Protein AF-0000000084538912 (afdb_homodimer)

Foldseek 3Di:
DDDDLVCLLVQCPDPDPVSNQVSLVCLVVDDLLSSLVSLLSQCPDPDPNSVLSSLLCCLPRVVSPVVVLVVSLLCQLQPPPDLSSNLSSLQSCLSSLVVVCVVSLVVSLVPDPDLSNVLSNLLSQLSNLDPVCVVSLLCQLPPNDPSSVLSSLQSLLSNLDCVCVVVLLVCCVPPDVSSVQSSLQSDLSNDDDVCLVSLVVQLPDPDNSSNVSSVVSVVD/DDDDLVCLLVQCPDPDPVSVQVSLVCLVVDDLLSSLVSLLSQCPDPDPNSVLSSLLCCLPRVVSPVVVLVVSLLCQLQPPPDLSNNLSSLQSCLSSLVVVCVVSLVVSLVPDPDLSNVLSNLLSQLSNLDPVCVVSLVCQLPPNDPSSVLSSLQSLLSNLDCVCVVVLLVCCVPPDVSSVQSSLQSDLSNDDDVCLVSLVVQLPDPDNSSNVSSVVSVVD

Solvent-accessible surface area (backbone atoms only — not comparable to full-atom values): 22397 Å² total; per-residue (Å²): 128,82,90,41,73,68,55,36,54,52,26,58,68,43,89,46,65,68,44,28,46,50,24,58,47,50,36,75,75,43,60,62,68,60,24,44,59,55,39,57,59,36,51,68,42,91,47,66,69,39,19,30,41,30,37,32,35,35,41,76,40,28,75,76,42,52,68,60,39,51,55,52,36,49,47,32,45,74,64,47,90,45,59,68,37,19,18,28,18,31,40,21,37,12,65,63,44,47,63,86,47,47,66,57,52,56,51,48,52,74,68,53,89,51,63,66,35,40,42,26,38,38,42,14,37,13,58,38,50,47,75,84,39,50,64,58,34,50,46,28,46,72,71,38,56,73,68,35,22,53,41,16,46,47,16,46,22,59,41,54,54,71,83,45,49,67,64,46,57,72,42,55,64,43,50,40,60,68,51,25,31,42,39,32,51,19,48,53,65,56,48,62,74,84,43,45,62,56,33,54,56,37,39,65,37,90,48,61,71,30,10,50,52,19,42,56,50,72,75,99,128,84,92,40,74,67,54,36,54,52,26,57,68,44,89,45,66,68,44,27,46,50,24,59,45,51,34,75,76,43,61,61,66,61,25,42,59,56,38,58,58,36,49,69,41,91,47,66,70,40,20,29,41,30,37,32,35,35,42,76,39,28,75,76,43,53,69,61,38,50,56,52,36,51,48,32,45,75,63,48,89,45,60,66,37,20,18,27,18,31,40,21,39,11,66,63,44,48,63,88,46,47,66,56,52,53,50,48,52,74,70,52,88,51,62,65,35,40,41,25,40,41,42,15,38,13,57,38,50,48,78,85,39,50,65,58,34,50,46,28,46,72,73,38,56,74,68,34,22,54,40,17,46,47,17,45,23,59,41,54,54,70,84,45,50,67,64,47,57,74,42,56,64,44,47,40,60,68,51,25,30,43,38,34,51,19,47,54,67,55,49,62,75,84,43,46,62,56,34,55,56,36,37,66,38,90,50,63,70,30,10,50,52,19,43,56,49,73,76,98

Secondary structure (DSSP, 8-state):
----HHHHHHHHT-S-HHHHHHHHHHHTTS-HHHHHHHHHHHHT-SSHHHHHHHHHHHHHHGGGGHHHHHHHHHHHHHH-S-HHHHHHHHHHHHHTT-GGGHHHHHHHHHH---HHHHHHHHHHHHHHT-GGGHHHHHHHHHHS-HHHHHHHHHHHHHHT-GGGHHHHHTTTT-SSHHHHHHHHHHHHHH-SHHHHHHHHHHTT-SSHHHHHHHHHHHT-/----HHHHHHHHT-S-HHHHHHHHHHHTTS-HHHHHHHHHHHHT-SSHHHHHHHHHHHHHHGGGGHHHHHHHHHHHHHH-S-HHHHHHHHHHHHHTT-GGGHHHHHHHHHH---HHHHHHHHHHHHHHT-GGGHHHHHHHHHHS-HHHHHHHHHHHHHHT-GGGHHHHHTTTT-SSHHHHHHHHHHHHHH-SHHHHHHHHHHTT-SSHHHHHHHHHHHT-

InterPro domains:
  IPR004155 PBS lyase HEAT-like repeat [SM00567] (48-80)
  IPR004155 PBS lyase HEAT-like repeat [SM00567] (83-112)
  IPR004155 PBS lyase HEAT-like repeat [SM00567] (115-144)
  IPR004155 PBS lyase HEAT-like repeat [SM00567] (146-175)
  IPR004155 PBS lyase HEAT-like repeat [SM00567] (177-206)
  IPR011989 Armadillo-like helical [G3DSA:1.25.10.10] (4-137)
  IPR011989 Armadillo-like helical [G3DSA:1.25.10.10] (138-218)
  IPR016024 Armadillo-type fold [SSF48371] (6-214)
  IPR021133 HEAT, type 2 [PS50077] (164-202)

Radius of gyration: 22.92 Å; Cα contacts (8 Å, |Δi|>4): 693; chains: 2; bounding box: 49×63×57 Å

Structure (mmCIF, N/CA/C/O backbone):
data_AF-0000000084538912-model_v1
#
loop_
_entity.id
_entity.type
_entity.pdbx_description
1 polymer 'Phycocyanin alpha phycocyanobilin lyase related protein'
#
loop_
_atom_site.group_PDB
_atom_site.id
_atom_site.type_symbol
_atom_site.label_atom_id
_atom_site.label_alt_id
_atom_site.label_comp_id
_atom_site.label_asym_id
_atom_site.label_entity_id
_atom_site.label_seq_id
_atom_site.pdbx_PDB_ins_code
_atom_site.Cartn_x
_atom_site.Cartn_y
_atom_site.Cartn_z
_atom_site.occupancy
_atom_site.B_iso_or_equiv
_atom_site.auth_seq_id
_atom_site.auth_comp_id
_atom_site.auth_asym_id
_atom_site.auth_atom_id
_atom_site.pdbx_PDB_model_num
ATOM 1 N N . MET A 1 1 ? 15.43 -21.781 -25.375 1 55.25 1 MET A N 1
ATOM 2 C CA . MET A 1 1 ? 14.938 -23.141 -25.234 1 55.25 1 MET A CA 1
ATOM 3 C C . MET A 1 1 ? 13.414 -23.172 -25.281 1 55.25 1 MET A C 1
ATOM 5 O O . MET A 1 1 ? 12.75 -22.234 -24.844 1 55.25 1 MET A O 1
ATOM 9 N N . THR A 1 2 ? 12.93 -23.984 -26.031 1 74.19 2 THR A N 1
ATOM 10 C CA . THR A 1 2 ? 11.484 -24.141 -26.188 1 74.19 2 THR A CA 1
ATOM 11 C C . THR A 1 2 ? 10.828 -24.5 -24.859 1 74.19 2 THR A C 1
ATOM 13 O O . THR A 1 2 ? 11.297 -25.406 -24.172 1 74.19 2 THR A O 1
ATOM 16 N N . ILE A 1 3 ? 9.953 -23.625 -24.344 1 84.69 3 ILE A N 1
ATOM 17 C CA . ILE A 1 3 ? 9.258 -23.812 -23.062 1 84.69 3 ILE A CA 1
ATOM 18 C C . ILE A 1 3 ? 8.195 -24.891 -23.219 1 84.69 3 ILE A C 1
ATOM 20 O O . ILE A 1 3 ? 7.223 -24.719 -23.953 1 84.69 3 ILE A O 1
ATOM 24 N N . THR A 1 4 ? 8.492 -26.125 -22.75 1 91.56 4 THR A N 1
ATOM 25 C CA . THR A 1 4 ? 7.562 -27.25 -22.719 1 91.56 4 THR A CA 1
ATOM 26 C C . THR A 1 4 ? 7.312 -27.688 -21.281 1 91.56 4 THR A C 1
ATOM 28 O O . THR A 1 4 ? 8.102 -27.375 -20.375 1 91.56 4 THR A O 1
ATOM 31 N N . PRO A 1 5 ? 6.184 -28.359 -21.109 1 93.44 5 PRO A N 1
ATOM 32 C CA . PRO A 1 5 ? 5.922 -28.875 -19.75 1 93.44 5 PRO A CA 1
ATOM 33 C C . PRO A 1 5 ? 7.059 -29.75 -19.234 1 93.44 5 PRO A C 1
ATOM 35 O O . PRO A 1 5 ? 7.41 -29.656 -18.047 1 93.44 5 PRO A O 1
ATOM 38 N N . GLU A 1 6 ? 7.613 -30.562 -20.109 1 93.94 6 GLU A N 1
ATOM 39 C CA . GLU A 1 6 ? 8.695 -31.453 -19.703 1 93.94 6 GLU A CA 1
ATOM 40 C C . GLU A 1 6 ? 9.938 -30.672 -19.297 1 93.94 6 GLU A C 1
ATOM 42 O O . GLU A 1 6 ? 10.586 -31.016 -18.297 1 93.94 6 GLU A O 1
ATOM 47 N N . SER A 1 7 ? 10.258 -29.688 -20.031 1 94.31 7 SER A N 1
ATOM 48 C CA . SER A 1 7 ? 11.43 -28.875 -19.703 1 94.31 7 SER A CA 1
ATOM 49 C C . SER A 1 7 ? 11.234 -28.125 -18.391 1 94.31 7 SER A C 1
ATOM 51 O O . SER A 1 7 ? 12.172 -28 -17.594 1 94.31 7 SER A O 1
ATOM 53 N N . ILE A 1 8 ? 10.055 -27.625 -18.141 1 95.69 8 ILE A N 1
ATOM 54 C CA . ILE A 1 8 ? 9.766 -26.906 -16.906 1 95.69 8 ILE A CA 1
ATOM 55 C C . ILE A 1 8 ? 9.859 -27.844 -15.719 1 95.69 8 ILE A C 1
ATOM 57 O O . ILE A 1 8 ? 10.422 -27.5 -14.68 1 95.69 8 ILE A O 1
ATOM 61 N N . MET A 1 9 ? 9.32 -29.078 -15.906 1 94.62 9 MET A N 1
ATOM 62 C CA . MET A 1 9 ? 9.398 -30.062 -14.828 1 94.62 9 MET A CA 1
ATOM 63 C C . MET A 1 9 ? 10.844 -30.391 -14.477 1 94.62 9 MET A C 1
ATOM 65 O O . MET A 1 9 ? 11.195 -30.531 -13.305 1 94.62 9 MET A O 1
ATOM 69 N N . GLN A 1 10 ? 11.656 -30.469 -15.492 1 95.25 10 GLN A N 1
ATOM 70 C CA . GLN A 1 10 ? 13.078 -30.703 -15.281 1 95.25 10 GLN A CA 1
ATOM 71 C C . GLN A 1 10 ? 13.734 -29.547 -14.539 1 95.25 10 GLN A C 1
ATOM 73 O O . GLN A 1 10 ? 14.547 -29.766 -13.633 1 95.25 10 GLN A O 1
ATOM 78 N N . GLN A 1 11 ? 13.375 -28.375 -14.906 1 96.38 11 GLN A N 1
ATOM 79 C CA . GLN A 1 11 ? 13.93 -27.188 -14.266 1 96.38 11 GLN A CA 1
ATOM 80 C C . GLN A 1 11 ? 13.469 -27.094 -12.812 1 96.38 11 GLN A C 1
ATOM 82 O O . GLN A 1 11 ? 14.242 -26.688 -11.938 1 96.38 11 GLN A O 1
ATOM 87 N N . LEU A 1 12 ? 12.25 -27.484 -12.523 1 96.38 12 LEU A N 1
ATOM 88 C CA . LEU A 1 12 ? 11.703 -27.438 -11.172 1 96.38 12 LEU A CA 1
ATOM 89 C C . LEU A 1 12 ? 12.453 -28.406 -10.258 1 96.38 12 LEU A C 1
ATOM 91 O O . LEU A 1 12 ? 12.453 -28.234 -9.039 1 96.38 12 LEU A O 1
ATOM 95 N N . SER A 1 13 ? 13.109 -29.406 -10.859 1 95.31 13 SER A N 1
ATOM 96 C CA . SER A 1 13 ? 13.82 -30.422 -10.094 1 95.31 13 SER A CA 1
ATOM 97 C C . SER A 1 13 ? 15.312 -30.109 -10.039 1 95.31 13 SER A C 1
ATOM 99 O O . SER A 1 13 ? 16.094 -30.906 -9.484 1 95.31 13 SER A O 1
ATOM 101 N N . SER A 1 14 ? 15.734 -29 -10.594 1 96.69 14 SER A N 1
ATOM 102 C CA . SER A 1 14 ? 17.141 -28.625 -10.641 1 96.69 14 SER A CA 1
ATOM 103 C C . SER A 1 14 ? 17.672 -28.312 -9.242 1 96.69 14 SER A C 1
ATOM 105 O O . SER A 1 14 ? 16.938 -27.844 -8.375 1 96.69 14 SER A O 1
ATOM 107 N N . GLU A 1 15 ? 18.953 -28.516 -9.094 1 96.62 15 GLU A N 1
ATOM 108 C CA . GLU A 1 15 ? 19.594 -28.125 -7.84 1 96.62 15 GLU A CA 1
ATOM 109 C C . GLU A 1 15 ? 19.844 -26.625 -7.789 1 96.62 15 GLU A C 1
ATOM 111 O O . GLU A 1 15 ? 20.047 -26.062 -6.711 1 96.62 15 GLU A O 1
ATOM 116 N N . ASN A 1 16 ? 19.797 -26.047 -8.852 1 96.88 16 ASN A N 1
ATOM 117 C CA . ASN A 1 16 ? 20.047 -24.609 -8.953 1 96.88 16 ASN A CA 1
ATOM 118 C C . ASN A 1 16 ? 18.781 -23.797 -8.672 1 96.88 16 ASN A C 1
ATOM 120 O O . ASN A 1 16 ? 17.781 -23.938 -9.375 1 96.88 16 ASN A O 1
ATOM 124 N N . LEU A 1 17 ? 18.844 -22.922 -7.688 1 95.62 17 LEU A N 1
ATOM 125 C CA . LEU A 1 17 ? 17.703 -22.109 -7.289 1 95.62 17 LEU A CA 1
ATOM 126 C C . LEU A 1 17 ? 17.234 -21.234 -8.445 1 95.62 17 LEU A C 1
ATOM 128 O O . LEU A 1 17 ? 16.031 -21.109 -8.688 1 95.62 17 LEU A O 1
ATOM 132 N N . GLY A 1 18 ? 18.172 -20.688 -9.172 1 94.44 18 GLY A N 1
ATOM 133 C CA . GLY A 1 18 ? 17.828 -19.844 -10.312 1 94.44 18 GLY A CA 1
ATOM 134 C C . GLY A 1 18 ? 17.016 -20.578 -11.367 1 94.44 18 GLY A C 1
ATOM 135 O O . GLY A 1 18 ? 16.062 -20.016 -11.922 1 94.44 18 GLY A O 1
ATOM 136 N N . ASP A 1 19 ? 17.328 -21.75 -11.578 1 95.88 19 ASP A N 1
ATOM 137 C CA . ASP A 1 19 ? 16.578 -22.562 -12.539 1 95.88 19 ASP A CA 1
ATOM 138 C C . ASP A 1 19 ? 15.141 -22.797 -12.062 1 95.88 19 ASP A C 1
ATOM 140 O O . ASP A 1 19 ? 14.203 -22.688 -12.844 1 95.88 19 ASP A O 1
ATOM 144 N N . ARG A 1 20 ? 14.992 -23.094 -10.758 1 96.5 20 ARG A N 1
ATOM 145 C CA . ARG A 1 20 ? 13.664 -23.375 -10.227 1 96.5 20 ARG A CA 1
ATOM 146 C C . ARG A 1 20 ? 12.781 -22.125 -10.258 1 96.5 20 ARG A C 1
ATOM 148 O O . ARG A 1 20 ? 11.609 -22.203 -10.625 1 96.5 20 ARG A O 1
ATOM 155 N N . LEU A 1 21 ? 13.391 -20.984 -9.984 1 94 21 LEU A N 1
ATOM 156 C CA . LEU A 1 21 ? 12.656 -19.719 -10.031 1 94 21 LEU A CA 1
ATOM 157 C C . LEU A 1 21 ? 12.25 -19.391 -11.461 1 94 21 LEU A C 1
ATOM 159 O O . LEU A 1 21 ? 11.117 -18.953 -11.711 1 94 21 LEU A O 1
ATOM 163 N N . ARG A 1 22 ? 13.156 -19.594 -12.367 1 92.12 22 ARG A N 1
ATOM 164 C CA . ARG A 1 22 ? 12.859 -19.375 -13.773 1 92.12 22 ARG A CA 1
ATOM 165 C C . ARG A 1 22 ? 11.742 -20.312 -14.25 1 92.12 22 ARG A C 1
ATOM 167 O O . ARG A 1 22 ? 10.867 -19.891 -15.008 1 92.12 22 ARG A O 1
ATOM 174 N N . ALA A 1 23 ? 11.766 -21.469 -13.82 1 94.88 23 ALA A N 1
ATOM 175 C CA . ALA A 1 23 ? 10.742 -22.453 -14.188 1 94.88 23 ALA A CA 1
ATOM 176 C C . ALA A 1 23 ? 9.352 -21.984 -13.75 1 94.88 23 ALA A C 1
ATOM 178 O O . ALA A 1 23 ? 8.398 -22.016 -14.531 1 94.88 23 ALA A O 1
ATOM 179 N N . VAL A 1 24 ? 9.203 -21.516 -12.508 1 95 24 VAL A N 1
ATOM 180 C CA . VAL A 1 24 ? 7.914 -21.062 -12 1 95 24 VAL A CA 1
ATOM 181 C C . VAL A 1 24 ? 7.402 -19.906 -12.859 1 95 24 VAL A C 1
ATOM 183 O O . VAL A 1 24 ? 6.223 -19.859 -13.211 1 95 24 VAL A O 1
ATOM 186 N N . ASN A 1 25 ? 8.289 -19.062 -13.211 1 90.06 25 ASN A N 1
ATOM 187 C CA . ASN A 1 25 ? 7.926 -17.938 -14.055 1 90.06 25 ASN A CA 1
ATOM 188 C C . ASN A 1 25 ? 7.441 -18.391 -15.43 1 90.06 25 ASN A C 1
ATOM 190 O O . ASN A 1 25 ? 6.504 -17.812 -15.984 1 90.06 25 ASN A O 1
ATOM 194 N N . GLN A 1 26 ? 8.047 -19.359 -15.93 1 91.5 26 GLN A N 1
ATOM 195 C CA . GLN A 1 26 ? 7.73 -19.859 -17.266 1 91.5 26 GLN A CA 1
ATOM 196 C C . GLN A 1 26 ? 6.402 -20.609 -17.266 1 91.5 26 GLN A C 1
ATOM 198 O O . GLN A 1 26 ? 5.793 -20.797 -18.312 1 91.5 26 GLN A O 1
ATOM 203 N N . ILE A 1 27 ? 5.926 -21.062 -16.141 1 93.56 27 ILE A N 1
ATOM 204 C CA . ILE A 1 27 ? 4.66 -21.781 -16.047 1 93.56 27 ILE A CA 1
ATOM 205 C C . ILE A 1 27 ? 3.531 -20.938 -16.625 1 93.56 27 ILE A C 1
ATOM 207 O O . ILE A 1 27 ? 2.594 -21.453 -17.219 1 93.56 27 ILE A O 1
ATOM 211 N N . ARG A 1 28 ? 3.629 -19.625 -16.484 1 87.19 28 ARG A N 1
ATOM 212 C CA . ARG A 1 28 ? 2.607 -18.688 -16.938 1 87.19 28 ARG A CA 1
ATOM 213 C C . ARG A 1 28 ? 2.439 -18.75 -18.453 1 87.19 28 ARG A C 1
ATOM 215 O O . ARG A 1 28 ? 1.435 -18.281 -19 1 87.19 28 ARG A O 1
ATOM 222 N N . GLN A 1 29 ? 3.461 -19.234 -19.078 1 86.06 29 GLN A N 1
ATOM 223 C CA . GLN A 1 29 ? 3.453 -19.297 -20.531 1 86.06 29 GLN A CA 1
ATOM 224 C C . GLN A 1 29 ? 2.82 -20.594 -21.031 1 86.06 29 GLN A C 1
ATOM 226 O O . GLN A 1 29 ? 2.639 -20.797 -22.234 1 86.06 29 GLN A O 1
ATOM 231 N N . LEU A 1 30 ? 2.5 -21.484 -20.219 1 91.81 30 LEU A N 1
ATOM 232 C CA . LEU A 1 30 ? 1.901 -22.766 -20.578 1 91.81 30 LEU A CA 1
ATOM 233 C C . LEU A 1 30 ? 0.379 -22.672 -20.562 1 91.81 30 LEU A C 1
ATOM 235 O O . LEU A 1 30 ? -0.185 -21.688 -20.078 1 91.81 30 LEU A O 1
ATOM 239 N N . GLU A 1 31 ? -0.182 -23.734 -21.188 1 93.69 31 GLU A N 1
ATOM 240 C CA . GLU A 1 31 ? -1.623 -23.875 -21 1 93.69 31 GLU A CA 1
ATOM 241 C C . GLU A 1 31 ? -1.994 -23.922 -19.531 1 93.69 31 GLU A C 1
ATOM 243 O O . GLU A 1 31 ? -1.298 -24.562 -18.734 1 93.69 31 GLU A O 1
ATOM 248 N N . LYS A 1 32 ? -3.066 -23.344 -19.125 1 93.06 32 LYS A N 1
ATOM 249 C CA . LYS A 1 32 ? -3.426 -23.078 -17.734 1 93.06 32 LYS A CA 1
ATOM 250 C C . LYS A 1 32 ? -3.531 -24.375 -16.938 1 93.06 32 LYS A C 1
ATOM 252 O O . LYS A 1 32 ? -3.033 -24.469 -15.82 1 93.06 32 LYS A O 1
ATOM 257 N N . ASN A 1 33 ? -4.164 -25.391 -17.531 1 94.38 33 ASN A N 1
ATOM 258 C CA . ASN A 1 33 ? -4.344 -26.656 -16.812 1 94.38 33 ASN A CA 1
ATOM 259 C C . ASN A 1 33 ? -3.006 -27.328 -16.531 1 94.38 33 ASN A C 1
ATOM 261 O O . ASN A 1 33 ? -2.781 -27.859 -15.438 1 94.38 33 ASN A O 1
ATOM 265 N N . ILE A 1 34 ? -2.15 -27.312 -17.484 1 95.56 34 ILE A N 1
ATOM 266 C CA . ILE A 1 34 ? -0.822 -27.891 -17.344 1 95.56 34 ILE A CA 1
ATOM 267 C C . ILE A 1 34 ? -0.01 -27.078 -16.344 1 95.56 34 ILE A C 1
ATOM 269 O O . ILE A 1 34 ? 0.661 -27.641 -15.469 1 95.56 34 ILE A O 1
ATOM 273 N N . GLY A 1 35 ? -0.067 -25.828 -16.484 1 95.38 35 GLY A N 1
ATOM 274 C CA . GLY A 1 35 ? 0.617 -24.938 -15.555 1 95.38 35 GLY A CA 1
ATOM 275 C C . GLY A 1 35 ? 0.211 -25.172 -14.109 1 95.38 35 GLY A C 1
ATOM 276 O O . GLY A 1 35 ? 1.063 -25.219 -13.219 1 95.38 35 GLY A O 1
ATOM 277 N N . PHE A 1 36 ? -1.073 -25.328 -13.906 1 96.94 36 PHE A N 1
ATOM 278 C CA . PHE A 1 36 ? -1.591 -25.562 -12.562 1 96.94 36 PHE A CA 1
ATOM 279 C C . PHE A 1 36 ? -0.997 -26.828 -11.961 1 96.94 36 PHE A C 1
ATOM 281 O O . PHE A 1 36 ? -0.611 -26.844 -10.789 1 96.94 36 PHE A O 1
ATOM 288 N N . GLN A 1 37 ? -0.892 -27.828 -12.75 1 95.69 37 GLN A N 1
ATOM 289 C CA . GLN A 1 37 ? -0.338 -29.094 -12.266 1 95.69 37 GLN A CA 1
ATOM 290 C C . GLN A 1 37 ? 1.126 -28.938 -11.867 1 95.69 37 GLN A C 1
ATOM 292 O O . GLN A 1 37 ? 1.535 -29.391 -10.797 1 95.69 37 GLN A O 1
ATOM 297 N N . LEU A 1 38 ? 1.851 -28.266 -12.68 1 95.75 38 LEU A N 1
ATOM 298 C CA . LEU A 1 38 ? 3.271 -28.062 -12.422 1 95.75 38 LEU A CA 1
ATOM 299 C C . LEU A 1 38 ? 3.484 -27.141 -11.227 1 95.75 38 LEU A C 1
ATOM 301 O O . LEU A 1 38 ? 4.453 -27.281 -10.477 1 95.75 38 LEU A O 1
ATOM 305 N N . LEU A 1 39 ? 2.623 -26.203 -11.07 1 96.38 39 LEU A N 1
ATOM 306 C CA . LEU A 1 39 ? 2.705 -25.219 -9.992 1 96.38 39 LEU A CA 1
ATOM 307 C C . LEU A 1 39 ? 2.645 -25.906 -8.633 1 96.38 39 LEU A C 1
ATOM 309 O O . LEU A 1 39 ? 3.299 -25.469 -7.68 1 96.38 39 LEU A O 1
ATOM 313 N N . GLN A 1 40 ? 1.878 -26.984 -8.555 1 96.5 40 GLN A N 1
ATOM 314 C CA . GLN A 1 40 ? 1.721 -27.703 -7.297 1 96.5 40 GLN A CA 1
ATOM 315 C C . GLN A 1 40 ? 3.051 -28.297 -6.828 1 96.5 40 GLN A C 1
ATOM 317 O O . GLN A 1 40 ? 3.303 -28.391 -5.629 1 96.5 40 GLN A O 1
ATOM 322 N N . THR A 1 41 ? 3.879 -28.672 -7.762 1 95.81 41 THR A N 1
ATOM 323 C CA . THR A 1 41 ? 5.215 -29.156 -7.422 1 95.81 41 THR A CA 1
ATOM 324 C C . THR A 1 41 ? 6.047 -28.031 -6.797 1 95.81 41 THR A C 1
ATOM 326 O O . THR A 1 41 ? 6.723 -28.25 -5.789 1 95.81 41 THR A O 1
ATOM 329 N N . ALA A 1 42 ? 5.965 -26.859 -7.371 1 97.31 42 ALA A N 1
ATOM 330 C CA . ALA A 1 42 ? 6.742 -25.719 -6.922 1 97.31 42 ALA A CA 1
ATOM 331 C C . ALA A 1 42 ? 6.273 -25.234 -5.547 1 97.31 42 ALA A C 1
ATOM 333 O O . ALA A 1 42 ? 7.062 -24.703 -4.77 1 97.31 42 ALA A O 1
ATOM 334 N N . ILE A 1 43 ? 5.031 -25.422 -5.176 1 97.94 43 ILE A N 1
ATOM 335 C CA . ILE A 1 43 ? 4.461 -25.016 -3.898 1 97.94 43 ILE A CA 1
ATOM 336 C C . ILE A 1 43 ? 5.117 -25.797 -2.76 1 97.94 43 ILE A C 1
ATOM 338 O O . ILE A 1 43 ? 5.207 -25.297 -1.634 1 97.94 43 ILE A O 1
ATOM 342 N N . ALA A 1 44 ? 5.656 -26.969 -3.086 1 96.5 44 ALA A N 1
ATOM 343 C CA . ALA A 1 44 ? 6.266 -27.844 -2.082 1 96.5 44 ALA A CA 1
ATOM 344 C C . ALA A 1 44 ? 7.785 -27.703 -2.09 1 96.5 44 ALA A C 1
ATOM 346 O O . ALA A 1 44 ? 8.492 -28.5 -1.457 1 96.5 44 ALA A O 1
ATOM 347 N N . ASP A 1 45 ? 8.344 -26.734 -2.754 1 97.88 45 ASP A N 1
ATOM 348 C CA . ASP A 1 45 ? 9.781 -26.562 -2.9 1 97.88 45 ASP A CA 1
ATOM 349 C C . ASP A 1 45 ? 10.445 -26.281 -1.553 1 97.88 45 ASP A C 1
ATOM 351 O O . ASP A 1 45 ? 9.836 -25.688 -0.665 1 97.88 45 ASP A O 1
ATOM 355 N N . ARG A 1 46 ? 11.656 -26.625 -1.451 1 96.69 46 ARG A N 1
ATOM 356 C CA . ARG A 1 46 ? 12.406 -26.438 -0.212 1 96.69 46 ARG A CA 1
ATOM 357 C C . ARG A 1 46 ? 12.758 -24.969 0.006 1 96.69 46 ARG A C 1
ATOM 359 O O . ARG A 1 46 ? 12.961 -24.547 1.142 1 96.69 46 ARG A O 1
ATOM 366 N N . ASP A 1 47 ? 12.867 -24.25 -1.051 1 97.12 47 ASP A N 1
ATOM 367 C CA . ASP A 1 47 ? 13.266 -22.859 -0.944 1 97.12 47 ASP A CA 1
ATOM 368 C C . ASP A 1 47 ? 12.047 -21.938 -0.84 1 97.12 47 ASP A C 1
ATOM 370 O O . ASP A 1 47 ? 11.078 -22.094 -1.592 1 97.12 47 ASP A O 1
ATOM 374 N N . THR A 1 48 ? 12.141 -20.953 0.046 1 95.56 48 THR A N 1
ATOM 375 C CA . THR A 1 48 ? 11.047 -20.031 0.339 1 95.56 48 THR A CA 1
ATOM 376 C C . THR A 1 48 ? 10.703 -19.188 -0.889 1 95.56 48 THR A C 1
ATOM 378 O O . THR A 1 48 ? 9.523 -18.953 -1.168 1 95.56 48 THR A O 1
ATOM 381 N N . ARG A 1 49 ? 11.688 -18.766 -1.581 1 92.94 49 ARG A N 1
ATOM 382 C CA . ARG A 1 49 ? 11.453 -17.891 -2.732 1 92.94 49 ARG A CA 1
ATOM 383 C C . ARG A 1 49 ? 10.672 -18.625 -3.818 1 92.94 49 ARG A C 1
ATOM 385 O O . ARG A 1 49 ? 9.828 -18.031 -4.492 1 92.94 49 ARG A O 1
ATOM 392 N N . VAL A 1 50 ? 10.93 -19.859 -4.012 1 96.5 50 VAL A N 1
ATOM 393 C CA . VAL A 1 50 ? 10.219 -20.672 -4.992 1 96.5 50 VAL A CA 1
ATOM 394 C C . VAL A 1 50 ? 8.781 -20.891 -4.523 1 96.5 50 VAL A C 1
ATOM 396 O O . VAL A 1 50 ? 7.836 -20.734 -5.301 1 96.5 50 VAL A O 1
ATOM 399 N N . ARG A 1 51 ? 8.602 -21.203 -3.225 1 97.44 51 ARG A N 1
ATOM 400 C CA . ARG A 1 51 ? 7.25 -21.375 -2.689 1 97.44 51 ARG A CA 1
ATOM 401 C C . ARG A 1 51 ? 6.438 -20.094 -2.836 1 97.44 51 ARG A C 1
ATOM 403 O O . ARG A 1 51 ? 5.285 -20.141 -3.275 1 97.44 51 ARG A O 1
ATOM 410 N N . TYR A 1 52 ? 7.07 -18.984 -2.469 1 95.75 52 TYR A N 1
ATOM 411 C CA . TYR A 1 52 ? 6.395 -17.703 -2.586 1 95.75 52 TYR A CA 1
ATOM 412 C C . TYR A 1 52 ? 5.934 -17.453 -4.016 1 95.75 52 TYR A C 1
ATOM 414 O O . TYR A 1 52 ? 4.777 -17.094 -4.25 1 95.75 52 TYR A O 1
ATOM 422 N N . ALA A 1 53 ? 6.82 -17.656 -4.961 1 94.88 53 ALA A N 1
ATOM 423 C CA . ALA A 1 53 ? 6.504 -17.422 -6.371 1 94.88 53 ALA A CA 1
ATOM 424 C C . ALA A 1 53 ? 5.352 -18.328 -6.82 1 94.88 53 ALA A C 1
ATOM 426 O O . ALA A 1 53 ? 4.43 -17.859 -7.496 1 94.88 53 ALA A O 1
ATOM 427 N N . ALA A 1 54 ? 5.391 -19.516 -6.461 1 97.38 54 ALA A N 1
ATOM 428 C CA . ALA A 1 54 ? 4.363 -20.484 -6.848 1 97.38 54 ALA A CA 1
ATOM 429 C C . ALA A 1 54 ? 3.016 -20.125 -6.23 1 97.38 54 ALA A C 1
ATOM 431 O O . ALA A 1 54 ? 1.998 -20.094 -6.926 1 97.38 54 ALA A O 1
ATOM 432 N N . VAL A 1 55 ? 2.992 -19.797 -4.941 1 97.5 55 VAL A N 1
ATOM 433 C CA . VAL A 1 55 ? 1.762 -19.484 -4.227 1 97.5 55 VAL A CA 1
ATOM 434 C C . VAL A 1 55 ? 1.154 -18.203 -4.785 1 97.5 55 VAL A C 1
ATOM 436 O O . VAL A 1 55 ? -0.062 -18.109 -4.973 1 97.5 55 VAL A O 1
ATOM 439 N N . SER A 1 56 ? 1.979 -17.25 -5.078 1 95.62 56 SER A N 1
ATOM 440 C CA . SER A 1 56 ? 1.505 -16 -5.656 1 95.62 56 SER A CA 1
ATOM 441 C C . SER A 1 56 ? 0.828 -16.234 -7 1 95.62 56 SER A C 1
ATOM 443 O O . SER A 1 56 ? -0.175 -15.594 -7.316 1 95.62 56 SER A O 1
ATOM 445 N N . GLN A 1 57 ? 1.287 -17.172 -7.766 1 95.31 57 GLN A N 1
ATOM 446 C CA . GLN A 1 57 ? 0.735 -17.438 -9.086 1 95.31 57 GLN A CA 1
ATOM 447 C C . GLN A 1 57 ? -0.609 -18.156 -8.984 1 95.31 57 GLN A C 1
ATOM 449 O O . GLN A 1 57 ? -1.36 -18.219 -9.961 1 95.31 57 GLN A O 1
ATOM 454 N N . MET A 1 58 ? -0.923 -18.688 -7.84 1 96.19 58 MET A N 1
ATOM 455 C CA . MET A 1 58 ? -2.207 -19.344 -7.645 1 96.19 58 MET A CA 1
ATOM 456 C C . MET A 1 58 ? -3.361 -18.359 -7.82 1 96.19 58 MET A C 1
ATOM 458 O O . MET A 1 58 ? -4.457 -18.75 -8.227 1 96.19 58 MET A O 1
ATOM 462 N N . ALA A 1 59 ? -3.088 -17.109 -7.547 1 94.12 59 ALA A N 1
ATOM 463 C CA . ALA A 1 59 ? -4.125 -16.094 -7.711 1 94.12 59 ALA A CA 1
ATOM 464 C C . ALA A 1 59 ? -4.668 -16.078 -9.141 1 94.12 59 ALA A C 1
ATOM 466 O O . ALA A 1 59 ? -5.844 -15.797 -9.359 1 94.12 59 ALA A O 1
ATOM 467 N N . SER A 1 60 ? -3.863 -16.5 -10.062 1 90.88 60 SER A N 1
ATOM 468 C CA . SER A 1 60 ? -4.254 -16.453 -11.469 1 90.88 60 SER A CA 1
ATOM 469 C C . SER A 1 60 ? -4.641 -17.844 -11.977 1 90.88 60 SER A C 1
ATOM 471 O O . SER A 1 60 ? -5.547 -17.984 -12.805 1 90.88 60 SER A O 1
ATOM 473 N N . LEU A 1 61 ? -4.039 -18.859 -11.406 1 93.44 61 LEU A N 1
ATOM 474 C CA . LEU A 1 61 ? -4.215 -20.203 -11.977 1 93.44 61 LEU A CA 1
ATOM 475 C C . LEU A 1 61 ? -5.133 -21.047 -11.109 1 93.44 61 LEU A C 1
ATOM 477 O O . LEU A 1 61 ? -5.617 -22.094 -11.539 1 93.44 61 LEU A O 1
ATOM 481 N N . GLY A 1 62 ? -5.41 -20.625 -9.953 1 95.12 62 GLY A N 1
ATOM 482 C CA . GLY A 1 62 ? -6.105 -21.438 -8.977 1 95.12 62 GLY A CA 1
ATOM 483 C C . GLY A 1 62 ? -7.52 -21.797 -9.391 1 95.12 62 GLY A C 1
ATOM 484 O O . GLY A 1 62 ? -8.094 -22.766 -8.898 1 95.12 62 GLY A O 1
ATOM 485 N N . HIS A 1 63 ? -8.086 -21.062 -10.336 1 94.5 63 HIS A N 1
ATOM 486 C CA . HIS A 1 63 ? -9.445 -21.328 -10.805 1 94.5 63 HIS A CA 1
ATOM 487 C C . HIS A 1 63 ? -9.516 -22.641 -11.57 1 94.5 63 HIS A C 1
ATOM 489 O O . HIS A 1 63 ? -10.602 -23.188 -11.781 1 94.5 63 HIS A O 1
ATOM 495 N N . GLN A 1 64 ? -8.375 -23.172 -12.023 1 95.75 64 GLN A N 1
ATOM 496 C CA . GLN A 1 64 ? -8.352 -24.406 -12.781 1 95.75 64 GLN A CA 1
ATOM 497 C C . GLN A 1 64 ? -8.891 -25.578 -11.953 1 95.75 64 GLN A C 1
ATOM 499 O O . GLN A 1 64 ? -9.453 -26.531 -12.5 1 95.75 64 GLN A O 1
ATOM 504 N N . ASP A 1 65 ? -8.711 -25.547 -10.711 1 97.31 65 ASP A N 1
ATOM 505 C CA . ASP A 1 65 ? -9.227 -26.516 -9.742 1 97.31 65 ASP A CA 1
ATOM 506 C C . ASP A 1 65 ? -9.43 -25.844 -8.375 1 97.31 65 ASP A C 1
ATOM 508 O O . ASP A 1 65 ? -8.523 -25.844 -7.547 1 97.31 65 ASP A O 1
ATOM 512 N N . ARG A 1 66 ? -10.531 -25.344 -8.227 1 96.88 66 ARG A N 1
ATOM 513 C CA . ARG A 1 66 ? -10.859 -24.516 -7.074 1 96.88 66 ARG A CA 1
ATOM 514 C C . ARG A 1 66 ? -10.672 -25.297 -5.773 1 96.88 66 ARG A C 1
ATOM 516 O O . ARG A 1 66 ? -10.086 -24.781 -4.82 1 96.88 66 ARG A O 1
ATOM 523 N N . ASP A 1 67 ? -11.156 -26.562 -5.738 1 97.94 67 ASP A N 1
ATOM 524 C CA . ASP A 1 67 ? -11.078 -27.375 -4.531 1 97.94 67 ASP A CA 1
ATOM 525 C C . ASP A 1 67 ? -9.625 -27.688 -4.164 1 97.94 67 ASP A C 1
ATOM 527 O O . ASP A 1 67 ? -9.242 -27.594 -2.998 1 97.94 67 ASP A O 1
ATOM 531 N N . ARG A 1 68 ? -8.898 -28.094 -5.082 1 98.06 68 ARG A N 1
ATOM 532 C CA . ARG A 1 68 ? -7.488 -28.359 -4.848 1 98.06 68 ARG A CA 1
ATOM 533 C C . ARG A 1 68 ? -6.75 -27.109 -4.406 1 98.06 68 ARG A C 1
ATOM 535 O O . ARG A 1 68 ? -5.906 -27.156 -3.508 1 98.06 68 ARG A O 1
ATOM 542 N N . SER A 1 69 ? -7.043 -25.969 -5.059 1 98.38 69 SER A N 1
ATOM 543 C CA . SER A 1 69 ? -6.445 -24.688 -4.684 1 98.38 69 SER A CA 1
ATOM 544 C C . SER A 1 69 ? -6.77 -24.328 -3.238 1 98.38 69 SER A C 1
ATOM 546 O O . SER A 1 69 ? -5.898 -23.875 -2.498 1 98.38 69 SER A O 1
ATOM 548 N N . LEU A 1 70 ? -8.008 -24.594 -2.85 1 98.62 70 LEU A N 1
ATOM 549 C CA . LEU A 1 70 ? -8.406 -24.328 -1.469 1 98.62 70 LEU A CA 1
ATOM 550 C C . LEU A 1 70 ? -7.535 -25.125 -0.498 1 98.62 70 LEU A C 1
ATOM 552 O O . LEU A 1 70 ? -7.008 -24.562 0.466 1 98.62 70 LEU A O 1
ATOM 556 N N . THR A 1 71 ? -7.359 -26.359 -0.804 1 98.62 71 THR A N 1
ATOM 557 C CA . THR A 1 71 ? -6.59 -27.25 0.062 1 98.62 71 THR A CA 1
ATOM 558 C C . THR A 1 71 ? -5.141 -26.781 0.156 1 98.62 71 THR A C 1
ATOM 560 O O . THR A 1 71 ? -4.59 -26.656 1.253 1 98.62 71 THR A O 1
ATOM 563 N N . LEU A 1 72 ? -4.547 -26.453 -0.905 1 98.56 72 LEU A N 1
ATOM 564 C CA . LEU A 1 72 ? -3.145 -26.062 -0.969 1 98.56 72 LEU A CA 1
ATOM 565 C C . LEU A 1 72 ? -2.92 -24.719 -0.263 1 98.56 72 LEU A C 1
ATOM 567 O O . LEU A 1 72 ? -1.988 -24.578 0.533 1 98.56 72 LEU A O 1
ATOM 571 N N . LEU A 1 73 ? -3.764 -23.766 -0.52 1 98.69 73 LEU A N 1
ATOM 572 C CA . LEU A 1 73 ? -3.592 -22.406 0.018 1 98.69 73 LEU A CA 1
ATOM 573 C C . LEU A 1 73 ? -3.865 -22.391 1.518 1 98.69 73 LEU A C 1
ATOM 575 O O . LEU A 1 73 ? -3.201 -21.656 2.262 1 98.69 73 LEU A O 1
ATOM 579 N N . ARG A 1 74 ? -4.812 -23.219 1.979 1 98.69 74 ARG A N 1
ATOM 580 C CA . ARG A 1 74 ? -5.027 -23.359 3.416 1 98.69 74 ARG A CA 1
ATOM 581 C C . ARG A 1 74 ? -3.785 -23.891 4.109 1 98.69 74 ARG A C 1
ATOM 583 O O . ARG A 1 74 ? -3.383 -23.391 5.16 1 98.69 74 ARG A O 1
ATOM 590 N N . ASP A 1 75 ? -3.254 -24.875 3.51 1 98.62 75 ASP A N 1
ATOM 591 C CA . ASP A 1 75 ? -2.057 -25.469 4.086 1 98.62 75 ASP A CA 1
ATOM 592 C C . ASP A 1 75 ? -0.915 -24.453 4.156 1 98.62 75 ASP A C 1
ATOM 594 O O . ASP A 1 75 ? -0.241 -24.344 5.184 1 98.62 75 ASP A O 1
ATOM 598 N N . CYS A 1 76 ? -0.68 -23.688 3.088 1 98.62 76 CYS A N 1
ATOM 599 C CA . CYS A 1 76 ? 0.36 -22.656 3.072 1 98.62 76 CYS A CA 1
ATOM 600 C C . CYS A 1 76 ? 0.092 -21.594 4.125 1 98.62 76 CYS A C 1
ATOM 602 O O . CYS A 1 76 ? 1.008 -21.172 4.836 1 98.62 76 CYS A O 1
ATOM 604 N N . LEU A 1 77 ? -1.122 -21.156 4.262 1 98.69 77 LEU A N 1
ATOM 605 C CA . LEU A 1 77 ? -1.516 -20.109 5.207 1 98.69 77 LEU A CA 1
ATOM 606 C C . LEU A 1 77 ? -1.281 -20.578 6.641 1 98.69 77 LEU A C 1
ATOM 608 O O . LEU A 1 77 ? -0.724 -19.828 7.453 1 98.69 77 LEU A O 1
ATOM 612 N N . LEU A 1 78 ? -1.628 -21.797 6.934 1 98.44 78 LEU A N 1
ATOM 613 C CA . LEU A 1 78 ? -1.656 -22.297 8.305 1 98.44 78 LEU A CA 1
ATOM 614 C C . LEU A 1 78 ? -0.289 -22.828 8.719 1 98.44 78 LEU A C 1
ATOM 616 O O . LEU A 1 78 ? 0.111 -22.688 9.875 1 98.44 78 LEU A O 1
ATOM 620 N N . ASN A 1 79 ? 0.457 -23.344 7.723 1 97.69 79 ASN A N 1
ATOM 621 C CA . ASN A 1 79 ? 1.546 -24.203 8.164 1 97.69 79 ASN A CA 1
ATOM 622 C C . ASN A 1 79 ? 2.885 -23.766 7.578 1 97.69 79 ASN A C 1
ATOM 624 O O . ASN A 1 79 ? 3.941 -24.234 8.016 1 97.69 79 ASN A O 1
ATOM 628 N N . ASP A 1 80 ? 2.924 -22.906 6.531 1 98.25 80 ASP A N 1
ATOM 629 C CA . ASP A 1 80 ? 4.23 -22.5 6.016 1 98.25 80 ASP A CA 1
ATOM 630 C C . ASP A 1 80 ? 5.012 -21.703 7.055 1 98.25 80 ASP A C 1
ATOM 632 O O . ASP A 1 80 ? 4.449 -20.828 7.723 1 98.25 80 ASP A O 1
ATOM 636 N N . PRO A 1 81 ? 6.281 -21.953 7.195 1 96.56 81 PRO A N 1
ATOM 637 C CA . PRO A 1 81 ? 7.055 -21.281 8.234 1 96.56 81 PRO A CA 1
ATOM 638 C C . PRO A 1 81 ? 7.414 -19.844 7.855 1 96.56 81 PRO A C 1
ATOM 640 O O . PRO A 1 81 ? 7.859 -19.062 8.711 1 96.56 81 PRO A O 1
ATOM 643 N N . GLU A 1 82 ? 7.242 -19.484 6.613 1 96 82 GLU A N 1
ATOM 644 C CA . GLU A 1 82 ? 7.691 -18.172 6.156 1 96 82 GLU A CA 1
ATOM 645 C C . GLU A 1 82 ? 6.52 -17.219 5.984 1 96 82 GLU A C 1
ATOM 647 O O . GLU A 1 82 ? 5.57 -17.516 5.258 1 96 82 GLU A O 1
ATOM 652 N N . ALA A 1 83 ? 6.641 -16.031 6.566 1 94.88 83 ALA A N 1
ATOM 653 C CA . ALA A 1 83 ? 5.582 -15.023 6.582 1 94.88 83 ALA A CA 1
ATOM 654 C C . ALA A 1 83 ? 5.219 -14.586 5.164 1 94.88 83 ALA A C 1
ATOM 656 O O . ALA A 1 83 ? 4.043 -14.383 4.852 1 94.88 83 ALA A O 1
ATOM 657 N N . ASP A 1 84 ? 6.199 -14.477 4.32 1 93.38 84 ASP A N 1
ATOM 658 C CA . ASP A 1 84 ? 5.949 -14.047 2.947 1 93.38 84 ASP A CA 1
ATOM 659 C C . ASP A 1 84 ? 5.062 -15.055 2.213 1 93.38 84 ASP A C 1
ATOM 661 O O . ASP A 1 84 ? 4.203 -14.664 1.418 1 93.38 84 ASP A O 1
ATOM 665 N N . VAL A 1 85 ? 5.25 -16.297 2.465 1 97 85 VAL A N 1
ATOM 666 C CA . VAL A 1 85 ? 4.461 -17.328 1.808 1 97 85 VAL A CA 1
ATOM 667 C C . VAL A 1 85 ? 3.051 -17.359 2.389 1 97 85 VAL A C 1
ATOM 669 O O . VAL A 1 85 ? 2.07 -17.484 1.65 1 97 85 VAL A O 1
ATOM 672 N N . GLN A 1 86 ? 2.957 -17.203 3.727 1 98.12 86 GLN A N 1
ATOM 673 C CA . GLN A 1 86 ? 1.644 -17.109 4.355 1 98.12 86 GLN A CA 1
ATOM 674 C C . GLN A 1 86 ? 0.852 -15.922 3.799 1 98.12 86 GLN A C 1
ATOM 676 O O . GLN A 1 86 ? -0.337 -16.047 3.498 1 98.12 86 GLN A O 1
ATOM 681 N N . ALA A 1 87 ? 1.529 -14.82 3.646 1 96.88 87 ALA A N 1
ATOM 682 C CA . ALA A 1 87 ? 0.893 -13.625 3.102 1 96.88 87 ALA A CA 1
ATOM 683 C C . ALA A 1 87 ? 0.421 -13.859 1.669 1 96.88 87 ALA A C 1
ATOM 685 O O . ALA A 1 87 ? -0.701 -13.492 1.312 1 96.88 87 ALA A O 1
ATOM 686 N N . ALA A 1 88 ? 1.245 -14.477 0.906 1 96.75 88 ALA A N 1
ATOM 687 C CA . ALA A 1 88 ? 0.88 -14.781 -0.474 1 96.75 88 ALA A CA 1
ATOM 688 C C . ALA A 1 88 ? -0.33 -15.711 -0.526 1 96.75 88 ALA A C 1
ATOM 690 O O . ALA A 1 88 ? -1.189 -15.578 -1.4 1 96.75 88 ALA A O 1
ATOM 691 N N . ALA A 1 89 ? -0.354 -16.641 0.386 1 98.5 89 ALA A N 1
ATOM 692 C CA . ALA A 1 89 ? -1.498 -17.547 0.461 1 98.5 89 ALA A CA 1
ATOM 693 C C . ALA A 1 89 ? -2.783 -16.781 0.757 1 98.5 89 ALA A C 1
ATOM 695 O O . ALA A 1 89 ? -3.807 -17 0.104 1 98.5 89 ALA A O 1
ATOM 696 N N . ALA A 1 90 ? -2.721 -15.867 1.661 1 98.38 90 ALA A N 1
ATOM 697 C CA . ALA A 1 90 ? -3.879 -15.031 1.98 1 98.38 90 ALA A CA 1
ATOM 698 C C . ALA A 1 90 ? -4.336 -14.234 0.762 1 98.38 90 ALA A C 1
ATOM 700 O O . ALA A 1 90 ? -5.527 -14.211 0.441 1 98.38 90 ALA A O 1
ATOM 701 N N . ASP A 1 91 ? -3.406 -13.633 0.099 1 96.69 91 ASP A N 1
ATOM 702 C CA . ASP A 1 91 ? -3.719 -12.844 -1.09 1 96.69 91 ASP A CA 1
ATOM 703 C C . ASP A 1 91 ? -4.41 -13.703 -2.15 1 96.69 91 ASP A C 1
ATOM 705 O O . ASP A 1 91 ? -5.398 -13.281 -2.75 1 96.69 91 ASP A O 1
ATOM 709 N N . SER A 1 92 ? -3.885 -14.867 -2.379 1 97.44 92 SER A N 1
ATOM 710 C CA . SER A 1 92 ? -4.457 -15.75 -3.393 1 97.44 92 SER A CA 1
ATOM 711 C C . SER A 1 92 ? -5.84 -16.25 -2.98 1 97.44 92 SER A C 1
ATOM 713 O O . SER A 1 92 ? -6.73 -16.391 -3.822 1 97.44 92 SER A O 1
ATOM 715 N N . ILE A 1 93 ? -6.039 -16.484 -1.703 1 98.31 93 ILE A N 1
ATOM 716 C CA . ILE A 1 93 ? -7.352 -16.859 -1.181 1 98.31 93 ILE A CA 1
ATOM 717 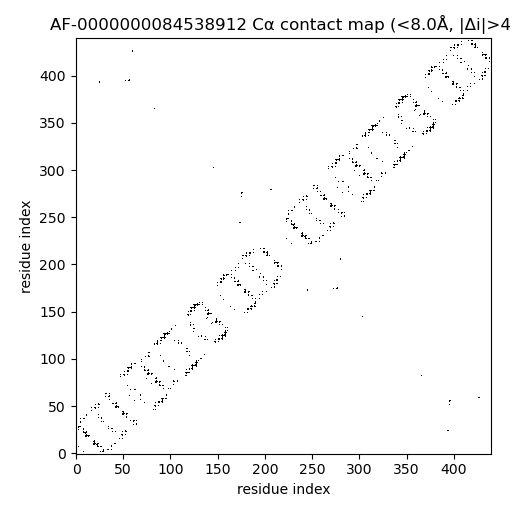C C . ILE A 1 93 ? -8.359 -15.75 -1.488 1 98.31 93 ILE A C 1
ATOM 719 O O . ILE A 1 93 ? -9.477 -16.031 -1.942 1 98.31 93 ILE A O 1
ATOM 723 N N . GLY A 1 94 ? -7.969 -14.531 -1.265 1 97.06 94 GLY A N 1
ATOM 724 C CA . GLY A 1 94 ? -8.82 -13.398 -1.597 1 97.06 94 GLY A CA 1
ATOM 725 C C . GLY A 1 94 ? -9.125 -13.297 -3.08 1 97.06 94 GLY A C 1
ATOM 726 O O . GLY A 1 94 ? -10.289 -13.156 -3.473 1 97.06 94 GLY A O 1
ATOM 727 N N . ALA A 1 95 ? -8.148 -13.406 -3.875 1 94.31 95 ALA A N 1
ATOM 728 C CA . ALA A 1 95 ? -8.266 -13.266 -5.324 1 94.31 95 ALA A CA 1
ATOM 729 C C . ALA A 1 95 ? -9.211 -14.32 -5.902 1 94.31 95 ALA A C 1
ATOM 731 O O . ALA A 1 95 ? -9.977 -14.031 -6.828 1 94.31 95 ALA A O 1
ATOM 732 N N . LEU A 1 96 ? -9.188 -15.477 -5.344 1 96.25 96 LEU A N 1
ATOM 733 C CA . LEU A 1 96 ? -9.984 -16.594 -5.848 1 96.25 96 LEU A CA 1
ATOM 734 C C . LEU A 1 96 ? -11.352 -16.625 -5.18 1 96.25 96 LEU A C 1
ATOM 736 O O . LEU A 1 96 ? -12.172 -17.484 -5.488 1 96.25 96 LEU A O 1
ATOM 740 N N . LYS A 1 97 ? -11.555 -15.727 -4.258 1 97.25 97 LYS A N 1
ATOM 741 C CA . LYS A 1 97 ? -12.82 -15.617 -3.525 1 97.25 97 LYS A CA 1
ATOM 742 C C . LYS A 1 97 ? -13.156 -16.922 -2.814 1 97.25 97 LYS A C 1
ATOM 744 O O . LYS A 1 97 ? -14.297 -17.391 -2.859 1 97.25 97 LYS A O 1
ATOM 749 N N . LEU A 1 98 ? -12.156 -17.5 -2.186 1 98.12 98 LEU A N 1
ATOM 750 C CA . LEU A 1 98 ? -12.352 -18.75 -1.456 1 98.12 98 LEU A CA 1
ATOM 751 C C . LEU A 1 98 ? -12.906 -18.484 -0.063 1 98.12 98 LEU A C 1
ATOM 753 O O . LEU A 1 98 ? -12.195 -18.625 0.935 1 98.12 98 LEU A O 1
ATOM 757 N N . THR A 1 99 ? -14.18 -18.281 0.049 1 98 99 THR A N 1
ATOM 758 C CA . THR A 1 99 ? -14.836 -17.891 1.294 1 98 99 THR A CA 1
ATOM 759 C C . THR A 1 99 ? -14.789 -19.031 2.307 1 98 99 THR A C 1
ATOM 761 O O . THR A 1 99 ? -14.859 -18.797 3.516 1 98 99 THR A O 1
ATOM 764 N N . GLU A 1 100 ? -14.547 -20.25 1.849 1 98.19 100 GLU A N 1
ATOM 765 C CA . GLU A 1 100 ? -14.445 -21.422 2.713 1 98.19 100 GLU A CA 1
ATOM 766 C C . GLU A 1 100 ? -13.25 -21.312 3.658 1 98.19 100 GLU A C 1
ATOM 768 O O . GLU A 1 100 ? -13.227 -21.938 4.715 1 98.19 100 GLU A O 1
ATOM 773 N N . ALA A 1 101 ? -12.344 -20.5 3.295 1 98.44 101 ALA A N 1
ATOM 774 C CA . ALA A 1 101 ? -11.117 -20.375 4.074 1 98.44 101 ALA A CA 1
ATOM 775 C C . ALA A 1 101 ? -11.219 -19.266 5.109 1 98.44 101 ALA A C 1
ATOM 777 O O . ALA A 1 101 ? -10.234 -18.922 5.77 1 98.44 101 ALA A O 1
ATOM 778 N N . PHE A 1 102 ? -12.336 -18.703 5.332 1 98.31 102 PHE A N 1
ATOM 779 C CA . PHE A 1 102 ? -12.5 -17.547 6.223 1 98.31 102 PHE A CA 1
ATOM 780 C C . PHE A 1 102 ? -12.008 -17.891 7.625 1 98.31 102 PHE A C 1
ATOM 782 O O . PHE A 1 102 ? -11.266 -17.109 8.227 1 98.31 102 PHE A O 1
ATOM 789 N N . GLU A 1 103 ? -12.43 -19.016 8.141 1 98.19 103 GLU A N 1
ATOM 790 C CA . GLU A 1 103 ? -12.062 -19.359 9.508 1 98.19 103 GLU A CA 1
ATOM 791 C C . GLU A 1 103 ? -10.555 -19.484 9.664 1 98.19 103 GLU A C 1
ATOM 793 O O . GLU A 1 103 ? -10 -19.156 10.711 1 98.19 103 GLU A O 1
ATOM 798 N N . ASP A 1 104 ? -9.914 -19.953 8.656 1 98.62 104 ASP A N 1
ATOM 799 C CA . ASP A 1 104 ? -8.453 -20.047 8.672 1 98.62 104 ASP A CA 1
ATOM 800 C C . ASP A 1 104 ? -7.824 -18.656 8.695 1 98.62 104 ASP A C 1
ATOM 802 O O . ASP A 1 104 ? -6.895 -18.391 9.469 1 98.62 104 ASP A O 1
ATOM 806 N N . LEU A 1 105 ? -8.328 -17.75 7.84 1 98.69 105 LEU A N 1
ATOM 807 C CA . LEU A 1 105 ? -7.859 -16.375 7.836 1 98.69 105 LEU A CA 1
ATOM 808 C C . LEU A 1 105 ? -8.039 -15.734 9.211 1 98.69 105 LEU A C 1
ATOM 810 O O . LEU A 1 105 ? -7.125 -15.086 9.727 1 98.69 105 LEU A O 1
ATOM 814 N N . HIS A 1 106 ? -9.195 -15.977 9.766 1 98.25 106 HIS A N 1
ATOM 815 C CA . HIS A 1 106 ? -9.523 -15.445 11.086 1 98.25 106 HIS A CA 1
ATOM 816 C C . HIS A 1 106 ? -8.539 -15.945 12.133 1 98.25 106 HIS A C 1
ATOM 818 O O . HIS A 1 106 ? -8 -15.156 12.914 1 98.25 106 HIS A O 1
ATOM 824 N N . GLN A 1 107 ? -8.305 -17.188 12.117 1 98.06 107 GLN A N 1
ATOM 825 C CA . GLN A 1 107 ? -7.402 -17.797 13.086 1 98.06 107 GLN A CA 1
ATOM 826 C C . GLN A 1 107 ? -5.984 -17.25 12.938 1 98.06 107 GLN A C 1
ATOM 828 O O . GLN A 1 107 ? -5.355 -16.875 13.93 1 98.06 107 GLN A O 1
ATOM 833 N N . VAL A 1 108 ? -5.465 -17.188 11.781 1 98.56 108 VAL A N 1
ATOM 834 C CA . VAL A 1 108 ? -4.094 -16.75 11.539 1 98.56 108 VAL A CA 1
ATOM 835 C C . VAL A 1 108 ? -3.953 -15.273 11.891 1 98.56 108 VAL A C 1
ATOM 837 O O . VAL A 1 108 ? -2.949 -14.859 12.469 1 98.56 108 VAL A O 1
ATOM 840 N N . TYR A 1 109 ? -4.934 -14.477 11.617 1 97.88 109 TYR A N 1
ATOM 841 C CA . TYR A 1 109 ? -4.902 -13.055 11.914 1 97.88 109 TYR A CA 1
ATOM 842 C C . TYR A 1 109 ? -4.652 -12.812 13.398 1 97.88 109 TYR A C 1
ATOM 844 O O . TYR A 1 109 ? -3.846 -11.953 13.773 1 97.88 109 TYR A O 1
ATOM 852 N N . HIS A 1 110 ? -5.258 -13.578 14.195 1 96.19 110 HIS A N 1
ATOM 853 C CA . HIS A 1 110 ? -5.207 -13.352 15.633 1 96.19 110 HIS A CA 1
ATOM 854 C C . HIS A 1 110 ? -3.959 -13.984 16.25 1 96.19 110 HIS A C 1
ATOM 856 O O . HIS A 1 110 ? -3.506 -13.555 17.312 1 96.19 110 HIS A O 1
ATOM 862 N N . ASN A 1 111 ? -3.402 -14.898 15.578 1 96.62 111 ASN A N 1
ATOM 863 C CA . ASN A 1 111 ? -2.332 -15.664 16.203 1 96.62 111 ASN A CA 1
ATOM 864 C C . ASN A 1 111 ? -0.963 -15.266 15.672 1 96.62 111 ASN A C 1
ATOM 866 O O . ASN A 1 111 ? 0.065 -15.602 16.266 1 96.62 111 ASN A O 1
ATOM 870 N N . THR A 1 112 ? -0.916 -14.555 14.594 1 96.06 112 THR A N 1
ATOM 871 C CA . THR A 1 112 ? 0.375 -14.219 14 1 96.06 112 THR A CA 1
ATOM 872 C C . THR A 1 112 ? 0.924 -12.93 14.602 1 96.06 112 THR A C 1
ATOM 874 O O . THR A 1 112 ? 0.164 -12.008 14.906 1 96.06 112 THR A O 1
ATOM 877 N N . SER A 1 113 ? 2.244 -12.844 14.758 1 92.56 113 SER A N 1
ATOM 878 C CA . SER A 1 113 ? 2.912 -11.609 15.141 1 92.56 113 SER A CA 1
ATOM 879 C C . SER A 1 113 ? 3.482 -10.883 13.93 1 92.56 113 SER A C 1
ATOM 881 O O . SER A 1 113 ? 4.082 -9.812 14.062 1 92.56 113 SER A O 1
ATOM 883 N N . GLU A 1 114 ? 3.295 -11.5 12.742 1 90.75 114 GLU A N 1
ATOM 884 C CA . GLU A 1 114 ? 3.844 -10.938 11.516 1 90.75 114 GLU A CA 1
ATOM 885 C C . GLU A 1 114 ? 2.877 -9.938 10.883 1 90.75 114 GLU A C 1
ATOM 887 O O . GLU A 1 114 ? 1.833 -10.32 10.359 1 90.75 114 GLU A O 1
ATOM 892 N N . TRP A 1 115 ? 3.244 -8.703 10.891 1 88.06 115 TRP A N 1
ATOM 893 C CA . TRP A 1 115 ? 2.361 -7.645 10.406 1 88.06 115 TRP A CA 1
ATOM 894 C C . TRP A 1 115 ? 2.051 -7.832 8.922 1 88.06 115 TRP A C 1
ATOM 896 O O . TRP A 1 115 ? 0.955 -7.496 8.461 1 88.06 115 TRP A O 1
ATOM 906 N N . LEU A 1 116 ? 2.986 -8.273 8.148 1 90.81 116 LEU A N 1
ATOM 907 C CA . LEU A 1 116 ? 2.793 -8.5 6.719 1 90.81 116 LEU A CA 1
ATOM 908 C C . LEU A 1 116 ? 1.659 -9.492 6.477 1 90.81 116 LEU A C 1
ATOM 910 O O . LEU A 1 116 ? 0.862 -9.312 5.551 1 90.81 116 LEU A O 1
ATOM 914 N N . VAL A 1 117 ? 1.582 -10.57 7.297 1 95.94 117 VAL A N 1
ATOM 915 C CA . VAL A 1 117 ? 0.521 -11.562 7.172 1 95.94 117 VAL A CA 1
ATOM 916 C C . VAL A 1 117 ? -0.82 -10.938 7.547 1 95.94 117 VAL A C 1
ATOM 918 O O . VAL A 1 117 ? -1.819 -11.125 6.852 1 95.94 117 VAL A O 1
ATOM 921 N N . GLN A 1 118 ? -0.837 -10.133 8.609 1 96.5 118 GLN A N 1
ATOM 922 C CA . GLN A 1 118 ? -2.059 -9.438 9.008 1 96.5 118 GLN A CA 1
ATOM 923 C C . GLN A 1 118 ? -2.551 -8.516 7.887 1 96.5 118 GLN A C 1
ATOM 925 O O . GLN A 1 118 ? -3.744 -8.5 7.574 1 96.5 118 GLN A O 1
ATOM 930 N N . LEU A 1 119 ? -1.606 -7.793 7.344 1 95.69 119 LEU A N 1
ATOM 931 C CA . LEU A 1 119 ? -1.93 -6.871 6.258 1 95.69 119 LEU A CA 1
ATOM 932 C C . LEU A 1 119 ? -2.57 -7.609 5.09 1 95.69 119 LEU A C 1
ATOM 934 O O . LEU A 1 119 ? -3.604 -7.184 4.57 1 95.69 119 LEU A O 1
ATOM 938 N N . SER A 1 120 ? -1.977 -8.695 4.672 1 96.69 120 SER A N 1
ATOM 939 C CA . SER A 1 120 ? -2.484 -9.461 3.537 1 96.69 120 SER A CA 1
ATOM 940 C C . SER A 1 120 ? -3.855 -10.055 3.84 1 96.69 120 SER A C 1
ATOM 942 O O . SER A 1 120 ? -4.711 -10.141 2.955 1 96.69 120 SER A O 1
ATOM 944 N N . ILE A 1 121 ? -4.07 -10.484 5.055 1 98.44 121 ILE A N 1
ATOM 945 C CA . ILE A 1 121 ? -5.363 -11.039 5.441 1 98.44 121 ILE A CA 1
ATOM 946 C C . ILE A 1 121 ? -6.43 -9.945 5.379 1 98.44 121 ILE A C 1
ATOM 948 O O . ILE A 1 121 ? -7.523 -10.172 4.852 1 98.44 121 ILE A O 1
ATOM 952 N N . ILE A 1 122 ? -6.117 -8.758 5.875 1 98.25 122 ILE A N 1
ATOM 953 C CA . ILE A 1 122 ? -7.055 -7.633 5.824 1 98.25 122 ILE A CA 1
ATOM 954 C C . ILE A 1 122 ? -7.414 -7.324 4.375 1 98.25 122 ILE A C 1
ATOM 956 O O . ILE A 1 122 ? -8.594 -7.18 4.039 1 98.25 122 ILE A O 1
ATOM 960 N N . ALA A 1 123 ? -6.465 -7.266 3.541 1 96.81 123 ALA A N 1
ATOM 961 C CA . ALA A 1 123 ? -6.723 -7.035 2.123 1 96.81 123 ALA A CA 1
ATOM 962 C C . ALA A 1 123 ? -7.578 -8.148 1.532 1 96.81 123 ALA A C 1
ATOM 964 O O . ALA A 1 123 ? -8.531 -7.887 0.796 1 96.81 123 ALA A O 1
ATOM 965 N N . ALA A 1 124 ? -7.242 -9.359 1.854 1 97.69 124 ALA A N 1
ATOM 966 C CA . ALA A 1 124 ? -7.953 -10.523 1.333 1 97.69 124 ALA A CA 1
ATOM 967 C C . ALA A 1 124 ? -9.43 -10.492 1.734 1 97.69 124 ALA A C 1
ATOM 969 O O . ALA A 1 124 ? -10.297 -10.867 0.949 1 97.69 124 ALA A O 1
ATOM 970 N N . LEU A 1 125 ? -9.703 -10.023 2.885 1 98.12 125 LEU A N 1
ATOM 971 C CA . LEU A 1 125 ? -11.07 -10 3.395 1 98.12 125 LEU A CA 1
ATOM 972 C C . LEU A 1 125 ? -11.938 -9.055 2.58 1 98.12 125 LEU A C 1
ATOM 974 O O . LEU A 1 125 ? -13.117 -9.328 2.338 1 98.12 125 LEU A O 1
ATOM 978 N N . GLY A 1 126 ? -11.391 -7.969 2.182 1 96.62 126 GLY A N 1
ATOM 979 C CA . GLY A 1 126 ? -12.117 -7.082 1.286 1 96.62 126 GLY A CA 1
ATOM 980 C C . GLY A 1 126 ? -12.461 -7.73 -0.041 1 96.62 126 GLY A C 1
ATOM 981 O O . GLY A 1 126 ? -13.602 -7.629 -0.509 1 96.62 126 GLY A O 1
ATOM 982 N N . GLU A 1 127 ? -11.562 -8.414 -0.575 1 94.12 127 GLU A N 1
ATOM 983 C CA . GLU A 1 127 ? -11.719 -9.047 -1.878 1 94.12 127 GLU A CA 1
ATOM 984 C C . GLU A 1 127 ? -12.68 -10.234 -1.799 1 94.12 127 GLU A C 1
ATOM 986 O O . GLU A 1 127 ? -13.398 -10.523 -2.758 1 94.12 127 GLU A O 1
ATOM 991 N N . LEU A 1 128 ? -12.648 -10.922 -0.681 1 96.25 128 LEU A N 1
ATOM 992 C CA . LEU A 1 128 ? -13.516 -12.078 -0.481 1 96.25 128 LEU A CA 1
ATOM 993 C C . LEU A 1 128 ? -14.984 -11.688 -0.631 1 96.25 128 LEU A C 1
ATOM 995 O O . LEU A 1 128 ? -15.797 -12.484 -1.104 1 96.25 128 LEU A O 1
ATOM 999 N N . GLY A 1 129 ? -15.328 -10.562 -0.134 1 94 129 GLY A N 1
ATOM 1000 C CA . GLY A 1 129 ? -16.703 -10.109 -0.154 1 94 129 GLY A CA 1
ATOM 1001 C C . GLY A 1 129 ? -17.594 -10.844 0.841 1 94 129 GLY A C 1
ATOM 1002 O O . GLY A 1 129 ? -18.812 -10.875 0.691 1 94 129 GLY A O 1
ATOM 1003 N N . ASP A 1 130 ? -17 -11.508 1.731 1 96.12 130 ASP A N 1
ATOM 1004 C CA . ASP A 1 130 ? -17.719 -12.25 2.762 1 96.12 130 ASP A CA 1
ATOM 1005 C C . ASP A 1 130 ? -18.031 -11.367 3.965 1 96.12 130 ASP A C 1
ATOM 1007 O O . ASP A 1 130 ? -17.109 -10.836 4.605 1 96.12 130 ASP A O 1
ATOM 1011 N N . PRO A 1 131 ? -19.312 -11.219 4.34 1 95.81 131 PRO A N 1
ATOM 1012 C CA . PRO A 1 131 ? -19.703 -10.312 5.426 1 95.81 131 PRO A CA 1
ATOM 1013 C C . PRO A 1 131 ? -19.094 -10.703 6.77 1 95.81 131 PRO A C 1
ATOM 1015 O O . PRO A 1 131 ? -18.969 -9.859 7.664 1 95.81 131 PRO A O 1
ATOM 1018 N N . ARG A 1 132 ? -18.719 -11.977 7.008 1 97.38 132 ARG A N 1
ATOM 1019 C CA . ARG A 1 132 ? -18.094 -12.422 8.25 1 97.38 132 ARG A CA 1
ATOM 1020 C C . ARG A 1 132 ? -16.797 -11.656 8.516 1 97.38 132 ARG A C 1
ATOM 1022 O O . ARG A 1 132 ? -16.328 -11.609 9.656 1 97.38 132 ARG A O 1
ATOM 1029 N N . GLY A 1 133 ? -16.234 -11.102 7.395 1 97.81 133 GLY A N 1
ATOM 1030 C CA . GLY A 1 133 ? -14.969 -10.406 7.512 1 97.81 133 GLY A CA 1
ATOM 1031 C C . GLY A 1 133 ? -15.094 -9.039 8.164 1 97.81 133 GLY A C 1
ATOM 1032 O O . GLY A 1 133 ? -14.094 -8.43 8.539 1 97.81 133 GLY A O 1
ATOM 1033 N N . PHE A 1 134 ? -16.312 -8.516 8.43 1 97.94 134 PHE A N 1
ATOM 1034 C CA . PHE A 1 134 ? -16.531 -7.145 8.875 1 97.94 134 PHE A CA 1
ATOM 1035 C C . PHE A 1 134 ? -15.82 -6.883 10.195 1 97.94 134 PHE A C 1
ATOM 1037 O O . PHE A 1 134 ? -15.102 -5.891 10.336 1 97.94 134 PHE A O 1
ATOM 1044 N N . GLU A 1 135 ? -15.969 -7.754 11.109 1 97.12 135 GLU A N 1
ATOM 1045 C CA . GLU A 1 135 ? -15.406 -7.535 12.438 1 97.12 135 GLU A CA 1
ATOM 1046 C C . GLU A 1 135 ? -13.883 -7.457 12.391 1 97.12 135 GLU A C 1
ATOM 1048 O O . GLU A 1 135 ? -13.273 -6.648 13.094 1 97.12 135 GLU A O 1
ATOM 1053 N N . LEU A 1 136 ? -13.305 -8.281 11.602 1 97.69 136 LEU A N 1
ATOM 1054 C CA . LEU A 1 136 ? -11.852 -8.25 11.469 1 97.69 136 LEU A CA 1
ATOM 1055 C C . LEU A 1 136 ? -11.391 -6.969 10.789 1 97.69 136 LEU A C 1
ATOM 1057 O O . LEU A 1 136 ? -10.375 -6.391 11.172 1 97.69 136 LEU A O 1
ATOM 1061 N N . LEU A 1 137 ? -12.125 -6.551 9.781 1 98.38 137 LEU A N 1
ATOM 1062 C CA . LEU A 1 137 ? -11.797 -5.301 9.109 1 98.38 137 LEU A CA 1
ATOM 1063 C C . LEU A 1 137 ? -11.93 -4.117 10.055 1 98.38 137 LEU A C 1
ATOM 1065 O O . LEU A 1 137 ? -11.094 -3.211 10.047 1 98.38 137 LEU A O 1
ATOM 1069 N N . GLN A 1 138 ? -12.953 -4.168 10.852 1 97.69 138 GLN A N 1
ATOM 1070 C CA . GLN A 1 138 ? -13.117 -3.139 11.875 1 97.69 138 GLN A CA 1
ATOM 1071 C C . GLN A 1 138 ? -11.938 -3.135 12.844 1 97.69 138 GLN A C 1
ATOM 1073 O O . GLN A 1 138 ? -11.422 -2.072 13.195 1 97.69 138 GLN A O 1
ATOM 1078 N N . ASP A 1 139 ? -11.539 -4.285 13.234 1 96.69 139 ASP A N 1
ATOM 1079 C CA . ASP A 1 139 ? -10.383 -4.406 14.125 1 96.69 139 ASP A CA 1
ATOM 1080 C C . ASP A 1 139 ? -9.125 -3.83 13.477 1 96.69 139 ASP A C 1
ATOM 1082 O O . ASP A 1 139 ? -8.375 -3.098 14.117 1 96.69 139 ASP A O 1
ATOM 1086 N N . GLY A 1 140 ? -8.898 -4.145 12.18 1 95.94 140 GLY A N 1
ATOM 1087 C CA . GLY A 1 140 ? -7.77 -3.586 11.445 1 95.94 140 GLY A CA 1
ATOM 1088 C C . GLY A 1 140 ? -7.801 -2.072 11.367 1 95.94 140 GLY A C 1
ATOM 1089 O O . GLY A 1 140 ? -6.762 -1.419 11.484 1 95.94 140 GLY A O 1
ATOM 1090 N N . LEU A 1 141 ? -8.961 -1.524 11.219 1 96.25 141 LEU A N 1
ATOM 1091 C CA . LEU A 1 141 ? -9.125 -0.079 11.117 1 96.25 141 LEU A CA 1
ATOM 1092 C C . LEU A 1 141 ? -8.82 0.599 12.445 1 96.25 141 LEU A C 1
ATOM 1094 O O . LEU A 1 141 ? -8.219 1.672 12.477 1 96.25 141 LEU A O 1
ATOM 1098 N N . ILE A 1 142 ? -9.242 -0.013 13.484 1 92.38 142 ILE A N 1
ATOM 1099 C CA . ILE A 1 142 ? -9.188 0.625 14.797 1 92.38 142 ILE A CA 1
ATOM 1100 C C . ILE A 1 142 ? -7.836 0.341 15.453 1 92.38 142 ILE A C 1
ATOM 1102 O O . ILE A 1 142 ? -7.195 1.249 15.992 1 92.38 142 ILE A O 1
ATOM 1106 N N . ASN A 1 143 ? -7.312 -0.874 15.297 1 89.69 143 ASN A N 1
ATOM 1107 C CA . ASN A 1 143 ? -6.18 -1.305 16.109 1 89.69 143 ASN A CA 1
ATOM 1108 C C . ASN A 1 143 ? -4.93 -1.524 15.273 1 89.69 143 ASN A C 1
ATOM 1110 O O . ASN A 1 143 ? -3.834 -1.696 15.805 1 89.69 143 ASN A O 1
ATOM 1114 N N . GLY A 1 144 ? -5.086 -1.465 13.977 1 89.38 144 GLY A N 1
ATOM 1115 C CA . GLY A 1 144 ? -3.938 -1.697 13.117 1 89.38 144 GLY A CA 1
ATOM 1116 C C . GLY A 1 144 ? -2.98 -0.521 13.062 1 89.38 144 GLY A C 1
ATOM 1117 O O . GLY A 1 144 ? -3.324 0.583 13.492 1 89.38 144 GLY A O 1
ATOM 1118 N N . ASN A 1 145 ? -1.757 -0.834 12.633 1 84.94 145 ASN A N 1
ATOM 1119 C CA . ASN A 1 145 ? -0.861 0.277 12.328 1 84.94 145 ASN A CA 1
ATOM 1120 C C . ASN A 1 145 ? -1.349 1.078 11.125 1 84.94 145 ASN A C 1
ATOM 1122 O O . ASN A 1 145 ? -2.371 0.744 10.523 1 84.94 145 ASN A O 1
ATOM 1126 N N . GLU A 1 146 ? -0.664 2.117 10.758 1 84.12 146 GLU A N 1
ATOM 1127 C CA . GLU A 1 146 ? -1.138 3.047 9.734 1 84.12 146 GLU A CA 1
ATOM 1128 C C . GLU A 1 146 ? -1.357 2.336 8.406 1 84.12 146 GLU A C 1
ATOM 1130 O O . GLU A 1 146 ? -2.352 2.582 7.719 1 84.12 146 GLU A O 1
ATOM 1135 N N . LEU A 1 147 ? -0.43 1.483 8.055 1 89.31 147 LEU A N 1
ATOM 1136 C CA . LEU A 1 147 ? -0.557 0.771 6.789 1 89.31 147 LEU A CA 1
ATOM 1137 C C . LEU A 1 147 ? -1.766 -0.159 6.809 1 89.31 147 LEU A C 1
ATOM 1139 O O . LEU A 1 147 ? -2.535 -0.204 5.848 1 89.31 147 LEU A O 1
ATOM 1143 N N . ILE A 1 148 ? -1.957 -0.906 7.898 1 93.12 148 ILE A N 1
ATOM 1144 C CA . ILE A 1 148 ? -3.096 -1.806 8.047 1 93.12 148 ILE A CA 1
ATOM 1145 C C . ILE A 1 148 ? -4.395 -1.001 8.031 1 93.12 148 ILE A C 1
ATOM 1147 O O . ILE A 1 148 ? -5.379 -1.404 7.41 1 93.12 148 ILE A O 1
ATOM 1151 N N . GLN A 1 149 ? -4.402 0.159 8.688 1 93.69 149 GLN A N 1
ATOM 1152 C CA . GLN A 1 149 ? -5.586 1.012 8.688 1 93.69 149 GLN A CA 1
ATOM 1153 C C . GLN A 1 149 ? -5.965 1.431 7.273 1 93.69 149 GLN A C 1
ATOM 1155 O O . GLN A 1 149 ? -7.141 1.386 6.898 1 93.69 149 GLN A O 1
ATOM 1160 N N . THR A 1 150 ? -4.969 1.809 6.52 1 94.12 150 THR A N 1
ATOM 1161 C CA . THR A 1 150 ? -5.199 2.225 5.141 1 94.12 150 THR A CA 1
ATOM 1162 C C . THR A 1 150 ? -5.801 1.084 4.324 1 94.12 150 THR A C 1
ATOM 1164 O O . THR A 1 150 ? -6.789 1.277 3.613 1 94.12 150 THR A O 1
ATOM 1167 N N . VAL A 1 151 ? -5.266 -0.076 4.453 1 96.19 151 VAL A N 1
ATOM 1168 C CA . VAL A 1 151 ? -5.762 -1.237 3.723 1 96.19 151 VAL A CA 1
ATOM 1169 C C . VAL A 1 151 ? -7.168 -1.589 4.203 1 96.19 151 VAL A C 1
ATOM 1171 O O . VAL A 1 151 ? -8.031 -1.951 3.402 1 96.19 151 VAL A O 1
ATOM 1174 N N . ALA A 1 152 ? -7.387 -1.444 5.504 1 98.12 152 ALA A N 1
ATOM 1175 C CA . ALA A 1 152 ? -8.695 -1.753 6.074 1 98.12 152 ALA A CA 1
ATOM 1176 C C . ALA A 1 152 ? -9.766 -0.819 5.52 1 98.12 152 ALA A C 1
ATOM 1178 O O . ALA A 1 152 ? -10.898 -1.241 5.273 1 98.12 152 ALA A O 1
ATOM 1179 N N . ILE A 1 153 ? -9.414 0.455 5.312 1 98.12 153 ILE A N 1
ATOM 1180 C CA . ILE A 1 153 ? -10.352 1.415 4.738 1 98.12 153 ILE A CA 1
ATOM 1181 C C . ILE A 1 153 ? -10.797 0.944 3.355 1 98.12 153 ILE A C 1
ATOM 1183 O O . ILE A 1 153 ? -11.992 0.859 3.074 1 98.12 153 ILE A O 1
ATOM 1187 N N . SER A 1 154 ? -9.859 0.574 2.541 1 97.31 154 SER A N 1
ATOM 1188 C CA . SER A 1 154 ? -10.164 0.095 1.197 1 97.31 154 SER A CA 1
ATOM 1189 C C . SER A 1 154 ? -10.977 -1.193 1.241 1 97.31 154 SER A C 1
ATOM 1191 O O . SER A 1 154 ? -11.953 -1.345 0.499 1 97.31 154 SER A O 1
ATOM 1193 N N . ALA A 1 155 ? -10.578 -2.07 2.113 1 98 155 ALA A N 1
ATOM 1194 C CA . ALA A 1 155 ? -11.242 -3.371 2.221 1 98 155 ALA A CA 1
ATOM 1195 C C . ALA A 1 155 ? -12.688 -3.217 2.674 1 98 155 ALA A C 1
ATOM 1197 O O . ALA A 1 155 ? -13.57 -3.941 2.207 1 98 155 ALA A O 1
ATOM 1198 N N . LEU A 1 156 ? -12.945 -2.285 3.549 1 98.12 156 LEU A N 1
ATOM 1199 C CA . LEU A 1 156 ? -14.305 -2.021 3.994 1 98.12 156 LEU A CA 1
ATOM 1200 C C . LEU A 1 156 ? -15.164 -1.497 2.844 1 98.12 156 LEU A C 1
ATOM 1202 O O . LEU A 1 156 ? -16.328 -1.88 2.705 1 98.12 156 LEU A O 1
ATOM 1206 N N . GLY A 1 157 ? -14.609 -0.624 2.064 1 97.06 157 GLY A N 1
ATOM 1207 C CA . GLY A 1 157 ? -15.297 -0.172 0.869 1 97.06 157 GLY A CA 1
ATOM 1208 C C . GLY A 1 157 ? -15.617 -1.298 -0.096 1 97.06 157 GLY A C 1
ATOM 1209 O O . GLY A 1 157 ? -16.719 -1.362 -0.641 1 97.06 157 GLY A O 1
ATOM 1210 N N . GLU A 1 158 ? -14.703 -2.176 -0.318 1 95.94 158 GLU A N 1
ATOM 1211 C CA . GLU A 1 158 ? -14.859 -3.303 -1.231 1 95.94 158 GLU A CA 1
ATOM 1212 C C . GLU A 1 158 ? -15.898 -4.297 -0.709 1 95.94 158 GLU A C 1
ATOM 1214 O O . GLU A 1 158 ? -16.656 -4.871 -1.487 1 95.94 158 GLU A O 1
ATOM 1219 N N . LEU A 1 159 ? -15.836 -4.516 0.618 1 96.25 159 LEU A N 1
ATOM 1220 C CA . LEU A 1 159 ? -16.797 -5.434 1.229 1 96.25 159 LEU A CA 1
ATOM 1221 C C . LEU A 1 159 ? -18.219 -4.984 0.965 1 96.25 159 LEU A C 1
ATOM 1223 O O . LEU A 1 159 ? -19.125 -5.816 0.831 1 96.25 159 LEU A O 1
ATOM 1227 N N . GLY A 1 160 ? -18.438 -3.678 1.015 1 94.69 160 GLY A N 1
ATOM 1228 C CA . GLY A 1 160 ? -19.734 -3.137 0.657 1 94.69 160 GLY A CA 1
ATOM 1229 C C . GLY A 1 160 ? -20.734 -3.17 1.801 1 94.69 160 GLY A C 1
ATOM 1230 O O . GLY A 1 160 ? -21.922 -2.93 1.601 1 94.69 160 GLY A O 1
ATOM 1231 N N . ASP A 1 161 ? -20.328 -3.561 2.959 1 95.69 161 ASP A N 1
ATOM 1232 C CA . ASP A 1 161 ? -21.188 -3.57 4.137 1 95.69 161 ASP A CA 1
ATOM 1233 C C . ASP A 1 161 ? -21.422 -2.156 4.664 1 95.69 161 ASP A C 1
ATOM 1235 O O . ASP A 1 161 ? -20.484 -1.494 5.105 1 95.69 161 ASP A O 1
ATOM 1239 N N . ARG A 1 162 ? -22.609 -1.67 4.711 1 94.94 162 ARG A N 1
ATOM 1240 C CA . ARG A 1 162 ? -22.953 -0.292 5.043 1 94.94 162 ARG A CA 1
ATOM 1241 C C . ARG A 1 162 ? -22.719 -0.014 6.527 1 94.94 162 ARG A C 1
ATOM 1243 O O . ARG A 1 162 ? -22.688 1.144 6.949 1 94.94 162 ARG A O 1
ATOM 1250 N N . GLN A 1 163 ? -22.562 -1.058 7.312 1 96.19 163 GLN A N 1
ATOM 1251 C CA . GLN A 1 163 ? -22.234 -0.885 8.727 1 96.19 163 GLN A CA 1
ATOM 1252 C C . GLN A 1 163 ? -20.906 -0.143 8.891 1 96.19 163 GLN A C 1
ATOM 1254 O O . GLN A 1 163 ? -20.609 0.378 9.969 1 96.19 163 GLN A O 1
ATOM 1259 N N . ALA A 1 164 ? -20.156 -0.12 7.789 1 97.44 164 ALA A N 1
ATOM 1260 C CA . ALA A 1 164 ? -18.844 0.501 7.836 1 97.44 164 ALA A CA 1
ATOM 1261 C C . ALA A 1 164 ? -18.938 2.021 7.75 1 97.44 164 ALA A C 1
ATOM 1263 O O . ALA A 1 164 ? -17.984 2.734 8.055 1 97.44 164 ALA A O 1
ATOM 1264 N N . ILE A 1 165 ? -20.078 2.588 7.312 1 97.25 165 ILE A N 1
ATOM 1265 C CA . ILE A 1 165 ? -20.203 3.99 6.93 1 97.25 165 ILE A CA 1
ATOM 1266 C C . ILE A 1 165 ? -19.875 4.883 8.125 1 97.25 165 ILE A C 1
ATOM 1268 O O . ILE A 1 165 ? -19.016 5.773 8.023 1 97.25 165 ILE A O 1
ATOM 1272 N N . PRO A 1 166 ? -20.406 4.629 9.32 1 96.62 166 PRO A N 1
ATOM 1273 C CA . PRO A 1 166 ? -20.047 5.5 10.445 1 96.62 166 PRO A CA 1
ATOM 1274 C C . PRO A 1 166 ? -18.562 5.43 10.789 1 96.62 166 PRO A C 1
ATOM 1276 O O . PRO A 1 166 ? -17.969 6.441 11.172 1 96.62 166 PRO A O 1
ATOM 1279 N N . LEU A 1 167 ? -17.984 4.262 10.68 1 96.19 167 LEU A N 1
ATOM 1280 C CA . LEU A 1 167 ? -16.562 4.09 10.953 1 96.19 167 LEU A CA 1
ATOM 1281 C C . LEU A 1 167 ? -15.711 4.875 9.961 1 96.19 167 LEU A C 1
ATOM 1283 O O . LEU A 1 167 ? -14.75 5.547 10.352 1 96.19 167 LEU A O 1
ATOM 1287 N N . LEU A 1 168 ? -16.094 4.828 8.719 1 97.44 168 LEU A N 1
ATOM 1288 C CA . LEU A 1 168 ? -15.359 5.52 7.668 1 97.44 168 LEU A CA 1
ATOM 1289 C C . LEU A 1 168 ? -15.531 7.031 7.781 1 97.44 168 LEU A C 1
ATOM 1291 O O . LEU A 1 168 ? -14.57 7.785 7.609 1 97.44 168 LEU A O 1
ATOM 1295 N N . ILE A 1 169 ? -16.719 7.457 8.125 1 96.06 169 ILE A N 1
ATOM 1296 C CA . ILE A 1 169 ? -17.016 8.883 8.266 1 96.06 169 ILE A CA 1
ATOM 1297 C C . ILE A 1 169 ? -16.156 9.477 9.383 1 96.06 169 ILE A C 1
ATOM 1299 O O . ILE A 1 169 ? -15.688 10.609 9.266 1 96.06 169 ILE A O 1
ATOM 1303 N N . SER A 1 170 ? -15.953 8.719 10.391 1 92.81 170 SER A N 1
ATOM 1304 C CA . SER A 1 170 ? -15.172 9.203 11.523 1 92.81 170 SER A CA 1
ATOM 1305 C C . SER A 1 170 ? -13.727 9.492 11.117 1 92.81 170 SER A C 1
ATOM 1307 O O . SER A 1 170 ? -13.016 10.211 11.82 1 92.81 170 SER A O 1
ATOM 1309 N N . ARG A 1 171 ? -13.305 8.938 9.93 1 93.56 171 ARG A N 1
ATOM 1310 C CA . ARG A 1 171 ? -11.93 9.125 9.461 1 93.56 171 ARG A CA 1
ATOM 1311 C C . ARG A 1 171 ? -11.875 10.125 8.312 1 93.56 171 ARG A C 1
ATOM 1313 O O . ARG A 1 171 ? -10.812 10.352 7.73 1 93.56 171 ARG A O 1
ATOM 1320 N N . ALA A 1 172 ? -12.977 10.836 8.008 1 94 172 ALA A N 1
ATOM 1321 C CA . ALA A 1 172 ? -13.078 11.727 6.859 1 94 172 ALA A CA 1
ATOM 1322 C C . ALA A 1 172 ? -12.289 13.016 7.09 1 94 172 ALA A C 1
ATOM 1324 O O . ALA A 1 172 ? -12.008 13.758 6.145 1 94 172 ALA A O 1
ATOM 1325 N N . SER A 1 173 ? -12 13.281 8.32 1 90.44 173 SER A N 1
ATOM 1326 C CA . SER A 1 173 ? -11.227 14.477 8.648 1 90.44 173 SER A CA 1
ATOM 1327 C C . SER A 1 173 ? -9.805 14.117 9.078 1 90.44 173 SER A C 1
ATOM 1329 O O . SER A 1 173 ? -9.156 14.875 9.797 1 90.44 173 SER A O 1
ATOM 1331 N N . ASP A 1 174 ? -9.328 12.93 8.695 1 91.44 174 ASP A N 1
ATOM 1332 C CA . ASP A 1 174 ? -7.98 12.492 9.039 1 91.44 174 ASP A CA 1
ATOM 1333 C C . ASP A 1 174 ? -6.941 13.5 8.555 1 91.44 174 ASP A C 1
ATOM 1335 O O . ASP A 1 174 ? -7.07 14.062 7.461 1 91.44 174 ASP A O 1
ATOM 1339 N N . PRO A 1 175 ? -5.922 13.664 9.383 1 87.25 175 PRO A N 1
ATOM 1340 C CA . PRO A 1 175 ? -4.895 14.625 8.977 1 87.25 175 PRO A CA 1
ATOM 1341 C C . PRO A 1 175 ? -4.105 14.164 7.75 1 87.25 175 PRO A C 1
ATOM 1343 O O . PRO A 1 175 ? -3.537 14.984 7.027 1 87.25 175 PRO A O 1
ATOM 1346 N N . ASP A 1 176 ? -4.016 12.938 7.555 1 88.5 176 ASP A N 1
ATOM 1347 C CA . ASP A 1 176 ? -3.328 12.383 6.395 1 88.5 176 ASP A CA 1
ATOM 1348 C C . ASP A 1 176 ? -4.23 12.391 5.164 1 88.5 176 ASP A C 1
ATOM 1350 O O . ASP A 1 176 ? -5.246 11.688 5.125 1 88.5 176 ASP A O 1
ATOM 1354 N N . TRP A 1 177 ? -3.789 13.188 4.148 1 90.12 177 TRP A N 1
ATOM 1355 C CA . TRP A 1 177 ? -4.641 13.352 2.973 1 90.12 177 TRP A CA 1
ATOM 1356 C C . TRP A 1 177 ? -4.82 12.023 2.246 1 90.12 177 TRP A C 1
ATOM 1358 O O . TRP A 1 177 ? -5.84 11.797 1.591 1 90.12 177 TRP A O 1
ATOM 1368 N N . GLN A 1 178 ? -3.852 11.148 2.332 1 89.75 178 GLN A N 1
ATOM 1369 C CA . GLN A 1 178 ? -3.969 9.844 1.691 1 89.75 178 GLN A CA 1
ATOM 1370 C C . GLN A 1 178 ? -5.105 9.031 2.305 1 89.75 178 GLN A C 1
ATOM 1372 O O . GLN A 1 178 ? -5.789 8.281 1.604 1 89.75 178 GLN A O 1
ATOM 1377 N N . ILE A 1 179 ? -5.266 9.172 3.611 1 93.62 179 ILE A N 1
ATOM 1378 C CA . ILE A 1 179 ? -6.379 8.516 4.289 1 93.62 179 ILE A CA 1
ATOM 1379 C C . ILE A 1 179 ? -7.695 9.133 3.826 1 93.62 179 ILE A C 1
ATOM 1381 O O . ILE A 1 179 ? -8.633 8.414 3.473 1 93.62 179 ILE A O 1
ATOM 1385 N N . ARG A 1 180 ? -7.719 10.438 3.754 1 94.69 180 ARG A N 1
ATOM 1386 C CA . ARG A 1 180 ? -8.93 11.102 3.291 1 94.69 180 ARG A CA 1
ATOM 1387 C C . ARG A 1 180 ? -9.266 10.703 1.857 1 94.69 180 ARG A C 1
ATOM 1389 O O . ARG A 1 180 ? -10.43 10.523 1.512 1 94.69 180 ARG A O 1
ATOM 1396 N N . HIS A 1 181 ? -8.242 10.555 1.071 1 95.31 181 HIS A N 1
ATOM 1397 C CA . HIS A 1 181 ? -8.43 10.109 -0.304 1 95.31 181 HIS A CA 1
ATOM 1398 C C . HIS A 1 181 ? -9.047 8.711 -0.35 1 95.31 181 HIS A C 1
ATOM 1400 O O . HIS A 1 181 ? -9.992 8.469 -1.097 1 95.31 181 HIS A O 1
ATOM 1406 N N . ARG A 1 182 ? -8.562 7.871 0.439 1 96.25 182 ARG A N 1
ATOM 1407 C CA . ARG A 1 182 ? -9.07 6.5 0.476 1 96.25 182 ARG A CA 1
ATOM 1408 C C . ARG A 1 182 ? -10.484 6.457 1.039 1 96.25 182 ARG A C 1
ATOM 1410 O O . ARG A 1 182 ? -11.305 5.637 0.612 1 96.25 182 ARG A O 1
ATOM 1417 N N . ILE A 1 183 ? -10.672 7.273 2.023 1 97.44 183 ILE A N 1
ATOM 1418 C CA . ILE A 1 183 ? -12.016 7.379 2.59 1 97.44 183 ILE A CA 1
ATOM 1419 C C . ILE A 1 183 ? -13 7.809 1.506 1 97.44 183 ILE A C 1
ATOM 1421 O O . ILE A 1 183 ? -14.078 7.23 1.375 1 97.44 183 ILE A O 1
ATOM 1425 N N . ALA A 1 184 ? -12.586 8.805 0.732 1 97.25 184 ALA A N 1
ATOM 1426 C CA . ALA A 1 184 ? -13.43 9.258 -0.372 1 97.25 184 ALA A CA 1
ATOM 1427 C C . ALA A 1 184 ? -13.734 8.109 -1.336 1 97.25 184 ALA A C 1
ATOM 1429 O O . ALA A 1 184 ? -14.875 7.926 -1.754 1 97.25 184 ALA A O 1
ATOM 1430 N N . GLN A 1 185 ? -12.797 7.359 -1.638 1 96.62 185 GLN A N 1
ATOM 1431 C CA . GLN A 1 185 ? -12.969 6.219 -2.527 1 96.62 185 GLN A CA 1
ATOM 1432 C C . GLN A 1 185 ? -13.938 5.199 -1.936 1 96.62 185 GLN A C 1
ATOM 1434 O O . GLN A 1 185 ? -14.844 4.727 -2.621 1 96.62 185 GLN A O 1
ATOM 1439 N N . ALA A 1 186 ? -13.648 4.824 -0.682 1 97.31 186 ALA A N 1
ATOM 1440 C CA . ALA A 1 186 ? -14.461 3.809 -0.021 1 97.31 186 ALA A CA 1
ATOM 1441 C C . ALA A 1 186 ? -15.914 4.258 0.089 1 97.31 186 ALA A C 1
ATOM 1443 O O . ALA A 1 186 ? -16.828 3.486 -0.206 1 97.31 186 ALA A O 1
ATOM 1444 N N . LEU A 1 187 ? -16.141 5.496 0.474 1 97.31 187 LEU A N 1
ATOM 1445 C CA . LEU A 1 187 ? -17.484 6.016 0.626 1 97.31 187 LEU A CA 1
ATOM 1446 C C . LEU A 1 187 ? -18.188 6.109 -0.725 1 97.31 187 LEU A C 1
ATOM 1448 O O . LEU A 1 187 ? -19.391 5.875 -0.818 1 97.31 187 LEU A O 1
ATOM 1452 N N . SER A 1 188 ? -17.453 6.465 -1.703 1 95.88 188 SER A N 1
ATOM 1453 C CA . SER A 1 188 ? -18.016 6.508 -3.051 1 95.88 188 SER A CA 1
ATOM 1454 C C . SER A 1 188 ? -18.531 5.141 -3.477 1 95.88 188 SER A C 1
ATOM 1456 O O . SER A 1 188 ? -19.578 5.039 -4.113 1 95.88 188 SER A O 1
ATOM 1458 N N . ARG A 1 189 ? -17.859 4.109 -3.201 1 93.94 189 ARG A N 1
ATOM 1459 C CA . ARG A 1 189 ? -18.266 2.748 -3.531 1 93.94 189 ARG A CA 1
ATOM 1460 C C . ARG A 1 189 ? -19.531 2.359 -2.781 1 93.94 189 ARG A C 1
ATOM 1462 O O . ARG A 1 189 ? -20.406 1.673 -3.33 1 93.94 189 ARG A O 1
ATOM 1469 N N . LEU A 1 190 ? -19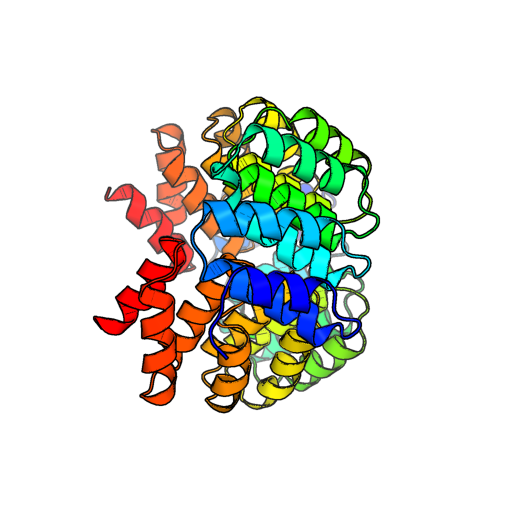.609 2.754 -1.567 1 94.25 190 LEU A N 1
ATOM 1470 C CA . LEU A 1 190 ? -20.75 2.389 -0.735 1 94.25 190 LEU A CA 1
ATOM 1471 C C . LEU A 1 190 ? -21.984 3.168 -1.146 1 94.25 190 LEU A C 1
ATOM 1473 O O . LEU A 1 190 ? -23.094 2.631 -1.13 1 94.25 190 LEU A O 1
ATOM 1477 N N . GLY A 1 191 ? -21.797 4.395 -1.456 1 90.56 191 GLY A N 1
ATOM 1478 C CA . GLY A 1 191 ? -22.891 5.223 -1.932 1 90.56 191 GLY A CA 1
ATOM 1479 C C . GLY A 1 191 ? -23.953 5.465 -0.877 1 90.56 191 GLY A C 1
ATOM 1480 O O . GLY A 1 191 ? -23.75 5.156 0.299 1 90.56 191 GLY A O 1
ATOM 1481 N N . GLY A 1 192 ? -25.062 6.23 -1.366 1 89.62 192 GLY A N 1
ATOM 1482 C CA . GLY A 1 192 ? -26.172 6.527 -0.488 1 89.62 192 GLY A CA 1
ATOM 1483 C C . GLY A 1 192 ? -26.219 7.973 -0.033 1 89.62 192 GLY A C 1
ATOM 1484 O O . GLY A 1 192 ? -25.219 8.688 -0.132 1 89.62 192 GLY A O 1
ATOM 1485 N N . GLU A 1 193 ? -27.297 8.336 0.442 1 89.94 193 GLU A N 1
ATOM 1486 C CA . GLU A 1 193 ? -27.547 9.719 0.837 1 89.94 193 GLU A CA 1
ATOM 1487 C C . GLU A 1 193 ? -26.719 10.102 2.061 1 89.94 193 GLU A C 1
ATOM 1489 O O . GLU A 1 193 ? -26.234 11.234 2.164 1 89.94 193 GLU A O 1
ATOM 1494 N N . GLU A 1 194 ? -26.516 9.133 2.867 1 90.56 194 GLU A N 1
ATOM 1495 C CA . GLU A 1 194 ? -25.859 9.422 4.141 1 90.56 194 GLU A CA 1
ATOM 1496 C C . GLU A 1 194 ? -24.391 9.781 3.939 1 90.56 194 GLU A C 1
ATOM 1498 O O . GLU A 1 194 ? -23.781 10.422 4.801 1 90.56 194 GLU A O 1
ATOM 1503 N N . VAL A 1 195 ? -23.844 9.359 2.809 1 94.56 195 VAL A N 1
ATOM 1504 C CA . VAL A 1 195 ? -22.422 9.633 2.643 1 94.56 195 VAL A CA 1
ATOM 1505 C C . VAL A 1 195 ? -22.234 10.867 1.768 1 94.56 195 VAL A C 1
ATOM 1507 O O . VAL A 1 195 ? -21.141 11.438 1.707 1 94.56 195 VAL A O 1
ATOM 1510 N N . GLN A 1 196 ? -23.281 11.344 1.124 1 93.62 196 GLN A N 1
ATOM 1511 C CA . GLN A 1 196 ? -23.203 12.445 0.178 1 93.62 196 GLN A CA 1
ATOM 1512 C C . GLN A 1 196 ? -22.703 13.719 0.859 1 93.62 196 GLN A C 1
ATOM 1514 O O . GLN A 1 196 ? -21.922 14.469 0.281 1 93.62 196 GLN A O 1
ATOM 1519 N N . GLU A 1 197 ? -23.156 13.906 2.025 1 92.62 197 GLU A N 1
ATOM 1520 C CA . GLU A 1 197 ? -22.734 15.102 2.754 1 92.62 197 GLU A CA 1
ATOM 1521 C C . GLU A 1 197 ? -21.219 15.086 2.992 1 92.62 197 GLU A C 1
ATOM 1523 O O . GLU A 1 197 ? -20.547 16.109 2.818 1 92.62 197 GLU A O 1
ATOM 1528 N N . VAL A 1 198 ? -20.766 13.945 3.381 1 95 198 VAL A N 1
ATOM 1529 C CA . VAL A 1 198 ? -19.344 13.812 3.662 1 95 198 VAL A CA 1
ATOM 1530 C C . VAL A 1 198 ? -18.547 13.938 2.363 1 95 198 VAL A C 1
ATOM 1532 O O . VAL A 1 198 ? -17.516 14.602 2.326 1 95 198 VAL A O 1
ATOM 1535 N N . LEU A 1 199 ? -19.047 13.375 1.29 1 96.25 199 LEU A N 1
ATOM 1536 C CA . LEU A 1 199 ? -18.375 13.469 -0.005 1 96.25 199 LEU A CA 1
ATOM 1537 C C . LEU A 1 199 ? -18.359 14.906 -0.504 1 96.25 199 LEU A C 1
ATOM 1539 O O . LEU A 1 199 ? -17.391 15.336 -1.133 1 96.25 199 LEU A O 1
ATOM 1543 N N . GLN A 1 200 ? -19.375 15.625 -0.204 1 94.62 200 GLN A N 1
ATOM 1544 C CA . GLN A 1 200 ? -19.406 17.031 -0.561 1 94.62 200 GLN A CA 1
ATOM 1545 C C . GLN A 1 200 ? -18.344 17.828 0.199 1 94.62 200 GLN A C 1
ATOM 1547 O O . GLN A 1 200 ? -17.703 18.703 -0.365 1 94.62 200 GLN A O 1
ATOM 1552 N N . GLN A 1 201 ? -18.234 17.5 1.449 1 92.38 201 GLN A N 1
ATOM 1553 C CA . GLN A 1 201 ? -17.203 18.125 2.248 1 92.38 201 GLN A CA 1
ATOM 1554 C C . GLN A 1 201 ? -15.812 17.812 1.695 1 92.38 201 GLN A C 1
ATOM 1556 O O . GLN A 1 201 ? -14.977 18.703 1.547 1 92.38 201 GLN A O 1
ATOM 1561 N N . LEU A 1 202 ? -15.562 16.547 1.311 1 95.38 202 LEU A N 1
ATOM 1562 C CA . LEU A 1 202 ? -14.266 16.109 0.795 1 95.38 202 LEU A CA 1
ATOM 1563 C C . LEU A 1 202 ? -14.016 16.688 -0.595 1 95.38 202 LEU A C 1
ATOM 1565 O O . LEU A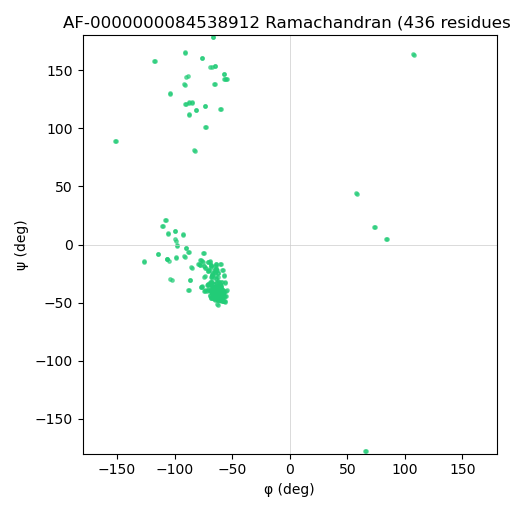 1 202 ? -12.859 16.828 -1.012 1 95.38 202 LEU A O 1
ATOM 1569 N N . ALA A 1 203 ? -15.055 17.062 -1.302 1 95.69 203 ALA A N 1
ATOM 1570 C CA . ALA A 1 203 ? -14.953 17.609 -2.65 1 95.69 203 ALA A CA 1
ATOM 1571 C C . ALA A 1 203 ? -14.312 19 -2.631 1 95.69 203 ALA A C 1
ATOM 1573 O O . ALA A 1 203 ? -13.883 19.5 -3.67 1 95.69 203 ALA A O 1
ATOM 1574 N N . THR A 1 204 ? -14.25 19.594 -1.443 1 92.06 204 THR A N 1
ATOM 1575 C CA . THR A 1 204 ? -13.625 20.891 -1.277 1 92.06 204 THR A CA 1
ATOM 1576 C C . THR A 1 204 ? -12.32 20.781 -0.501 1 92.06 204 THR A C 1
ATOM 1578 O O . THR A 1 204 ? -11.844 21.75 0.082 1 92.06 204 THR A O 1
ATOM 1581 N N . ASP A 1 205 ? -11.82 19.594 -0.411 1 92.5 205 ASP A N 1
ATOM 1582 C CA . ASP A 1 205 ? -10.57 19.359 0.301 1 92.5 205 ASP A CA 1
ATOM 1583 C C . ASP A 1 205 ? -9.438 20.203 -0.274 1 92.5 205 ASP A C 1
ATOM 1585 O O . ASP A 1 205 ? -9.398 20.453 -1.48 1 92.5 205 ASP A O 1
ATOM 1589 N N . GLU A 1 206 ? -8.562 20.609 0.544 1 85.31 206 GLU A N 1
ATOM 1590 C CA . GLU A 1 206 ? -7.43 21.438 0.132 1 85.31 206 GLU A CA 1
ATOM 1591 C C . GLU A 1 206 ? -6.477 20.656 -0.768 1 85.31 206 GLU A C 1
ATOM 1593 O O . GLU A 1 206 ? -5.707 21.25 -1.526 1 85.31 206 GLU A O 1
ATOM 1598 N N . VAL A 1 207 ? -6.477 19.375 -0.615 1 88.19 207 VAL A N 1
ATOM 1599 C CA . VAL A 1 207 ? -5.648 18.531 -1.461 1 88.19 207 VAL A CA 1
ATOM 1600 C C . VAL A 1 207 ? -6.441 18.094 -2.695 1 88.19 207 VAL A C 1
ATOM 1602 O O . VAL A 1 207 ? -7.48 17.453 -2.578 1 88.19 207 VAL A O 1
ATOM 1605 N N . SER A 1 208 ? -5.961 18.422 -3.848 1 90.81 208 SER A N 1
ATOM 1606 C CA . SER A 1 208 ? -6.684 18.25 -5.105 1 90.81 208 SER A CA 1
ATOM 1607 C C . SER A 1 208 ? -7.039 16.781 -5.348 1 90.81 208 SER A C 1
ATOM 1609 O O . SER A 1 208 ? -8.109 16.484 -5.871 1 90.81 208 SER A O 1
ATOM 1611 N N . GLN A 1 209 ? -6.156 15.875 -4.988 1 90.25 209 GLN A N 1
ATOM 1612 C CA . GLN A 1 209 ? -6.406 14.453 -5.199 1 90.25 209 GLN A CA 1
ATOM 1613 C C . GLN A 1 209 ? -7.645 13.992 -4.434 1 90.25 209 GLN A C 1
ATOM 1615 O O . GLN A 1 209 ? -8.438 13.203 -4.945 1 90.25 209 GLN A O 1
ATOM 1620 N N . VAL A 1 210 ? -7.742 14.461 -3.207 1 94.5 210 VAL A N 1
ATOM 1621 C CA . VAL A 1 210 ? -8.891 14.117 -2.375 1 94.5 210 VAL A CA 1
ATOM 1622 C C . VAL A 1 210 ? -10.156 14.734 -2.965 1 94.5 210 VAL A C 1
ATOM 1624 O O . VAL A 1 210 ? -11.164 14.039 -3.145 1 94.5 210 VAL A O 1
ATOM 1627 N N . ALA A 1 211 ? -10.055 15.969 -3.344 1 94.88 211 ALA A N 1
ATOM 1628 C CA . ALA A 1 211 ? -11.203 16.688 -3.895 1 94.88 211 ALA A CA 1
ATOM 1629 C C . ALA A 1 211 ? -11.688 16.047 -5.191 1 94.88 211 ALA A C 1
ATOM 1631 O O . ALA A 1 211 ? -12.883 15.844 -5.383 1 94.88 211 ALA A O 1
ATOM 1632 N N . GLN A 1 212 ? -10.789 15.695 -6.035 1 95.06 212 GLN A N 1
ATOM 1633 C CA . GLN A 1 212 ? -11.133 15.109 -7.328 1 95.06 212 GLN A CA 1
ATOM 1634 C C . GLN A 1 212 ? -11.805 13.758 -7.156 1 95.06 212 GLN A C 1
ATOM 1636 O O . GLN A 1 212 ? -12.781 13.445 -7.844 1 95.06 212 GLN A O 1
ATOM 1641 N N . GLU A 1 213 ? -11.258 13.016 -6.219 1 93.5 213 GLU A N 1
ATOM 1642 C CA . GLU A 1 213 ? -11.875 11.719 -5.961 1 93.5 213 GLU A CA 1
ATOM 1643 C C . GLU A 1 213 ? -13.312 11.875 -5.492 1 93.5 213 GLU A C 1
ATOM 1645 O O . GLU A 1 213 ? -14.211 11.172 -5.969 1 93.5 213 GLU A O 1
ATOM 1650 N N . ALA A 1 214 ? -13.5 12.758 -4.629 1 94.81 214 ALA A N 1
ATOM 1651 C CA . ALA A 1 214 ? -14.82 12.977 -4.059 1 94.81 214 ALA A CA 1
ATOM 1652 C C . ALA A 1 214 ? -15.781 13.555 -5.098 1 94.81 214 ALA A C 1
ATOM 1654 O O . ALA A 1 214 ? -16.969 13.242 -5.09 1 94.81 214 ALA A O 1
ATOM 1655 N N . GLN A 1 215 ? -15.273 14.352 -6.016 1 91.94 215 GLN A N 1
ATOM 1656 C CA . GLN A 1 215 ? -16.094 14.992 -7.039 1 91.94 215 GLN A CA 1
ATOM 1657 C C . GLN A 1 215 ? -16.484 14 -8.125 1 91.94 215 GLN A C 1
ATOM 1659 O O . GLN A 1 215 ? -17.562 14.102 -8.703 1 91.94 215 GLN A O 1
ATOM 1664 N N . SER A 1 216 ? -15.633 13.109 -8.453 1 84.5 216 SER A N 1
ATOM 1665 C CA . SER A 1 216 ? -15.914 12.125 -9.5 1 84.5 216 SER A CA 1
ATOM 1666 C C . SER A 1 216 ? -17.141 11.289 -9.148 1 84.5 216 SER A C 1
ATOM 1668 O O . SER A 1 216 ? -17.875 10.859 -10.039 1 84.5 216 SER A O 1
ATOM 1670 N N . THR A 1 217 ? -17.406 11.031 -8.023 1 73.38 217 THR A N 1
ATOM 1671 C CA . THR A 1 217 ? -18.516 10.203 -7.559 1 73.38 217 THR A CA 1
ATOM 1672 C C . THR A 1 217 ? -19.844 10.977 -7.625 1 73.38 217 THR A C 1
ATOM 1674 O O . THR A 1 217 ? -20.891 10.398 -7.898 1 73.38 217 THR A O 1
ATOM 1677 N N . GLN A 1 218 ? -19.656 12.297 -7.309 1 72.5 218 GLN A N 1
ATOM 1678 C CA . GLN A 1 218 ? -20.844 13.133 -7.324 1 72.5 218 GLN A CA 1
ATOM 1679 C C . GLN A 1 218 ? -21.406 13.281 -8.742 1 72.5 218 GLN A C 1
ATOM 1681 O O . GLN A 1 218 ? -22.609 13.461 -8.93 1 72.5 218 GLN A O 1
ATOM 1686 N N . ASN A 1 219 ? -20.5 13.102 -9.75 1 62.84 219 ASN A N 1
ATOM 1687 C CA . ASN A 1 219 ? -20.922 13.25 -11.141 1 62.84 219 ASN A CA 1
ATOM 1688 C C . ASN A 1 219 ? -21.375 11.922 -11.734 1 62.84 219 ASN A C 1
ATOM 1690 O O . ASN A 1 219 ? -21.844 11.875 -12.875 1 62.84 219 ASN A O 1
ATOM 1694 N N . SER A 1 220 ? -21.156 10.828 -11.031 1 56.22 220 SER A N 1
ATOM 1695 C CA . SER A 1 220 ? -21.625 9.562 -11.594 1 56.22 220 SER A CA 1
ATOM 1696 C C . SER A 1 220 ? -23.016 9.211 -11.094 1 56.22 220 SER A C 1
ATOM 1698 O O . SER A 1 220 ? -23.391 9.555 -9.969 1 56.22 220 SER A O 1
ATOM 1700 N N . MET B 1 1 ? -19.031 24.953 18.297 1 55.34 1 MET B N 1
ATOM 1701 C CA . MET B 1 1 ? -18.172 26.062 18.719 1 55.34 1 MET B CA 1
ATOM 1702 C C . MET B 1 1 ? -17.438 26.656 17.516 1 55.34 1 MET B C 1
ATOM 1704 O O . MET B 1 1 ? -17.109 25.953 16.562 1 55.34 1 MET B O 1
ATOM 1708 N N . THR B 1 2 ? -17.484 27.844 17.438 1 74.88 2 THR B N 1
ATOM 1709 C CA . THR B 1 2 ? -16.844 28.578 16.344 1 74.88 2 THR B CA 1
ATOM 1710 C C . THR B 1 2 ? -15.336 28.328 16.344 1 74.88 2 THR B C 1
ATOM 1712 O O . THR B 1 2 ? -14.68 28.422 17.375 1 74.88 2 THR B O 1
ATOM 1715 N N . ILE B 1 3 ? -14.82 27.703 15.258 1 84.81 3 ILE B N 1
ATOM 1716 C CA . ILE B 1 3 ? -13.406 27.375 15.117 1 84.81 3 ILE B CA 1
ATOM 1717 C C . ILE B 1 3 ? -12.609 28.641 14.844 1 84.81 3 ILE B C 1
ATOM 1719 O O . ILE B 1 3 ? -12.781 29.281 13.805 1 84.81 3 ILE B O 1
ATOM 1723 N N . THR B 1 4 ? -11.938 29.188 15.883 1 91.56 4 THR B N 1
ATOM 1724 C CA . THR B 1 4 ? -11.039 30.344 15.789 1 91.56 4 THR B CA 1
ATOM 1725 C C . THR B 1 4 ? -9.617 29.938 16.172 1 91.56 4 THR B C 1
ATOM 1727 O O . THR B 1 4 ? -9.406 28.906 16.828 1 91.56 4 THR B O 1
ATOM 1730 N N . PRO B 1 5 ? -8.68 30.734 15.688 1 93.5 5 PRO B N 1
ATOM 1731 C CA . PRO B 1 5 ? -7.301 30.438 16.078 1 93.5 5 PRO B CA 1
ATOM 1732 C C . PRO B 1 5 ? -7.117 30.375 17.594 1 93.5 5 PRO B C 1
ATOM 1734 O O . PRO B 1 5 ? -6.391 29.516 18.094 1 93.5 5 PRO B O 1
ATOM 1737 N N . GLU B 1 6 ? -7.789 31.266 18.297 1 93.94 6 GLU B N 1
ATOM 1738 C CA . GLU B 1 6 ? -7.672 31.312 19.75 1 93.94 6 GLU B CA 1
ATOM 1739 C C . GLU B 1 6 ? -8.242 30.047 20.391 1 93.94 6 GLU B C 1
ATOM 1741 O O . GLU B 1 6 ? -7.652 29.5 21.312 1 93.94 6 GLU B O 1
ATOM 1746 N N . SER B 1 7 ? -9.344 29.625 19.906 1 94.38 7 SER B N 1
ATOM 1747 C CA . SER B 1 7 ? -9.961 28.422 20.438 1 94.38 7 SER B CA 1
ATOM 1748 C C . SER B 1 7 ? -9.094 27.203 20.172 1 94.38 7 SER B C 1
ATOM 1750 O O . SER B 1 7 ? -8.984 26.312 21.031 1 94.38 7 SER B O 1
ATOM 1752 N N . ILE B 1 8 ? -8.508 27.109 19.016 1 95.69 8 ILE B N 1
ATOM 1753 C CA . ILE B 1 8 ? -7.656 25.984 18.656 1 95.69 8 ILE B CA 1
ATOM 1754 C C . ILE B 1 8 ? -6.414 25.969 19.547 1 95.69 8 ILE B C 1
ATOM 1756 O O . ILE B 1 8 ? -5.996 24.922 20.031 1 95.69 8 ILE B O 1
ATOM 1760 N N . MET B 1 9 ? -5.844 27.188 19.766 1 94.69 9 MET B N 1
ATOM 1761 C CA . MET B 1 9 ? -4.668 27.266 20.641 1 94.69 9 MET B CA 1
ATOM 1762 C C . MET B 1 9 ? -4.992 26.781 22.047 1 94.69 9 MET B C 1
ATOM 1764 O O . MET B 1 9 ? -4.184 26.094 22.672 1 94.69 9 MET B O 1
ATOM 1768 N N . GLN B 1 10 ? -6.164 27.125 22.5 1 95.19 10 GLN B N 1
ATOM 1769 C CA . GLN B 1 10 ? -6.605 26.672 23.812 1 95.19 10 GLN B CA 1
ATOM 1770 C C . GLN B 1 10 ? -6.758 25.156 23.859 1 95.19 10 GLN B C 1
ATOM 1772 O O . GLN B 1 10 ? -6.363 24.5 24.828 1 95.19 10 GLN B O 1
ATOM 1777 N N . GLN B 1 11 ? -7.309 24.625 22.828 1 96.44 11 GLN B N 1
ATOM 1778 C CA . GLN B 1 11 ? -7.5 23.172 22.75 1 96.44 11 GLN B CA 1
ATOM 1779 C C . GLN B 1 11 ? -6.164 22.453 22.656 1 96.44 11 GLN B C 1
ATOM 1781 O O . GLN B 1 11 ? -5.992 21.375 23.25 1 96.44 11 GLN B O 1
ATOM 1786 N N . LEU B 1 12 ? -5.195 23.016 21.969 1 96.44 12 LEU B N 1
ATOM 1787 C CA . LEU B 1 12 ? -3.873 22.422 21.828 1 96.44 12 LEU B CA 1
ATOM 1788 C C . LEU B 1 12 ? -3.162 22.344 23.172 1 96.44 12 LEU B C 1
ATOM 1790 O O . LEU B 1 12 ? -2.262 21.516 23.359 1 96.44 12 LEU B O 1
ATOM 1794 N N . SER B 1 13 ? -3.605 23.188 24.125 1 95.31 13 SER B N 1
ATOM 1795 C CA . SER B 1 13 ? -2.975 23.234 25.438 1 95.31 13 SER B CA 1
ATOM 1796 C C . SER B 1 13 ? -3.773 22.438 26.469 1 95.31 13 SER B C 1
ATOM 1798 O O . SER B 1 13 ? -3.432 22.422 27.641 1 95.31 13 SER B O 1
ATOM 1800 N N . SER B 1 14 ? -4.82 21.766 26.047 1 96.75 14 SER B N 1
ATOM 1801 C CA . SER B 1 14 ? -5.688 21.016 26.938 1 96.75 14 SER B CA 1
ATOM 1802 C C . SER B 1 14 ? -4.965 19.797 27.5 1 96.75 14 SER B C 1
ATOM 1804 O O . SER B 1 14 ? -4.082 19.234 26.844 1 96.75 14 SER B O 1
ATOM 1806 N N . GLU B 1 15 ? -5.402 19.391 28.672 1 96.69 15 GLU B N 1
ATOM 1807 C CA . GLU B 1 15 ? -4.867 18.156 29.25 1 96.69 15 GLU B CA 1
ATOM 1808 C C . GLU B 1 15 ? -5.496 16.938 28.594 1 96.69 15 GLU B C 1
ATOM 1810 O O . GLU B 1 15 ? -4.957 15.828 28.703 1 96.69 15 GLU B O 1
ATOM 1815 N N . ASN B 1 16 ? -6.52 17.125 27.984 1 96.88 16 ASN B N 1
ATOM 1816 C CA . ASN B 1 16 ? -7.25 16.031 27.359 1 96.88 16 ASN B CA 1
ATOM 1817 C C . ASN B 1 16 ? -6.703 15.727 25.969 1 96.88 16 ASN B C 1
ATOM 1819 O O . ASN B 1 16 ? -6.711 16.594 25.094 1 96.88 16 ASN B O 1
ATOM 1823 N N . LEU B 1 17 ? -6.27 14.5 25.75 1 95.69 17 LEU B N 1
ATOM 1824 C CA . LEU B 1 17 ? -5.699 14.086 24.469 1 95.69 17 LEU B CA 1
ATOM 1825 C C . LEU B 1 17 ? -6.703 14.266 23.344 1 95.69 17 LEU B C 1
ATOM 1827 O O . LEU B 1 17 ? -6.344 14.742 22.266 1 95.69 17 LEU B O 1
ATOM 1831 N N . GLY B 1 18 ? -7.922 13.938 23.594 1 94.5 18 GLY B N 1
ATOM 1832 C CA . GLY B 1 18 ? -8.969 14.086 22.594 1 94.5 18 GLY B CA 1
ATOM 1833 C C . GLY B 1 18 ? -9.133 15.516 22.109 1 94.5 18 GLY B C 1
ATOM 1834 O O . GLY B 1 18 ? -9.32 15.758 20.922 1 94.5 18 GLY B O 1
ATOM 1835 N N . ASP B 1 19 ? -9.031 16.391 22.969 1 95.94 19 ASP B N 1
ATOM 1836 C CA . ASP B 1 19 ? -9.125 17.812 22.625 1 95.94 19 ASP B CA 1
ATOM 1837 C C . ASP B 1 19 ? -7.957 18.234 21.719 1 95.94 19 ASP B C 1
ATOM 1839 O O . ASP B 1 19 ? -8.156 18.938 20.734 1 95.94 19 ASP B O 1
ATOM 1843 N N . ARG B 1 20 ? -6.734 17.781 22.078 1 96.56 20 ARG B N 1
ATOM 1844 C CA . ARG B 1 20 ? -5.559 18.172 21.297 1 96.56 20 ARG B CA 1
ATOM 1845 C C . ARG B 1 20 ? -5.613 17.594 19.891 1 96.56 20 ARG B C 1
ATOM 1847 O O . ARG B 1 20 ? -5.301 18.266 18.922 1 96.56 20 ARG B O 1
ATOM 1854 N N . LEU B 1 21 ? -6.113 16.344 19.797 1 94 21 LEU B N 1
ATOM 1855 C CA . LEU B 1 21 ? -6.246 15.719 18.484 1 94 21 LEU B CA 1
ATOM 1856 C C . LEU B 1 21 ? -7.305 16.422 17.656 1 94 21 LEU B C 1
ATOM 1858 O O . LEU B 1 21 ? -7.102 16.656 16.453 1 94 21 LEU B O 1
ATOM 1862 N N . ARG B 1 22 ? -8.391 16.766 18.266 1 92.12 22 ARG B N 1
ATOM 1863 C CA . ARG B 1 22 ? -9.438 17.516 17.578 1 92.12 22 ARG B CA 1
ATOM 1864 C C . ARG B 1 22 ? -8.922 18.875 17.109 1 92.12 22 ARG B C 1
ATOM 1866 O O . ARG B 1 22 ? -9.242 19.312 16.016 1 92.12 22 ARG B O 1
ATOM 1873 N N . ALA B 1 23 ? -8.172 19.484 17.891 1 94.94 23 ALA B N 1
ATOM 1874 C CA . ALA B 1 23 ? -7.602 20.781 17.547 1 94.94 23 ALA B CA 1
ATOM 1875 C C . ALA B 1 23 ? -6.742 20.688 16.281 1 94.94 23 ALA B C 1
ATOM 1877 O O . ALA B 1 23 ? -6.879 21.516 15.367 1 94.94 23 ALA B O 1
ATOM 1878 N N . VAL B 1 24 ? -5.855 19.719 16.188 1 95 24 VAL B N 1
ATOM 1879 C CA . VAL B 1 24 ? -4.992 19.547 15.023 1 95 24 VAL B CA 1
ATOM 1880 C C . VAL B 1 24 ? -5.848 19.375 13.766 1 95 24 VAL B C 1
ATOM 1882 O O . VAL B 1 24 ? -5.566 19.969 12.727 1 95 24 VAL B O 1
ATOM 1885 N N . ASN B 1 25 ? -6.867 18.609 13.922 1 89.94 25 ASN B N 1
ATOM 1886 C CA . ASN B 1 25 ? -7.77 18.391 12.797 1 89.94 25 ASN B CA 1
ATOM 1887 C C . ASN B 1 25 ? -8.445 19.688 12.352 1 89.94 25 ASN B C 1
ATOM 1889 O O . ASN B 1 25 ? -8.633 19.906 11.156 1 89.94 25 ASN B O 1
ATOM 1893 N N . GLN B 1 26 ? -8.781 20.453 13.258 1 91.44 26 GLN B N 1
ATOM 1894 C CA . GLN B 1 26 ? -9.5 21.703 12.984 1 91.44 26 GLN B CA 1
ATOM 1895 C C . GLN B 1 26 ? -8.578 22.75 12.367 1 91.44 26 GLN B C 1
ATOM 1897 O O . GLN B 1 26 ? -9.047 23.703 11.742 1 91.44 26 GLN B O 1
ATOM 1902 N N . ILE B 1 27 ? -7.293 22.625 12.508 1 93.56 27 ILE B N 1
ATOM 1903 C CA . ILE B 1 27 ? -6.328 23.562 11.93 1 93.56 27 ILE B CA 1
ATOM 1904 C C . ILE B 1 27 ? -6.543 23.656 10.422 1 93.56 27 ILE B C 1
ATOM 1906 O O . ILE B 1 27 ? -6.379 24.734 9.844 1 93.56 27 ILE B O 1
ATOM 1910 N N . ARG B 1 28 ? -6.973 22.594 9.781 1 87.25 28 ARG B N 1
ATOM 1911 C CA . ARG B 1 28 ? -7.172 22.531 8.336 1 87.25 28 ARG B CA 1
ATOM 1912 C C . ARG B 1 28 ? -8.266 23.484 7.895 1 87.25 28 ARG B C 1
ATOM 1914 O O . ARG B 1 28 ? -8.375 23.812 6.711 1 87.25 28 ARG B O 1
ATOM 1921 N N . GLN B 1 29 ? -9.078 23.828 8.836 1 86 29 GLN B N 1
ATOM 1922 C CA . GLN B 1 29 ? -10.203 24.703 8.531 1 86 29 GLN B CA 1
ATOM 1923 C C . GLN B 1 29 ? -9.805 26.172 8.656 1 86 29 GLN B C 1
ATOM 1925 O O . GLN B 1 29 ? -10.602 27.062 8.336 1 86 29 GLN B O 1
ATOM 1930 N N . LEU B 1 30 ? -8.695 26.484 9.086 1 91.88 30 LEU B N 1
ATOM 1931 C CA . LEU B 1 30 ? -8.211 27.844 9.258 1 91.88 30 LEU B CA 1
ATOM 1932 C C . LEU B 1 30 ? -7.48 28.328 8.008 1 91.88 30 LEU B C 1
ATOM 1934 O O . LEU B 1 30 ? -7.184 27.531 7.113 1 91.88 30 LEU B O 1
ATOM 1938 N N . GLU B 1 31 ? -7.316 29.656 8.016 1 93.69 31 GLU B N 1
ATOM 1939 C CA . GLU B 1 31 ? -6.414 30.188 7.004 1 93.69 31 GLU B CA 1
ATOM 1940 C C . GLU B 1 31 ? -5.043 29.516 7.078 1 93.69 31 GLU B C 1
ATOM 1942 O O . GLU B 1 31 ? -4.52 29.281 8.164 1 93.69 31 GLU B O 1
ATOM 1947 N N . LYS B 1 32 ? -4.41 29.266 5.992 1 93.12 32 LYS B N 1
ATOM 1948 C CA . LYS B 1 32 ? -3.23 28.406 5.879 1 93.12 32 LYS B CA 1
ATOM 1949 C C . LYS B 1 32 ? -2.074 28.953 6.711 1 93.12 32 LYS B C 1
ATOM 1951 O O . LYS B 1 32 ? -1.397 28.203 7.414 1 93.12 32 LYS B O 1
ATOM 1956 N N . ASN B 1 33 ? -1.851 30.266 6.652 1 94.38 33 ASN B N 1
ATOM 1957 C CA . ASN B 1 33 ? -0.734 30.844 7.387 1 94.38 33 ASN B CA 1
ATOM 1958 C C . ASN B 1 33 ? -0.923 30.719 8.898 1 94.38 33 ASN B C 1
ATOM 1960 O O . ASN B 1 33 ? 0.023 30.391 9.617 1 94.38 33 ASN B O 1
ATOM 1964 N N . ILE B 1 34 ? -2.117 30.922 9.336 1 95.62 34 ILE B N 1
ATOM 1965 C CA . ILE B 1 34 ? -2.438 30.781 10.75 1 95.62 34 ILE B CA 1
ATOM 1966 C C . ILE B 1 34 ? -2.344 29.328 11.164 1 95.62 34 ILE B C 1
ATOM 1968 O O . ILE B 1 34 ? -1.782 29 12.211 1 95.62 34 ILE B O 1
ATOM 1972 N N . GLY B 1 35 ? -2.889 28.5 10.383 1 95.5 35 GLY B N 1
ATOM 1973 C CA . GLY B 1 35 ? -2.809 27.078 10.641 1 95.5 35 GLY B CA 1
ATOM 1974 C C . GLY B 1 35 ? -1.385 26.578 10.773 1 95.5 35 GLY B C 1
ATOM 1975 O O . GLY B 1 35 ? -1.08 25.797 11.68 1 95.5 35 GLY B O 1
ATOM 1976 N N . PHE B 1 36 ? -0.542 27.031 9.883 1 96.88 36 PHE B N 1
ATOM 1977 C CA . PHE B 1 36 ? 0.858 26.625 9.914 1 96.88 36 PHE B CA 1
ATOM 1978 C C . PHE B 1 36 ? 1.509 27.016 11.234 1 96.88 36 PHE B C 1
ATOM 1980 O O . PHE B 1 36 ? 2.252 26.219 11.82 1 96.88 36 PHE B O 1
ATOM 1987 N N . GLN B 1 37 ? 1.214 28.172 11.711 1 95.75 37 GLN B N 1
ATOM 1988 C CA . GLN B 1 37 ? 1.78 28.625 12.969 1 95.75 37 GLN B CA 1
ATOM 1989 C C . GLN B 1 37 ? 1.321 27.75 14.133 1 95.75 37 GLN B C 1
ATOM 1991 O O . GLN B 1 37 ? 2.133 27.328 14.961 1 95.75 37 GLN B O 1
ATOM 1996 N N . LEU B 1 38 ? 0.072 27.453 14.148 1 95.75 38 LEU B N 1
ATOM 1997 C CA . LEU B 1 38 ? -0.492 26.641 15.219 1 95.75 38 LEU B CA 1
ATOM 1998 C C . LEU B 1 38 ? 0.004 25.203 15.133 1 95.75 38 LEU B C 1
ATOM 2000 O O . LEU B 1 38 ? 0.177 24.531 16.156 1 95.75 38 LEU B O 1
ATOM 2004 N N . LEU B 1 39 ? 0.21 24.734 13.953 1 96.44 39 LEU B N 1
ATOM 2005 C CA . LEU B 1 39 ? 0.668 23.375 13.711 1 96.44 39 LEU B CA 1
ATOM 2006 C C . LEU B 1 39 ? 2.023 23.125 14.367 1 96.44 39 LEU B C 1
ATOM 2008 O O . LEU B 1 39 ? 2.295 22.031 14.852 1 96.44 39 LEU B O 1
ATOM 2012 N N . GLN B 1 40 ? 2.857 24.156 14.398 1 96.5 40 GLN B N 1
ATOM 2013 C CA . GLN B 1 40 ? 4.191 24.031 14.977 1 96.5 40 GLN B CA 1
ATOM 2014 C C . GLN B 1 40 ? 4.121 23.719 16.469 1 96.5 40 GLN B C 1
ATOM 2016 O O . GLN B 1 40 ? 4.98 23.016 17 1 96.5 40 GLN B O 1
ATOM 2021 N N . THR B 1 41 ? 3.121 24.234 17.125 1 95.81 41 THR B N 1
ATOM 2022 C CA . THR B 1 41 ? 2.904 23.906 18.531 1 95.81 41 THR B CA 1
ATOM 2023 C C . THR B 1 41 ? 2.584 22.438 18.688 1 95.81 41 THR B C 1
ATOM 2025 O O . THR B 1 41 ? 3.125 21.766 19.578 1 95.81 41 THR B O 1
ATOM 2028 N N . ALA B 1 42 ? 1.742 21.922 17.844 1 97.38 42 ALA B N 1
ATOM 2029 C CA . ALA B 1 42 ? 1.297 20.531 17.906 1 97.38 42 ALA B CA 1
ATOM 2030 C C . ALA B 1 42 ? 2.439 19.578 17.578 1 97.38 42 ALA B C 1
ATOM 2032 O O . ALA B 1 42 ? 2.469 18.438 18.078 1 97.38 42 ALA B O 1
ATOM 2033 N N . ILE B 1 43 ? 3.404 19.953 16.781 1 97.94 43 ILE B N 1
ATOM 2034 C CA . ILE B 1 43 ? 4.543 19.125 16.391 1 97.94 43 ILE B CA 1
ATOM 2035 C C . ILE B 1 43 ? 5.406 18.828 17.609 1 97.94 43 ILE B C 1
ATOM 2037 O O . ILE B 1 43 ? 6.074 17.797 17.672 1 97.94 43 ILE B O 1
ATOM 2041 N N . ALA B 1 44 ? 5.32 19.688 18.625 1 96.56 44 ALA B N 1
ATOM 2042 C CA . ALA B 1 44 ? 6.133 19.547 19.828 1 96.56 44 ALA B CA 1
ATOM 2043 C C . ALA B 1 44 ? 5.336 18.891 20.953 1 96.56 44 ALA B C 1
ATOM 2045 O O . ALA B 1 44 ? 5.777 18.859 22.109 1 96.56 44 ALA B O 1
ATOM 2046 N N . ASP B 1 45 ? 4.184 18.344 20.688 1 97.94 45 ASP B N 1
ATOM 2047 C CA . ASP B 1 45 ? 3.303 17.781 21.703 1 97.94 45 ASP B CA 1
ATOM 2048 C C . ASP B 1 45 ? 3.943 16.562 22.375 1 97.94 45 ASP B C 1
ATOM 2050 O O . ASP B 1 45 ? 4.727 15.852 21.766 1 97.94 45 ASP B O 1
ATOM 2054 N N . ARG B 1 46 ? 3.553 16.312 23.562 1 96.69 46 ARG B N 1
ATOM 2055 C CA . ARG B 1 46 ? 4.102 15.195 24.328 1 96.69 46 ARG B CA 1
ATOM 2056 C C . ARG B 1 46 ? 3.561 13.867 23.828 1 96.69 46 ARG B C 1
ATOM 2058 O O . ARG B 1 46 ? 4.203 12.828 24 1 96.69 46 ARG B O 1
ATOM 2065 N N . ASP B 1 47 ? 2.4 13.906 23.281 1 97.19 47 ASP B N 1
ATOM 2066 C CA . ASP B 1 47 ? 1.771 12.664 22.828 1 97.19 47 ASP B CA 1
ATOM 2067 C C . ASP B 1 47 ? 2.117 12.367 21.375 1 97.19 47 ASP B C 1
ATOM 2069 O O . ASP B 1 47 ? 2.053 13.258 20.516 1 97.19 47 ASP B O 1
ATOM 2073 N N . THR B 1 48 ? 2.418 11.102 21.094 1 95.5 48 THR B N 1
ATOM 2074 C CA . THR B 1 48 ? 2.852 10.648 19.781 1 95.5 48 THR B CA 1
ATOM 2075 C C . THR B 1 48 ? 1.744 10.852 18.75 1 95.5 48 THR B C 1
ATOM 2077 O O . THR B 1 48 ? 2.01 11.25 17.609 1 95.5 48 THR B O 1
ATOM 2080 N N . ARG B 1 49 ? 0.56 10.562 19.125 1 92.88 49 ARG B N 1
ATOM 2081 C CA . ARG B 1 49 ? -0.553 10.656 18.188 1 92.88 49 ARG B CA 1
ATOM 2082 C C . ARG B 1 49 ? -0.763 12.102 17.734 1 92.88 49 ARG B C 1
ATOM 2084 O O . ARG B 1 49 ? -1.099 12.352 16.578 1 92.88 49 ARG B O 1
ATOM 2091 N N . VAL B 1 50 ? -0.6 13.031 18.594 1 96.5 50 VAL B N 1
ATOM 2092 C CA . VAL B 1 50 ? -0.725 14.445 18.25 1 96.5 50 VAL B CA 1
ATOM 2093 C C . VAL B 1 50 ? 0.432 14.867 17.359 1 96.5 50 VAL B C 1
ATOM 2095 O O . VAL B 1 50 ? 0.223 15.539 16.344 1 96.5 50 VAL B O 1
ATOM 2098 N N . ARG B 1 51 ? 1.665 14.43 17.688 1 97.38 51 ARG B N 1
ATOM 2099 C CA . ARG B 1 51 ? 2.812 14.742 16.844 1 97.38 51 ARG B CA 1
ATOM 2100 C C . ARG B 1 51 ? 2.629 14.172 15.438 1 97.38 51 ARG B C 1
ATOM 2102 O O . ARG B 1 51 ? 2.859 14.867 14.445 1 97.38 51 ARG B O 1
ATOM 2109 N N . TYR B 1 52 ? 2.209 12.914 15.383 1 95.69 52 TYR B N 1
ATOM 2110 C CA . TYR B 1 52 ? 1.979 12.273 14.086 1 95.69 52 TYR B CA 1
ATOM 2111 C C . TYR B 1 52 ? 0.986 13.078 13.25 1 95.69 52 TYR B C 1
ATOM 2113 O O . TYR B 1 52 ? 1.241 13.359 12.078 1 95.69 52 TYR B O 1
ATOM 2121 N N . ALA B 1 53 ? -0.129 13.43 13.852 1 94.88 53 ALA B N 1
ATOM 2122 C CA . ALA B 1 53 ? -1.169 14.18 13.156 1 94.88 53 ALA B CA 1
ATOM 2123 C C . ALA B 1 53 ? -0.636 15.516 12.648 1 94.88 53 ALA B C 1
ATOM 2125 O O . ALA B 1 53 ? -0.889 15.898 11.5 1 94.88 53 ALA B O 1
ATOM 2126 N N . ALA B 1 54 ? 0.064 16.188 13.438 1 97.38 54 ALA B N 1
ATOM 2127 C CA . ALA B 1 54 ? 0.611 17.484 13.078 1 97.38 54 ALA B CA 1
ATOM 2128 C C . ALA B 1 54 ? 1.633 17.375 11.953 1 97.38 54 ALA B C 1
ATOM 2130 O O . ALA B 1 54 ? 1.567 18.109 10.969 1 97.38 54 ALA B O 1
ATOM 2131 N N . VAL B 1 55 ? 2.541 16.406 12.055 1 97.5 55 VAL B N 1
ATOM 2132 C CA . VAL B 1 55 ? 3.598 16.219 11.062 1 97.5 55 VAL B CA 1
ATOM 2133 C C . VAL B 1 55 ? 2.984 15.805 9.727 1 97.5 55 VAL B C 1
ATOM 2135 O O . VAL B 1 55 ? 3.4 16.281 8.672 1 97.5 55 VAL B O 1
ATOM 2138 N N . SER B 1 56 ? 2.008 14.961 9.773 1 95.5 56 SER B N 1
ATOM 2139 C CA . SER B 1 56 ? 1.325 14.531 8.555 1 95.5 56 SER B CA 1
ATOM 2140 C C . SER B 1 56 ? 0.677 15.711 7.84 1 95.5 56 SER B C 1
ATOM 2142 O O . SER B 1 56 ? 0.68 15.781 6.609 1 95.5 56 SER B O 1
ATOM 2144 N N . GLN B 1 5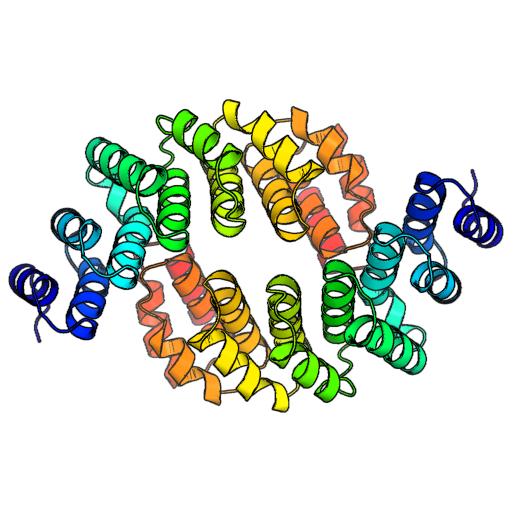7 ? 0.189 16.688 8.562 1 95.25 57 GLN B N 1
ATOM 2145 C CA . GLN B 1 57 ? -0.488 17.828 7.969 1 95.25 57 GLN B CA 1
ATOM 2146 C C . GLN B 1 57 ? 0.512 18.797 7.336 1 95.25 57 GLN B C 1
ATOM 2148 O O . GLN B 1 57 ? 0.13 19.672 6.555 1 95.25 57 GLN B O 1
ATOM 2153 N N . MET B 1 58 ? 1.761 18.641 7.645 1 96.19 58 MET B N 1
ATOM 2154 C CA . MET B 1 58 ? 2.789 19.5 7.051 1 96.19 58 MET B CA 1
ATOM 2155 C C . MET B 1 58 ? 2.861 19.281 5.543 1 96.19 58 MET B C 1
ATOM 2157 O O . MET B 1 58 ? 3.217 20.203 4.801 1 96.19 58 MET B O 1
ATOM 2161 N N . ALA B 1 59 ? 2.482 18.094 5.109 1 94.12 59 ALA B N 1
ATOM 2162 C CA . ALA B 1 59 ? 2.494 17.812 3.678 1 94.12 59 ALA B CA 1
ATOM 2163 C C . ALA B 1 59 ? 1.625 18.812 2.916 1 94.12 59 ALA B C 1
ATOM 2165 O O . ALA B 1 59 ? 1.919 19.156 1.768 1 94.12 59 ALA B O 1
ATOM 2166 N N . SER B 1 60 ? 0.647 19.344 3.576 1 90.75 60 SER B N 1
ATOM 2167 C CA . SER B 1 60 ? -0.291 20.266 2.924 1 90.75 60 SER B CA 1
ATOM 2168 C C . SER B 1 60 ? 0.006 21.703 3.281 1 90.75 60 SER B C 1
ATOM 2170 O O . SER B 1 60 ? -0.151 22.609 2.449 1 90.75 60 SER B O 1
ATOM 2172 N N . LEU B 1 61 ? 0.531 21.922 4.465 1 93.38 61 LEU B N 1
ATOM 2173 C CA . LEU B 1 61 ? 0.652 23.297 4.945 1 93.38 61 LEU B CA 1
ATOM 2174 C C . LEU B 1 61 ? 2.104 23.766 4.898 1 93.38 61 LEU B C 1
ATOM 2176 O O . LEU B 1 61 ? 2.381 24.953 5.008 1 93.38 61 LEU B O 1
ATOM 2180 N N . GLY B 1 62 ? 2.996 22.891 4.703 1 95.12 62 GLY B N 1
ATOM 2181 C CA . GLY B 1 62 ? 4.41 23.203 4.848 1 95.12 62 GLY B CA 1
ATOM 2182 C C . GLY B 1 62 ? 4.902 24.219 3.832 1 95.12 62 GLY B C 1
ATOM 2183 O O . GLY B 1 62 ? 5.938 24.859 4.039 1 95.12 62 GLY B O 1
ATOM 2184 N N . HIS B 1 63 ? 4.176 24.422 2.75 1 94.38 63 HIS B N 1
ATOM 2185 C CA . HIS B 1 63 ? 4.57 25.375 1.717 1 94.38 63 HIS B CA 1
ATOM 2186 C C . HIS B 1 63 ? 4.477 26.812 2.225 1 94.38 63 HIS B C 1
ATOM 2188 O O . HIS B 1 63 ? 5.035 27.719 1.619 1 94.38 63 HIS B O 1
ATOM 2194 N N . GLN B 1 64 ? 3.746 27.031 3.318 1 95.75 64 GLN B N 1
ATOM 2195 C CA . GLN B 1 64 ? 3.586 28.375 3.873 1 95.75 64 GLN B CA 1
ATOM 2196 C C . GLN B 1 64 ? 4.93 28.969 4.293 1 95.75 64 GLN B C 1
ATOM 2198 O O . GLN B 1 64 ? 5.121 30.172 4.262 1 95.75 64 GLN B O 1
ATOM 2203 N N . ASP B 1 65 ? 5.82 28.172 4.715 1 97.31 65 ASP B N 1
ATOM 2204 C CA . ASP B 1 65 ? 7.195 28.516 5.066 1 97.31 65 ASP B CA 1
ATOM 2205 C C . ASP B 1 65 ? 8.133 27.328 4.848 1 97.31 65 ASP B C 1
ATOM 2207 O O . ASP B 1 65 ? 8.336 26.531 5.754 1 97.31 65 ASP B O 1
ATOM 2211 N N . ARG B 1 66 ? 8.602 27.281 3.725 1 96.88 66 ARG B N 1
ATOM 2212 C CA . ARG B 1 66 ? 9.375 26.141 3.262 1 96.88 66 ARG B CA 1
ATOM 2213 C C . ARG B 1 66 ? 10.594 25.906 4.152 1 96.88 66 ARG B C 1
ATOM 2215 O O . ARG B 1 66 ? 10.867 24.766 4.543 1 96.88 66 ARG B O 1
ATOM 2222 N N . ASP B 1 67 ? 11.328 27 4.496 1 97.88 67 ASP B N 1
ATOM 2223 C CA . ASP B 1 67 ? 12.547 26.891 5.297 1 97.88 67 ASP B CA 1
ATOM 2224 C C . ASP B 1 67 ? 12.234 26.391 6.703 1 97.88 67 ASP B C 1
ATOM 2226 O O . ASP B 1 67 ? 12.93 25.516 7.227 1 97.88 67 ASP B O 1
ATOM 2230 N N . ARG B 1 68 ? 11.289 26.922 7.301 1 98.06 68 ARG B N 1
ATOM 2231 C CA . ARG B 1 68 ? 10.883 26.484 8.633 1 98.06 68 ARG B CA 1
ATOM 2232 C C . ARG B 1 68 ? 10.406 25.031 8.602 1 98.06 68 ARG B C 1
ATOM 2234 O O . ARG B 1 68 ? 10.719 24.25 9.5 1 98.06 68 ARG B O 1
ATOM 2241 N N . SER B 1 69 ? 9.625 24.672 7.574 1 98.38 69 SER B N 1
ATOM 2242 C CA . SER B 1 69 ? 9.164 23.297 7.41 1 98.38 69 SER B CA 1
ATOM 2243 C C . SER B 1 69 ? 10.336 22.328 7.281 1 98.38 69 SER B C 1
ATOM 2245 O O . SER B 1 69 ? 10.328 21.25 7.875 1 98.38 69 SER B O 1
ATOM 2247 N N . LEU B 1 70 ? 11.336 22.75 6.539 1 98.62 70 LEU B N 1
ATOM 2248 C CA . LEU B 1 70 ? 12.531 21.922 6.398 1 98.62 70 LEU B CA 1
ATOM 2249 C C . LEU B 1 70 ? 13.164 21.656 7.758 1 98.62 70 LEU B C 1
ATOM 2251 O O . LEU B 1 70 ? 13.469 20.5 8.086 1 98.62 70 LEU B O 1
ATOM 2255 N N . THR B 1 71 ? 13.297 22.672 8.531 1 98.56 71 THR B N 1
ATOM 2256 C CA . THR B 1 71 ? 13.922 22.547 9.844 1 98.56 71 THR B CA 1
ATOM 2257 C C . THR B 1 71 ? 13.109 21.625 10.75 1 98.56 71 THR B C 1
ATOM 2259 O O . THR B 1 71 ? 13.664 20.719 11.367 1 98.56 71 THR B O 1
ATOM 2262 N N . LEU B 1 72 ? 11.875 21.766 10.781 1 98.56 72 LEU B N 1
ATOM 2263 C CA . LEU B 1 72 ? 10.992 21 11.656 1 98.56 72 LEU B CA 1
ATOM 2264 C C . LEU B 1 72 ? 10.953 19.531 11.242 1 98.56 72 LEU B C 1
ATOM 2266 O O . LEU B 1 72 ? 11.078 18.641 12.086 1 98.56 72 LEU B O 1
ATOM 2270 N N . LEU B 1 73 ? 10.805 19.281 9.969 1 98.69 73 LEU B N 1
ATOM 2271 C CA . LEU B 1 73 ? 10.656 17.922 9.461 1 98.69 73 LEU B CA 1
ATOM 2272 C C . LEU B 1 73 ? 11.969 17.156 9.578 1 98.69 73 LEU B C 1
ATOM 2274 O O . LEU B 1 73 ? 11.969 15.953 9.867 1 98.69 73 LEU B O 1
ATOM 2278 N N . ARG B 1 74 ? 13.102 17.859 9.406 1 98.69 74 ARG B N 1
ATOM 2279 C CA . ARG B 1 74 ? 14.391 17.219 9.633 1 98.69 74 ARG B CA 1
ATOM 2280 C C . ARG B 1 74 ? 14.531 16.766 11.086 1 98.69 74 ARG B C 1
ATOM 2282 O O . ARG B 1 74 ? 14.977 15.648 11.359 1 98.69 74 ARG B O 1
ATOM 2289 N N . ASP B 1 75 ? 14.148 17.641 11.93 1 98.62 75 ASP B N 1
ATOM 2290 C CA . ASP B 1 75 ? 14.234 17.312 13.352 1 98.62 75 ASP B CA 1
ATOM 2291 C C . ASP B 1 75 ? 13.359 16.109 13.695 1 98.62 75 ASP B C 1
ATOM 2293 O O . ASP B 1 75 ? 13.797 15.195 14.398 1 98.62 75 ASP B O 1
ATOM 2297 N N . CYS B 1 76 ? 12.117 16.047 13.195 1 98.62 76 CYS B N 1
ATOM 2298 C CA . CYS B 1 76 ? 11.219 14.93 13.438 1 98.62 76 CYS B CA 1
ATOM 2299 C C . CYS B 1 76 ? 11.797 13.641 12.867 1 98.62 76 CYS B C 1
ATOM 2301 O O . CYS B 1 76 ? 11.75 12.594 13.516 1 98.62 76 CYS B O 1
ATOM 2303 N N . LEU B 1 77 ? 12.336 13.68 11.68 1 98.69 77 LEU B N 1
ATOM 2304 C CA . LEU B 1 77 ? 12.898 12.523 11 1 98.69 77 LEU B CA 1
ATOM 2305 C C . LEU B 1 77 ? 14.086 11.961 11.773 1 98.69 77 LEU B C 1
ATOM 2307 O O . LEU B 1 77 ? 14.18 10.75 11.977 1 98.69 77 LEU B O 1
ATOM 2311 N N . LEU B 1 78 ? 14.938 12.828 12.25 1 98.44 78 LEU B N 1
ATOM 2312 C CA . LEU B 1 78 ? 16.219 12.422 12.828 1 98.44 78 LEU B CA 1
ATOM 2313 C C . LEU B 1 78 ? 16.062 12.086 14.305 1 98.44 78 LEU B C 1
ATOM 2315 O O . LEU B 1 78 ? 16.734 11.188 14.812 1 98.44 78 LEU B O 1
ATOM 2319 N N . ASN B 1 79 ? 15.102 12.766 14.969 1 97.62 79 ASN B N 1
ATOM 2320 C CA . ASN B 1 79 ? 15.234 12.75 16.422 1 97.62 79 ASN B CA 1
ATOM 2321 C C . ASN B 1 79 ? 13.953 12.273 17.094 1 97.62 79 ASN B C 1
ATOM 2323 O O . ASN B 1 79 ? 13.953 11.977 18.297 1 97.62 79 ASN B O 1
ATOM 2327 N N . ASP B 1 80 ? 12.797 12.211 16.391 1 98.25 80 ASP B N 1
ATOM 2328 C CA . ASP B 1 80 ? 11.609 11.742 17.078 1 98.25 80 ASP B CA 1
ATOM 2329 C C . ASP B 1 80 ? 11.75 10.273 17.484 1 98.25 80 ASP B C 1
ATOM 2331 O O . ASP B 1 80 ? 12.227 9.453 16.703 1 98.25 80 ASP B O 1
ATOM 2335 N N . PRO B 1 81 ? 11.328 9.914 18.672 1 96.56 81 PRO B N 1
ATOM 2336 C CA . PRO B 1 81 ? 11.516 8.539 19.141 1 96.56 81 PRO B CA 1
ATOM 2337 C C . PRO B 1 81 ? 10.516 7.566 18.516 1 96.56 81 PRO B C 1
ATOM 2339 O O . PRO B 1 81 ? 10.688 6.348 18.641 1 96.56 81 PRO B O 1
ATOM 2342 N N . GLU B 1 82 ? 9.484 8.07 17.891 1 96 82 GLU B N 1
ATOM 2343 C CA . GLU B 1 82 ? 8.43 7.199 17.406 1 96 82 GLU B CA 1
ATOM 2344 C C . GLU B 1 82 ? 8.523 7.012 15.898 1 96 82 GLU B C 1
ATOM 2346 O O . GLU B 1 82 ? 8.516 7.988 15.141 1 96 82 GLU B O 1
ATOM 2351 N N . ALA B 1 83 ? 8.484 5.758 15.453 1 94.88 83 ALA B N 1
ATOM 2352 C CA . ALA B 1 83 ? 8.648 5.395 14.047 1 94.88 83 ALA B CA 1
ATOM 2353 C C . ALA B 1 83 ? 7.547 6.008 13.188 1 94.88 83 ALA B C 1
ATOM 2355 O O . ALA B 1 83 ? 7.805 6.453 12.07 1 94.88 83 ALA B O 1
ATOM 2356 N N . ASP B 1 84 ? 6.359 6.047 13.711 1 93.44 84 ASP B N 1
ATOM 2357 C CA . ASP B 1 84 ? 5.242 6.598 12.945 1 93.44 84 ASP B CA 1
ATOM 2358 C C . ASP B 1 84 ? 5.461 8.078 12.641 1 93.44 84 ASP B C 1
ATOM 2360 O O . ASP B 1 84 ? 5.113 8.547 11.562 1 93.44 84 ASP B O 1
ATOM 2364 N N . VAL B 1 85 ? 6.02 8.789 13.562 1 97 85 VAL B N 1
ATOM 2365 C CA . VAL B 1 85 ? 6.266 10.219 13.375 1 97 85 VAL B CA 1
ATOM 2366 C C . VAL B 1 85 ? 7.43 10.422 12.406 1 97 85 VAL B C 1
ATOM 2368 O O . VAL B 1 85 ? 7.371 11.289 11.539 1 97 85 VAL B O 1
ATOM 2371 N N . GLN B 1 86 ? 8.469 9.57 12.547 1 98.06 86 GLN B N 1
ATOM 2372 C CA . GLN B 1 86 ? 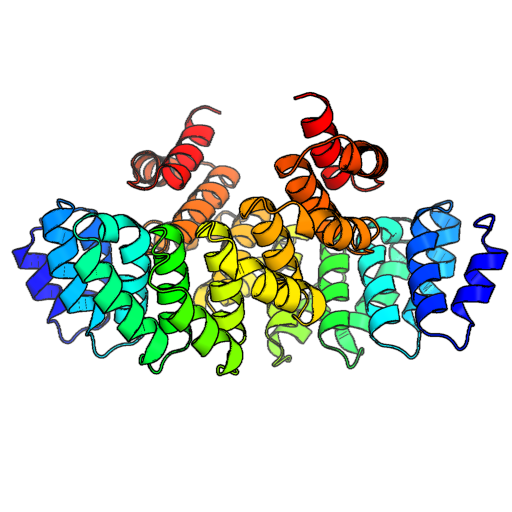9.57 9.625 11.602 1 98.06 86 GLN B CA 1
ATOM 2373 C C . GLN B 1 86 ? 9.094 9.359 10.18 1 98.06 86 GLN B C 1
ATOM 2375 O O . GLN B 1 86 ? 9.484 10.055 9.242 1 98.06 86 GLN B O 1
ATOM 2380 N N . ALA B 1 87 ? 8.234 8.375 10.055 1 96.88 87 ALA B N 1
ATOM 2381 C CA . ALA B 1 87 ? 7.68 8.031 8.75 1 96.88 87 ALA B CA 1
ATOM 2382 C C . ALA B 1 87 ? 6.863 9.188 8.18 1 96.88 87 ALA B C 1
ATOM 2384 O O . ALA B 1 87 ? 6.996 9.523 7.004 1 96.88 87 ALA B O 1
ATOM 2385 N N . ALA B 1 88 ? 6.074 9.789 9.008 1 96.69 88 ALA B N 1
ATOM 2386 C CA . ALA B 1 88 ? 5.277 10.938 8.578 1 96.69 88 ALA B CA 1
ATOM 2387 C C . ALA B 1 88 ? 6.168 12.086 8.133 1 96.69 88 ALA B C 1
ATOM 2389 O O . ALA B 1 88 ? 5.852 12.797 7.172 1 96.69 88 ALA B O 1
ATOM 2390 N N . ALA B 1 89 ? 7.246 12.273 8.844 1 98.5 89 ALA B N 1
ATOM 2391 C CA . ALA B 1 89 ? 8.195 13.312 8.469 1 98.5 89 ALA B CA 1
ATOM 2392 C C . ALA B 1 89 ? 8.781 13.047 7.086 1 98.5 89 ALA B C 1
ATOM 2394 O O . ALA B 1 89 ? 8.852 13.945 6.246 1 98.5 89 ALA B O 1
ATOM 2395 N N . ALA B 1 90 ? 9.133 11.82 6.824 1 98.38 90 ALA B N 1
ATOM 2396 C CA . ALA B 1 90 ? 9.648 11.453 5.512 1 98.38 90 ALA B CA 1
ATOM 2397 C C . ALA B 1 90 ? 8.617 11.719 4.418 1 98.38 90 ALA B C 1
ATOM 2399 O O . ALA B 1 90 ? 8.938 12.312 3.387 1 98.38 90 ALA B O 1
ATOM 2400 N N . ASP B 1 91 ? 7.422 11.32 4.66 1 96.62 91 ASP B N 1
ATOM 2401 C CA . ASP B 1 91 ? 6.348 11.523 3.693 1 96.62 91 ASP B CA 1
ATOM 2402 C C . ASP B 1 91 ? 6.16 13.008 3.387 1 96.62 91 ASP B C 1
ATOM 2404 O O . ASP B 1 91 ? 6.016 13.391 2.225 1 96.62 91 ASP B O 1
ATOM 2408 N N . SER B 1 92 ? 6.145 13.805 4.406 1 97.38 92 SER B N 1
ATOM 2409 C CA . SER B 1 92 ? 5.945 15.234 4.219 1 97.38 92 SER B CA 1
ATOM 2410 C C . SER B 1 92 ? 7.129 15.867 3.498 1 97.38 92 SER B C 1
ATOM 2412 O O . SER B 1 92 ? 6.953 16.781 2.68 1 97.38 92 SER B O 1
ATOM 2414 N N . ILE B 1 93 ? 8.328 15.406 3.771 1 98.31 93 ILE B N 1
ATOM 2415 C CA . ILE B 1 93 ? 9.523 15.859 3.066 1 98.31 93 ILE B CA 1
ATOM 2416 C C . ILE B 1 93 ? 9.375 15.578 1.571 1 98.31 93 ILE B C 1
ATOM 2418 O O . ILE B 1 93 ? 9.664 16.453 0.742 1 98.31 93 ILE B O 1
ATOM 2422 N N . GLY B 1 94 ? 8.906 14.406 1.24 1 97.06 94 GLY B N 1
ATOM 2423 C CA . GLY B 1 94 ? 8.656 14.07 -0.153 1 97.06 94 GLY B CA 1
ATOM 2424 C C . GLY B 1 94 ? 7.594 14.945 -0.793 1 97.06 94 GLY B C 1
ATOM 2425 O O . GLY B 1 94 ? 7.801 15.484 -1.881 1 97.06 94 GLY B O 1
ATOM 2426 N N . ALA B 1 95 ? 6.527 15.125 -0.143 1 94.25 95 ALA B N 1
ATOM 2427 C CA . ALA B 1 95 ? 5.391 15.883 -0.653 1 94.25 95 ALA B CA 1
ATOM 2428 C C . ALA B 1 95 ? 5.777 17.328 -0.937 1 94.25 95 ALA B C 1
ATOM 2430 O O . ALA B 1 95 ? 5.316 17.922 -1.917 1 94.25 95 ALA B O 1
ATOM 2431 N N . LEU B 1 96 ? 6.621 17.859 -0.125 1 96.25 96 LEU B N 1
ATOM 2432 C CA . LEU B 1 96 ? 7.02 19.266 -0.24 1 96.25 96 LEU B CA 1
ATOM 2433 C C . LEU B 1 96 ? 8.234 19.406 -1.152 1 96.25 96 LEU B C 1
ATOM 2435 O O . LEU B 1 96 ? 8.703 20.531 -1.384 1 96.25 96 LEU B O 1
ATOM 2439 N N . LYS B 1 97 ? 8.742 18.297 -1.609 1 97.19 97 LYS B N 1
ATOM 2440 C CA . LYS B 1 97 ? 9.898 18.266 -2.5 1 97.19 97 LYS B CA 1
ATOM 2441 C C . LYS B 1 97 ? 11.102 18.938 -1.862 1 97.19 97 LYS B C 1
ATOM 2443 O O . LYS B 1 97 ? 11.797 19.734 -2.516 1 97.19 97 LYS B O 1
ATOM 2448 N N . LEU B 1 98 ? 11.328 18.656 -0.592 1 98.12 98 LEU B N 1
ATOM 2449 C CA . LEU B 1 98 ? 12.453 19.234 0.134 1 98.12 98 LEU B CA 1
ATOM 2450 C C . LEU B 1 98 ? 13.734 18.453 -0.137 1 98.12 98 LEU B C 1
ATOM 2452 O O . LEU B 1 98 ? 14.234 17.734 0.74 1 98.12 98 LEU B O 1
ATOM 2456 N N . THR B 1 99 ? 14.375 18.703 -1.239 1 98 99 THR B N 1
ATOM 2457 C CA . THR B 1 99 ? 15.539 17.953 -1.689 1 98 99 THR B CA 1
ATOM 2458 C C . THR B 1 99 ? 16.734 18.203 -0.771 1 98 99 THR B C 1
ATOM 2460 O O . THR B 1 99 ? 17.641 17.359 -0.683 1 98 99 THR B O 1
ATOM 2463 N N . GLU B 1 100 ? 16.703 19.266 -0.008 1 98.12 100 GLU B N 1
ATOM 2464 C CA . GLU B 1 100 ? 17.766 19.609 0.94 1 98.12 100 GLU B CA 1
ATOM 2465 C C . GLU B 1 100 ? 17.875 18.547 2.033 1 98.12 100 GLU B C 1
ATOM 2467 O O . GLU B 1 100 ? 18.938 18.406 2.656 1 98.12 100 GLU B O 1
ATOM 2472 N N . ALA B 1 101 ? 16.844 17.828 2.221 1 98.38 101 ALA B N 1
ATOM 2473 C CA . ALA B 1 101 ? 16.812 16.859 3.307 1 98.38 101 ALA B CA 1
ATOM 2474 C C . ALA B 1 101 ? 17.281 15.477 2.828 1 98.38 101 ALA B C 1
ATOM 2476 O O . ALA B 1 101 ? 17.188 14.5 3.566 1 98.38 101 ALA B O 1
ATOM 2477 N N . PHE B 1 102 ? 17.781 15.352 1.656 1 98.31 102 PHE B N 1
ATOM 2478 C CA . PHE B 1 102 ? 18.156 14.062 1.086 1 98.31 102 PHE B CA 1
ATOM 2479 C C . PHE B 1 102 ? 19.141 13.336 1.99 1 98.31 102 PHE B C 1
ATOM 2481 O O . PHE B 1 102 ? 18.969 12.141 2.27 1 98.31 102 PHE B O 1
ATOM 2488 N N . GLU B 1 103 ? 20.172 14.016 2.426 1 98.12 103 GLU B N 1
ATOM 2489 C CA . GLU B 1 103 ? 21.203 13.367 3.23 1 98.12 103 GLU B CA 1
ATOM 2490 C C . GLU B 1 103 ? 20.625 12.82 4.531 1 98.12 103 GLU B C 1
ATOM 2492 O O . GLU B 1 103 ? 21.062 11.773 5.02 1 98.12 103 GLU B O 1
ATOM 2497 N N . ASP B 1 104 ? 19.688 13.516 5.07 1 98.62 104 ASP B N 1
ATOM 2498 C CA . ASP B 1 104 ? 19.016 13.039 6.273 1 98.62 104 ASP B CA 1
ATOM 2499 C C . ASP B 1 104 ? 18.219 11.766 5.988 1 98.62 104 ASP B C 1
ATOM 2501 O O . ASP B 1 104 ? 18.281 10.797 6.758 1 98.62 104 ASP B O 1
ATOM 2505 N N . LEU B 1 105 ? 17.469 11.766 4.895 1 98.69 105 LEU B N 1
ATOM 2506 C CA . LEU B 1 105 ? 16.734 10.578 4.477 1 98.69 105 LEU B CA 1
ATOM 2507 C C . LEU B 1 105 ? 17.672 9.398 4.289 1 98.69 105 LEU B C 1
ATOM 2509 O O . LEU B 1 105 ? 17.406 8.289 4.762 1 98.69 105 LEU B O 1
ATOM 2513 N N . HIS B 1 106 ? 18.766 9.68 3.633 1 98.19 106 HIS B N 1
ATOM 2514 C CA . HIS B 1 106 ? 19.781 8.664 3.381 1 98.19 106 HIS B CA 1
ATOM 2515 C C . HIS B 1 106 ? 20.312 8.078 4.688 1 98.19 106 HIS B C 1
ATOM 2517 O O . HIS B 1 106 ? 20.375 6.855 4.84 1 98.19 106 HIS B O 1
ATOM 2523 N N . GLN B 1 107 ? 20.625 8.914 5.57 1 98.06 107 GLN B N 1
ATOM 2524 C CA . GLN B 1 107 ? 21.172 8.5 6.859 1 98.06 107 GLN B CA 1
ATOM 2525 C C . GLN B 1 107 ? 20.172 7.66 7.637 1 98.06 107 GLN B C 1
ATOM 2527 O O . GLN B 1 107 ? 20.5 6.59 8.148 1 98.06 107 GLN B O 1
ATOM 2532 N N . VAL B 1 108 ? 18.969 8.078 7.734 1 98.5 108 VAL B N 1
ATOM 2533 C CA . VAL B 1 108 ? 17.938 7.395 8.516 1 98.5 108 VAL B CA 1
ATOM 2534 C C . VAL B 1 108 ? 17.609 6.051 7.867 1 98.5 108 VAL B C 1
ATOM 2536 O O . VAL B 1 108 ? 17.438 5.047 8.562 1 98.5 108 VAL B O 1
ATOM 2539 N N . TYR B 1 109 ? 17.594 5.98 6.582 1 97.81 109 TYR B N 1
ATOM 2540 C CA . TYR B 1 109 ? 17.297 4.746 5.863 1 97.81 109 TYR B CA 1
ATOM 2541 C C . TYR B 1 109 ? 18.266 3.637 6.27 1 97.81 109 TYR B C 1
ATOM 2543 O O . TYR B 1 109 ? 17.844 2.5 6.504 1 97.81 109 TYR B O 1
ATOM 2551 N N . HIS B 1 110 ? 19.469 3.973 6.418 1 96.12 110 HIS B N 1
ATOM 2552 C CA . HIS B 1 110 ? 20.5 2.969 6.664 1 96.12 110 HIS B CA 1
ATOM 2553 C C . HIS B 1 110 ? 20.609 2.635 8.148 1 96.12 110 HIS B C 1
ATOM 2555 O O . HIS B 1 110 ? 21.078 1.558 8.516 1 96.12 110 HIS B O 1
ATOM 2561 N N . ASN B 1 111 ? 20.125 3.492 8.961 1 96.56 111 ASN B N 1
ATOM 2562 C CA . ASN B 1 111 ? 20.391 3.316 10.383 1 96.56 111 ASN B CA 1
ATOM 2563 C C . ASN B 1 111 ? 19.141 2.832 11.117 1 96.56 111 ASN B C 1
ATOM 2565 O O . ASN B 1 111 ? 19.219 2.4 12.273 1 96.56 111 ASN B O 1
ATOM 2569 N N . THR B 1 112 ? 18 2.875 10.492 1 96 112 THR B N 1
ATOM 2570 C CA . THR B 1 112 ? 16.781 2.492 11.188 1 96 112 THR B CA 1
ATOM 2571 C C . THR B 1 112 ? 16.5 0.999 11.023 1 96 112 THR B C 1
ATOM 2573 O O . THR B 1 112 ? 16.781 0.424 9.969 1 96 112 THR B O 1
ATOM 2576 N N . SER B 1 113 ? 15.961 0.362 12.047 1 92.38 113 SER B N 1
ATOM 2577 C CA . SER B 1 113 ? 15.484 -1.017 11.961 1 92.38 113 SER B CA 1
ATOM 2578 C C . SER B 1 113 ? 13.984 -1.072 11.727 1 92.38 113 SER B C 1
ATOM 2580 O O . SER B 1 113 ? 13.406 -2.156 11.617 1 92.38 113 SER B O 1
ATOM 2582 N N . GLU B 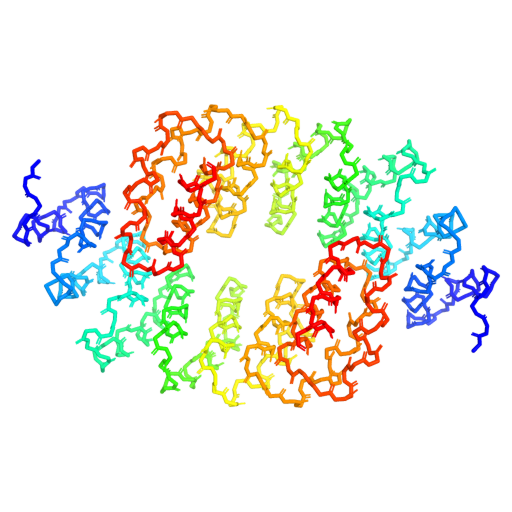1 114 ? 13.359 0.116 11.656 1 90.69 114 GLU B N 1
ATOM 2583 C CA . GLU B 1 114 ? 11.914 0.196 11.492 1 90.69 114 GLU B CA 1
ATOM 2584 C C . GLU B 1 114 ? 11.531 0.167 10.016 1 90.69 114 GLU B C 1
ATOM 2586 O O . GLU B 1 114 ? 11.766 1.134 9.289 1 90.69 114 GLU B O 1
ATOM 2591 N N . TRP B 1 115 ? 10.898 -0.875 9.602 1 87.94 115 TRP B N 1
ATOM 2592 C CA . TRP B 1 115 ? 10.57 -1.057 8.195 1 87.94 115 TRP B CA 1
ATOM 2593 C C . TRP B 1 115 ? 9.617 0.032 7.711 1 87.94 115 TRP B C 1
ATOM 2595 O O . TRP B 1 115 ? 9.664 0.444 6.551 1 87.94 115 TRP B O 1
ATOM 2605 N N . LEU B 1 116 ? 8.703 0.457 8.531 1 90.75 116 LEU B N 1
ATOM 2606 C CA . LEU B 1 116 ? 7.75 1.503 8.18 1 90.75 116 LEU B CA 1
ATOM 2607 C C . LEU B 1 116 ? 8.469 2.787 7.785 1 90.75 116 LEU B C 1
ATOM 2609 O O . LEU B 1 116 ? 8.062 3.469 6.84 1 90.75 116 LEU B O 1
ATOM 2613 N N . VAL B 1 117 ? 9.555 3.145 8.523 1 95.94 117 VAL B N 1
ATOM 2614 C CA . VAL B 1 117 ? 10.336 4.34 8.219 1 95.94 117 VAL B CA 1
ATOM 2615 C C . VAL B 1 117 ? 11.062 4.152 6.887 1 95.94 117 VAL B C 1
ATOM 2617 O O . VAL B 1 117 ? 11.07 5.051 6.043 1 95.94 117 VAL B O 1
ATOM 2620 N N . GLN B 1 118 ? 11.625 2.961 6.656 1 96.44 118 GLN B N 1
ATOM 2621 C CA . GLN B 1 118 ? 12.281 2.67 5.387 1 96.44 118 GLN B CA 1
ATOM 2622 C C . GLN B 1 118 ? 11.305 2.803 4.223 1 96.44 118 GLN B C 1
ATOM 2624 O O . GLN B 1 118 ? 11.633 3.402 3.195 1 96.44 118 GLN B O 1
ATOM 2629 N N . LEU B 1 119 ? 10.141 2.229 4.438 1 95.75 119 LEU B N 1
ATOM 2630 C CA . LEU B 1 119 ? 9.109 2.279 3.412 1 95.75 119 LEU B CA 1
ATOM 2631 C C . LEU B 1 119 ? 8.766 3.721 3.057 1 95.75 119 LEU B C 1
ATOM 2633 O O . LEU B 1 119 ? 8.695 4.074 1.878 1 95.75 119 LEU B O 1
ATOM 2637 N N . SER B 1 120 ? 8.539 4.551 4.043 1 96.62 120 SER B N 1
ATOM 2638 C CA . SER B 1 120 ? 8.172 5.945 3.816 1 96.62 120 SER B CA 1
ATOM 2639 C C . SER B 1 120 ? 9.297 6.711 3.139 1 96.62 120 SER B C 1
ATOM 2641 O O . SER B 1 120 ? 9.055 7.59 2.309 1 96.62 120 SER B O 1
ATOM 2643 N N . ILE B 1 121 ? 10.523 6.426 3.49 1 98.44 121 ILE B N 1
ATOM 2644 C CA . ILE B 1 121 ? 11.664 7.086 2.871 1 98.44 121 ILE B CA 1
ATOM 2645 C C . ILE B 1 121 ? 11.742 6.707 1.395 1 98.44 121 ILE B C 1
ATOM 2647 O O . ILE B 1 121 ? 11.945 7.57 0.536 1 98.44 121 ILE B O 1
ATOM 2651 N N . ILE B 1 122 ? 11.547 5.426 1.078 1 98.25 122 ILE B N 1
ATOM 2652 C CA . ILE B 1 122 ? 11.562 4.969 -0.306 1 98.25 122 ILE B CA 1
ATOM 2653 C C . ILE B 1 122 ? 10.477 5.691 -1.101 1 98.25 122 ILE B C 1
ATOM 2655 O O . ILE B 1 122 ? 10.734 6.203 -2.193 1 98.25 122 ILE B O 1
ATOM 2659 N N . ALA B 1 123 ? 9.328 5.77 -0.575 1 96.81 123 ALA B N 1
ATOM 2660 C CA . ALA B 1 123 ? 8.25 6.496 -1.236 1 96.81 123 ALA B CA 1
ATOM 2661 C C . ALA B 1 123 ? 8.609 7.969 -1.417 1 96.81 123 ALA B C 1
ATOM 2663 O O . ALA B 1 123 ? 8.398 8.539 -2.49 1 96.81 123 ALA B O 1
ATOM 2664 N N . ALA B 1 124 ? 9.133 8.562 -0.396 1 97.69 124 ALA B N 1
ATOM 2665 C CA . ALA B 1 124 ? 9.492 9.977 -0.42 1 97.69 124 ALA B CA 1
ATOM 2666 C C . ALA B 1 124 ? 10.523 10.258 -1.51 1 97.69 124 ALA B C 1
ATOM 2668 O O . ALA B 1 124 ? 10.469 11.305 -2.164 1 97.69 124 ALA B O 1
ATOM 2669 N N . LEU B 1 125 ? 11.406 9.367 -1.731 1 98.06 125 LEU B N 1
ATOM 2670 C CA . LEU B 1 125 ? 12.469 9.562 -2.707 1 98.06 125 LEU B CA 1
ATOM 2671 C C . LEU B 1 125 ? 11.906 9.641 -4.121 1 98.06 125 LEU B C 1
ATOM 2673 O O . LEU B 1 125 ? 12.391 10.414 -4.949 1 98.06 125 LEU B O 1
ATOM 2677 N N . GLY B 1 126 ? 10.93 8.859 -4.387 1 96.62 126 GLY B N 1
ATOM 2678 C CA . GLY B 1 126 ? 10.25 8.977 -5.672 1 96.62 126 GLY B CA 1
ATOM 2679 C C . GLY B 1 126 ? 9.609 10.336 -5.883 1 96.62 126 GLY B C 1
ATOM 2680 O O . GLY B 1 126 ? 9.758 10.938 -6.945 1 96.62 126 GLY B O 1
ATOM 2681 N N . GLU B 1 127 ? 8.992 10.805 -4.898 1 94.06 127 GLU B N 1
ATOM 2682 C CA . GLU B 1 127 ? 8.273 12.07 -4.961 1 94.06 127 GLU B CA 1
ATOM 2683 C C . GLU B 1 127 ? 9.234 13.258 -5.031 1 94.06 127 GLU B C 1
ATOM 2685 O O . GLU B 1 127 ? 8.93 14.273 -5.652 1 94.06 127 GLU B O 1
ATOM 2690 N N . LEU B 1 128 ? 10.352 13.117 -4.367 1 96.25 128 LEU B N 1
ATOM 2691 C CA . LEU B 1 128 ? 11.359 14.172 -4.355 1 96.25 128 LEU B CA 1
ATOM 2692 C C . LEU B 1 128 ? 11.82 14.5 -5.77 1 96.25 128 LEU B C 1
ATOM 2694 O O . LEU B 1 128 ? 12.141 15.656 -6.07 1 96.25 128 LEU B O 1
ATOM 2698 N N . GLY B 1 129 ? 11.977 13.516 -6.566 1 93.88 129 GLY B N 1
ATOM 2699 C CA . GLY B 1 129 ? 12.477 13.703 -7.922 1 93.88 129 GLY B CA 1
ATOM 2700 C C . GLY B 1 129 ? 13.961 14 -7.973 1 93.88 129 GLY B C 1
ATOM 2701 O O . GLY B 1 129 ? 14.453 14.555 -8.961 1 93.88 129 GLY B O 1
ATOM 2702 N N . ASP B 1 130 ? 14.617 13.766 -6.926 1 96.06 130 ASP B N 1
ATOM 2703 C CA . ASP B 1 130 ? 16.047 13.992 -6.828 1 96.06 130 ASP B CA 1
ATOM 2704 C C . ASP B 1 130 ? 16.844 12.773 -7.305 1 96.06 130 ASP B C 1
ATOM 2706 O O . ASP B 1 130 ? 16.703 11.68 -6.742 1 96.06 130 ASP B O 1
ATOM 2710 N N . PRO B 1 131 ? 17.719 12.914 -8.32 1 95.75 131 PRO B N 1
ATOM 2711 C CA . PRO B 1 131 ? 18.438 11.781 -8.898 1 95.75 131 PRO B CA 1
ATOM 2712 C C . PRO B 1 131 ? 19.344 11.086 -7.887 1 95.75 131 PRO B C 1
ATOM 2714 O O . PRO B 1 131 ? 19.688 9.914 -8.062 1 95.75 131 PRO B O 1
ATOM 2717 N N . ARG B 1 132 ? 19.812 11.758 -6.801 1 97.31 132 ARG B N 1
ATOM 2718 C CA . ARG B 1 132 ? 20.656 11.156 -5.773 1 97.31 132 ARG B CA 1
ATOM 2719 C C . ARG B 1 132 ? 19.969 9.961 -5.121 1 97.31 132 ARG B C 1
ATOM 2721 O O . ARG B 1 132 ? 20.609 9.109 -4.512 1 97.31 132 ARG B O 1
ATOM 2728 N N . GLY B 1 133 ? 18.594 9.984 -5.266 1 97.81 133 GLY B N 1
ATOM 2729 C CA . GLY B 1 133 ? 17.812 8.945 -4.625 1 97.81 133 GLY B CA 1
ATOM 2730 C C . GLY B 1 133 ? 17.891 7.609 -5.348 1 97.81 133 GLY B C 1
ATOM 2731 O O . GLY B 1 133 ? 17.469 6.582 -4.812 1 97.81 133 GLY B O 1
ATOM 2732 N N . PHE B 1 134 ? 18.5 7.52 -6.535 1 97.94 134 PHE B N 1
ATOM 2733 C CA . PHE B 1 134 ? 18.453 6.336 -7.387 1 97.94 134 PHE B CA 1
ATOM 2734 C C . PHE B 1 134 ? 19.047 5.133 -6.664 1 97.94 134 PHE B C 1
ATOM 2736 O O . PHE B 1 134 ? 18.438 4.062 -6.629 1 97.94 134 PHE B O 1
ATOM 2743 N N . GLU B 1 135 ? 20.172 5.305 -6.082 1 97.12 135 GLU B N 1
ATOM 2744 C CA . GLU B 1 135 ? 20.859 4.18 -5.457 1 97.12 135 GLU B CA 1
ATOM 2745 C C . GLU B 1 135 ? 20.047 3.598 -4.309 1 97.12 135 GLU B C 1
ATOM 2747 O O . GLU B 1 135 ? 20.016 2.379 -4.121 1 97.12 135 GLU B O 1
ATOM 2752 N N . LEU B 1 136 ? 19.453 4.449 -3.566 1 97.69 136 LEU B N 1
ATOM 2753 C CA . LEU B 1 136 ? 18.609 3.98 -2.463 1 97.69 136 LEU B CA 1
ATOM 2754 C C . LEU B 1 136 ? 17.391 3.246 -2.984 1 97.69 136 LEU B C 1
ATOM 2756 O O . LEU B 1 136 ? 16.969 2.23 -2.416 1 97.69 136 LEU B O 1
ATOM 2760 N N . LEU B 1 137 ? 16.797 3.766 -4.031 1 98.38 137 LEU B N 1
ATOM 2761 C CA . LEU B 1 137 ? 15.648 3.109 -4.637 1 98.38 137 LEU B CA 1
ATOM 2762 C C . LEU B 1 137 ? 16.031 1.741 -5.191 1 98.38 137 LEU B C 1
ATOM 2764 O O . LEU B 1 137 ? 15.273 0.774 -5.047 1 98.38 137 LEU B O 1
ATOM 2768 N N . GLN B 1 138 ? 17.172 1.71 -5.789 1 97.62 138 GLN B N 1
ATOM 2769 C CA . GLN B 1 138 ? 17.688 0.43 -6.266 1 97.62 138 GLN B CA 1
ATOM 2770 C C . GLN B 1 138 ? 17.875 -0.551 -5.109 1 97.62 138 GLN B C 1
ATOM 2772 O O . GLN B 1 138 ? 17.516 -1.724 -5.223 1 97.62 138 GLN B O 1
ATOM 2777 N N . ASP B 1 139 ? 18.406 -0.071 -4.055 1 96.69 139 ASP B N 1
ATOM 2778 C CA . ASP B 1 139 ? 18.594 -0.907 -2.871 1 96.69 139 ASP B CA 1
ATOM 2779 C C . ASP B 1 139 ? 17.25 -1.424 -2.354 1 96.69 139 ASP B C 1
ATOM 2781 O O . ASP B 1 139 ? 17.125 -2.605 -2.023 1 96.69 139 ASP B O 1
ATOM 2785 N N . GLY B 1 140 ? 16.234 -0.542 -2.287 1 95.88 140 GLY B N 1
ATOM 2786 C CA . GLY B 1 140 ? 14.891 -0.949 -1.883 1 95.88 140 GLY B CA 1
ATOM 2787 C C . GLY B 1 140 ? 14.297 -2.014 -2.783 1 95.88 140 GLY B C 1
ATOM 2788 O O . GLY B 1 140 ? 13.641 -2.945 -2.305 1 95.88 140 GLY B O 1
ATOM 2789 N N . LEU B 1 141 ? 14.539 -1.899 -4.047 1 96.25 141 LEU B N 1
ATOM 2790 C CA . LEU B 1 141 ? 14.016 -2.848 -5.02 1 96.25 141 LEU B CA 1
ATOM 2791 C C . LEU B 1 141 ? 14.672 -4.215 -4.859 1 96.25 141 LEU B C 1
ATOM 2793 O O . LEU B 1 1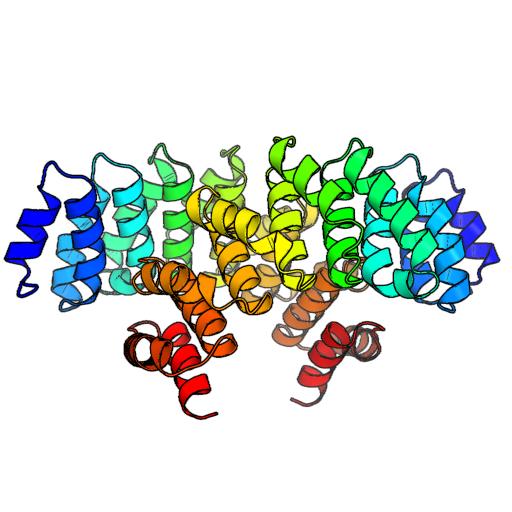41 ? 14.008 -5.246 -4.977 1 96.25 141 LEU B O 1
ATOM 2797 N N . ILE B 1 142 ? 15.93 -4.199 -4.609 1 92.31 142 ILE B N 1
ATOM 2798 C CA . ILE B 1 142 ? 16.703 -5.434 -4.629 1 92.31 142 ILE B CA 1
ATOM 2799 C C . ILE B 1 142 ? 16.656 -6.094 -3.25 1 92.31 142 ILE B C 1
ATOM 2801 O O . ILE B 1 142 ? 16.453 -7.301 -3.141 1 92.31 142 ILE B O 1
ATOM 2805 N N . ASN B 1 143 ? 16.719 -5.301 -2.178 1 89.38 143 ASN B N 1
ATOM 2806 C CA . ASN B 1 143 ? 16.969 -5.863 -0.854 1 89.38 143 ASN B CA 1
ATOM 2807 C C . ASN B 1 143 ? 15.758 -5.68 0.063 1 89.38 143 ASN B C 1
ATOM 2809 O O . ASN B 1 143 ? 15.703 -6.262 1.148 1 89.38 143 ASN B O 1
ATOM 2813 N N . GLY B 1 144 ? 14.781 -4.934 -0.399 1 89.19 144 GLY B N 1
ATOM 2814 C CA . GLY B 1 144 ? 13.617 -4.695 0.442 1 89.19 144 GLY B CA 1
ATOM 2815 C C . GLY B 1 144 ? 12.68 -5.883 0.516 1 89.19 144 GLY B C 1
ATOM 2816 O O . GLY B 1 144 ? 12.781 -6.816 -0.286 1 89.19 144 GLY B O 1
ATOM 2817 N N . ASN B 1 145 ? 11.859 -5.855 1.571 1 84.88 145 ASN B N 1
ATOM 2818 C CA . ASN B 1 145 ? 10.773 -6.832 1.578 1 84.88 145 ASN B CA 1
ATOM 2819 C C . ASN B 1 145 ? 9.766 -6.562 0.461 1 84.88 145 ASN B C 1
ATOM 2821 O O . ASN B 1 145 ? 9.922 -5.602 -0.298 1 84.88 145 ASN B O 1
ATOM 2825 N N . GLU B 1 146 ? 8.75 -7.371 0.321 1 84 146 GLU B N 1
ATOM 2826 C CA . GLU B 1 146 ? 7.84 -7.301 -0.815 1 84 146 GLU B CA 1
ATOM 2827 C C . GLU B 1 146 ? 7.156 -5.938 -0.891 1 84 146 GLU B C 1
ATOM 2829 O O . GLU B 1 146 ? 7.012 -5.367 -1.975 1 84 146 GLU B O 1
ATOM 2834 N N . LEU B 1 147 ? 6.742 -5.457 0.25 1 89.31 147 LEU B N 1
ATOM 2835 C CA . LEU B 1 147 ? 6.062 -4.164 0.263 1 89.31 147 LEU B CA 1
ATOM 2836 C C . LEU B 1 147 ? 7.012 -3.045 -0.154 1 89.31 147 LEU B C 1
ATOM 2838 O O . LEU B 1 147 ? 6.645 -2.182 -0.952 1 89.31 147 LEU B O 1
ATOM 2842 N N . ILE B 1 148 ? 8.234 -3.041 0.365 1 93 148 ILE B N 1
ATOM 2843 C CA . ILE B 1 148 ? 9.242 -2.043 0.01 1 93 148 ILE B CA 1
ATOM 2844 C C . ILE B 1 148 ? 9.578 -2.156 -1.475 1 93 148 ILE B C 1
ATOM 2846 O O . ILE B 1 148 ? 9.719 -1.145 -2.166 1 93 148 ILE B O 1
ATOM 2850 N N . GLN B 1 149 ? 9.68 -3.377 -1.984 1 93.69 149 GLN B N 1
ATOM 2851 C CA . GLN B 1 149 ? 9.953 -3.574 -3.404 1 93.69 149 GLN B CA 1
ATOM 2852 C C . GLN B 1 149 ? 8.867 -2.939 -4.266 1 93.69 149 GLN B C 1
ATOM 2854 O O . GLN B 1 149 ? 9.164 -2.264 -5.254 1 93.69 149 GLN B O 1
ATOM 2859 N N . THR B 1 150 ? 7.633 -3.152 -3.867 1 94.19 150 THR B N 1
ATOM 2860 C CA . THR B 1 150 ? 6.504 -2.592 -4.602 1 94.19 150 THR B CA 1
ATOM 2861 C C . THR B 1 150 ? 6.574 -1.068 -4.617 1 94.19 150 THR B C 1
ATOM 2863 O O . THR B 1 150 ? 6.422 -0.446 -5.672 1 94.19 150 THR B O 1
ATOM 2866 N N . VAL B 1 151 ? 6.844 -0.483 -3.502 1 96.19 151 VAL B N 1
ATOM 2867 C CA . VAL B 1 151 ? 6.934 0.97 -3.402 1 96.19 151 VAL B CA 1
ATOM 2868 C C . VAL B 1 151 ? 8.133 1.47 -4.199 1 96.19 151 VAL B C 1
ATOM 2870 O O . VAL B 1 151 ? 8.062 2.51 -4.859 1 96.19 151 VAL B O 1
ATOM 2873 N N . ALA B 1 152 ? 9.219 0.707 -4.16 1 98.12 152 ALA B N 1
ATOM 2874 C CA . ALA B 1 152 ? 10.422 1.089 -4.887 1 98.12 152 ALA B CA 1
ATOM 2875 C C . ALA B 1 152 ? 10.172 1.106 -6.391 1 98.12 152 ALA B C 1
ATOM 2877 O O . ALA B 1 152 ? 10.688 1.972 -7.102 1 98.12 152 ALA B O 1
ATOM 2878 N N . ILE B 1 153 ? 9.359 0.159 -6.887 1 98.12 153 ILE B N 1
ATOM 2879 C CA . ILE B 1 153 ? 9.023 0.117 -8.305 1 98.12 153 ILE B CA 1
ATOM 2880 C C . ILE B 1 153 ? 8.312 1.412 -8.703 1 98.12 153 ILE B C 1
ATOM 2882 O O . ILE B 1 153 ? 8.711 2.07 -9.664 1 98.12 153 ILE B O 1
ATOM 2886 N N . SER B 1 154 ? 7.355 1.802 -7.934 1 97.31 154 SER B N 1
ATOM 2887 C CA . SER B 1 154 ? 6.617 3.029 -8.211 1 97.31 154 SER B CA 1
ATOM 2888 C C . SER B 1 154 ? 7.523 4.254 -8.117 1 97.31 154 SER B C 1
ATOM 2890 O O . SER B 1 154 ? 7.473 5.137 -8.969 1 97.31 154 SER B O 1
ATOM 2892 N N . ALA B 1 155 ? 8.328 4.262 -7.109 1 98 155 ALA B N 1
ATOM 2893 C CA . ALA B 1 155 ? 9.211 5.398 -6.867 1 98 155 ALA B CA 1
ATOM 2894 C C . ALA B 1 155 ? 10.227 5.555 -7.996 1 98 155 ALA B C 1
ATOM 2896 O O . ALA B 1 155 ? 10.555 6.676 -8.391 1 98 155 ALA B O 1
ATOM 2897 N N . LEU B 1 156 ? 10.703 4.461 -8.531 1 98.12 156 LEU B N 1
ATOM 2898 C CA . LEU B 1 156 ? 11.625 4.508 -9.656 1 98.12 156 LEU B CA 1
ATOM 2899 C C . LEU B 1 156 ? 10.945 5.086 -10.898 1 98.12 156 LEU B C 1
ATOM 2901 O O . LEU B 1 156 ? 11.555 5.871 -11.633 1 98.12 156 LEU B O 1
ATOM 2905 N N . GLY B 1 157 ? 9.734 4.688 -11.117 1 97.06 157 GLY B N 1
ATOM 2906 C CA . GLY B 1 157 ? 8.969 5.281 -12.203 1 97.06 157 GLY B CA 1
ATOM 2907 C C . GLY B 1 157 ? 8.773 6.777 -12.039 1 97.06 157 GLY B C 1
ATOM 2908 O O . GLY B 1 157 ? 8.898 7.531 -13.008 1 97.06 157 GLY B O 1
ATOM 2909 N N . GLU B 1 158 ? 8.477 7.207 -10.875 1 95.94 158 GLU B N 1
ATOM 2910 C CA . GLU B 1 158 ? 8.242 8.617 -10.57 1 95.94 158 GLU B CA 1
ATOM 2911 C C . GLU B 1 158 ? 9.523 9.43 -10.703 1 95.94 158 GLU B C 1
ATOM 2913 O O . GLU B 1 158 ? 9.492 10.57 -11.164 1 95.94 158 GLU B O 1
ATOM 2918 N N . LEU B 1 159 ? 10.625 8.82 -10.227 1 96.25 159 LEU B N 1
ATOM 2919 C CA . LEU B 1 159 ? 11.906 9.5 -10.32 1 96.25 159 LEU B CA 1
ATOM 2920 C C . LEU B 1 159 ? 12.242 9.836 -11.773 1 96.25 159 LEU B C 1
ATOM 2922 O O . LEU B 1 159 ? 12.883 10.859 -12.047 1 96.25 159 LEU B O 1
ATOM 2926 N N . GLY B 1 160 ? 11.922 8.922 -12.664 1 94.62 160 GLY B N 1
ATOM 2927 C CA . GLY B 1 160 ? 12.078 9.195 -14.086 1 94.62 160 GLY B CA 1
ATOM 2928 C C . GLY B 1 160 ? 13.484 8.93 -14.594 1 94.62 160 GLY B C 1
ATOM 2929 O O . GLY B 1 160 ? 13.812 9.289 -15.727 1 94.62 160 GLY B O 1
ATOM 2930 N N . ASP B 1 161 ? 14.336 8.43 -13.781 1 95.62 161 ASP B N 1
ATOM 2931 C CA . ASP B 1 161 ? 15.695 8.086 -14.188 1 95.62 161 ASP B CA 1
ATOM 2932 C C . ASP B 1 161 ? 15.711 6.824 -15.047 1 95.62 161 ASP B C 1
ATOM 2934 O O . ASP B 1 161 ? 15.352 5.742 -14.578 1 95.62 161 ASP B O 1
ATOM 2938 N N . ARG B 1 162 ? 16.156 6.867 -16.266 1 95 162 ARG B N 1
ATOM 2939 C CA . ARG B 1 162 ? 16.094 5.781 -17.234 1 95 162 ARG B CA 1
ATOM 2940 C C . ARG B 1 162 ? 17.047 4.652 -16.875 1 95 162 ARG B C 1
ATOM 2942 O O . ARG B 1 162 ? 16.938 3.547 -17.406 1 95 162 ARG B O 1
ATOM 2949 N N . GLN B 1 163 ? 17.984 4.922 -15.961 1 96.19 163 GLN B N 1
ATOM 2950 C CA . GLN B 1 163 ? 18.859 3.873 -15.469 1 96.19 163 GLN B CA 1
ATOM 2951 C C . GLN B 1 163 ? 18.078 2.748 -14.805 1 96.19 163 GLN B C 1
ATOM 2953 O O . GLN B 1 163 ? 18.594 1.646 -14.617 1 96.19 163 GLN B O 1
ATOM 2958 N N . ALA B 1 164 ? 16.812 3.082 -14.484 1 97.44 164 ALA B N 1
ATOM 2959 C CA . ALA B 1 164 ? 15.977 2.115 -13.781 1 97.44 164 ALA B CA 1
ATOM 2960 C C . ALA B 1 164 ? 15.406 1.082 -14.75 1 97.44 164 ALA B C 1
ATOM 2962 O O . ALA B 1 164 ? 14.906 0.035 -14.328 1 97.44 164 ALA B O 1
ATOM 2963 N N . ILE B 1 165 ? 15.414 1.322 -16.062 1 97.25 165 ILE B N 1
ATOM 2964 C CA . ILE B 1 165 ? 14.672 0.556 -17.047 1 97.25 165 ILE B CA 1
ATOM 2965 C C . ILE B 1 165 ? 15.117 -0.904 -17.016 1 97.25 165 ILE B C 1
ATOM 2967 O O . ILE B 1 165 ? 14.289 -1.81 -16.875 1 97.25 165 ILE B O 1
ATOM 2971 N N . PRO B 1 166 ? 16.422 -1.204 -17.016 1 96.69 166 PRO B N 1
ATOM 2972 C CA . PRO B 1 166 ? 16.812 -2.615 -16.969 1 96.69 166 PRO B CA 1
ATOM 2973 C C . PRO B 1 166 ? 16.375 -3.303 -15.68 1 96.69 166 PRO B C 1
ATOM 2975 O O . PRO B 1 166 ? 16.016 -4.48 -15.695 1 96.69 166 PRO B O 1
ATOM 2978 N N . LEU B 1 167 ? 16.438 -2.596 -14.586 1 96.25 167 LEU B N 1
ATOM 2979 C CA . LEU B 1 167 ? 16.016 -3.143 -13.297 1 96.25 167 LEU B CA 1
ATOM 2980 C C . LEU B 1 167 ? 14.523 -3.467 -13.305 1 96.25 167 LEU B C 1
ATOM 2982 O O . LEU B 1 167 ? 14.117 -4.531 -12.836 1 96.25 167 LEU B O 1
ATOM 2986 N N . LEU B 1 168 ? 13.75 -2.584 -13.867 1 97.5 168 LEU B N 1
ATOM 2987 C CA . LEU B 1 168 ? 12.305 -2.76 -13.922 1 97.5 168 LEU B CA 1
ATOM 2988 C C . LEU B 1 168 ? 11.922 -3.877 -14.891 1 97.5 168 LEU B C 1
ATOM 2990 O O . LEU B 1 168 ? 11.039 -4.684 -14.602 1 97.5 168 LEU B O 1
ATOM 2994 N N . ILE B 1 169 ? 12.625 -3.951 -15.992 1 96.12 169 ILE B N 1
ATOM 2995 C CA . ILE B 1 169 ? 12.352 -4.973 -17 1 96.12 169 ILE B CA 1
ATOM 2996 C C . ILE B 1 169 ? 12.602 -6.359 -16.406 1 96.12 169 ILE B C 1
ATOM 2998 O O . ILE B 1 169 ? 11.867 -7.305 -16.703 1 96.12 169 ILE B O 1
ATOM 3002 N N . SER B 1 170 ? 13.578 -6.449 -15.578 1 92.88 170 SER B N 1
ATOM 3003 C CA . SER B 1 170 ? 13.914 -7.738 -14.977 1 92.88 170 SER B CA 1
ATOM 3004 C C . SER B 1 170 ? 12.781 -8.25 -14.094 1 92.88 170 SER B C 1
ATOM 3006 O O . SER B 1 170 ? 12.719 -9.438 -13.773 1 92.88 170 SER B O 1
ATOM 3008 N N . ARG B 1 171 ? 11.828 -7.312 -13.719 1 93.56 171 ARG B N 1
ATOM 3009 C CA . ARG B 1 171 ? 10.719 -7.68 -12.844 1 93.56 171 ARG B CA 1
ATOM 3010 C C . ARG B 1 171 ? 9.422 -7.789 -13.633 1 93.56 171 ARG B C 1
ATOM 3012 O O . ARG B 1 171 ? 8.352 -8.023 -13.055 1 93.56 171 ARG B O 1
ATOM 3019 N N . ALA B 1 172 ? 9.461 -7.742 -14.977 1 94.06 172 ALA B N 1
ATOM 3020 C CA . ALA B 1 172 ? 8.273 -7.707 -15.828 1 94.06 172 ALA B CA 1
ATOM 3021 C C . ALA B 1 172 ? 7.598 -9.07 -15.883 1 94.06 172 ALA B C 1
ATOM 3023 O O . ALA B 1 172 ? 6.441 -9.18 -16.297 1 94.06 172 ALA B O 1
ATOM 3024 N N . SER B 1 173 ? 8.328 -10.078 -15.516 1 90.44 173 SER B N 1
ATOM 3025 C CA . SER B 1 173 ? 7.773 -11.43 -15.508 1 90.44 173 SER B CA 1
ATOM 3026 C C . SER B 1 173 ? 7.543 -11.93 -14.086 1 90.44 173 SER B C 1
ATOM 3028 O O . SER B 1 173 ? 7.52 -13.133 -13.844 1 90.44 173 SER B O 1
ATOM 3030 N N . ASP B 1 174 ? 7.434 -11.023 -13.133 1 91.44 174 ASP B N 1
ATOM 3031 C CA . ASP B 1 174 ? 7.203 -11.391 -11.734 1 91.44 174 ASP B CA 1
ATOM 3032 C C . ASP B 1 174 ? 5.941 -12.234 -11.594 1 91.44 174 ASP B C 1
ATOM 3034 O O . ASP B 1 174 ? 4.938 -11.977 -12.258 1 91.44 174 ASP B O 1
ATOM 3038 N N . PRO B 1 175 ? 6.043 -13.188 -10.695 1 87.38 175 PRO B N 1
ATOM 3039 C CA . PRO B 1 175 ? 4.863 -14.039 -10.516 1 87.38 175 PRO B CA 1
ATOM 3040 C C . PRO B 1 175 ? 3.682 -13.289 -9.906 1 87.38 175 PRO B C 1
ATOM 3042 O O . PRO B 1 175 ? 2.531 -13.695 -10.078 1 87.38 175 PRO B O 1
ATOM 3045 N N . ASP B 1 176 ? 3.928 -12.32 -9.18 1 88.62 176 ASP B N 1
ATOM 3046 C CA . ASP B 1 176 ? 2.881 -11.5 -8.578 1 88.62 176 ASP B CA 1
ATOM 3047 C C . ASP B 1 176 ? 2.35 -10.477 -9.578 1 88.62 176 ASP B C 1
ATOM 3049 O O . ASP B 1 176 ? 3.074 -9.562 -9.992 1 88.62 176 ASP B O 1
ATOM 3053 N N . TRP B 1 177 ? 1.039 -10.641 -9.914 1 90.19 177 TRP B N 1
ATOM 3054 C CA . TRP B 1 177 ? 0.472 -9.781 -10.953 1 90.19 177 TRP B CA 1
ATOM 3055 C C . TRP B 1 177 ? 0.472 -8.328 -10.508 1 90.19 177 TRP B C 1
ATOM 3057 O O . TRP B 1 177 ? 0.536 -7.418 -11.336 1 90.19 177 TRP B O 1
ATOM 3067 N N . GLN B 1 178 ? 0.376 -8.078 -9.227 1 89.88 178 GLN B N 1
ATOM 3068 C CA . GLN B 1 178 ? 0.404 -6.711 -8.727 1 89.88 178 GLN B CA 1
ATOM 3069 C C . GLN B 1 178 ? 1.745 -6.043 -9.016 1 89.88 178 GLN B C 1
ATOM 3071 O O . GLN B 1 178 ? 1.801 -4.844 -9.297 1 89.88 178 GLN B O 1
ATOM 3076 N N . ILE B 1 179 ? 2.811 -6.836 -8.922 1 93.69 179 ILE B N 1
ATOM 3077 C CA . ILE B 1 179 ? 4.133 -6.328 -9.281 1 93.69 179 ILE B CA 1
ATOM 3078 C C . ILE B 1 179 ? 4.191 -6.039 -10.773 1 93.69 179 ILE B C 1
ATOM 3080 O O . ILE B 1 179 ? 4.637 -4.965 -11.188 1 93.69 179 ILE B O 1
ATOM 3084 N N . ARG B 1 180 ? 3.668 -6.949 -11.547 1 94.75 180 ARG B N 1
ATOM 3085 C CA . ARG B 1 180 ? 3.654 -6.734 -12.992 1 94.75 180 ARG B CA 1
ATOM 3086 C C . ARG B 1 180 ? 2.83 -5.504 -13.359 1 94.75 180 ARG B C 1
ATOM 3088 O O . ARG B 1 180 ? 3.195 -4.746 -14.258 1 94.75 180 ARG B O 1
ATOM 3095 N N . HIS B 1 181 ? 1.756 -5.324 -12.641 1 95.38 181 HIS B N 1
ATOM 3096 C CA . HIS B 1 181 ? 0.924 -4.145 -12.852 1 95.38 181 HIS B CA 1
ATOM 3097 C C . HIS B 1 181 ? 1.696 -2.863 -12.555 1 95.38 181 HIS B C 1
ATOM 3099 O O . HIS B 1 181 ? 1.66 -1.914 -13.344 1 95.38 181 HIS B O 1
ATOM 3105 N N . ARG B 1 182 ? 2.395 -2.867 -11.523 1 96.31 182 ARG B N 1
ATOM 3106 C CA . ARG B 1 182 ? 3.17 -1.692 -11.133 1 96.31 182 ARG B CA 1
ATOM 3107 C C . ARG B 1 182 ? 4.328 -1.46 -12.102 1 96.31 182 ARG B C 1
A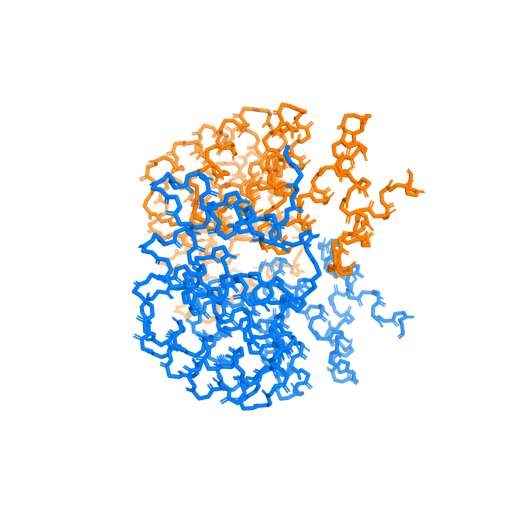TOM 3109 O O . ARG B 1 182 ? 4.688 -0.315 -12.383 1 96.31 182 ARG B O 1
ATOM 3116 N N . ILE B 1 183 ? 4.895 -2.545 -12.492 1 97.44 183 ILE B N 1
ATOM 3117 C CA . ILE B 1 183 ? 5.965 -2.455 -13.484 1 97.44 183 ILE B CA 1
ATOM 3118 C C . ILE B 1 183 ? 5.434 -1.803 -14.758 1 97.44 183 ILE B C 1
ATOM 3120 O O . ILE B 1 183 ? 6.07 -0.908 -15.312 1 97.44 183 ILE B O 1
ATOM 3124 N N . ALA B 1 184 ? 4.254 -2.25 -15.172 1 97.25 184 ALA B N 1
ATOM 3125 C CA . ALA B 1 184 ? 3.629 -1.651 -16.344 1 97.25 184 ALA B CA 1
ATOM 3126 C C . ALA B 1 184 ? 3.432 -0.15 -16.156 1 97.25 184 ALA B C 1
ATOM 3128 O O . ALA B 1 184 ? 3.73 0.639 -17.062 1 97.25 184 ALA B O 1
ATOM 3129 N N . GLN B 1 185 ? 3.016 0.227 -15.07 1 96.69 185 GLN B N 1
ATOM 3130 C CA . GLN B 1 185 ? 2.811 1.638 -14.766 1 96.69 185 GLN B CA 1
ATOM 3131 C C . GLN B 1 185 ? 4.129 2.408 -14.812 1 96.69 185 GLN B C 1
ATOM 3133 O O . GLN B 1 185 ? 4.203 3.479 -15.422 1 96.69 185 GLN B O 1
ATOM 3138 N N . ALA B 1 186 ? 5.113 1.875 -14.094 1 97.31 186 ALA B N 1
ATOM 3139 C CA . ALA B 1 186 ? 6.406 2.549 -14.008 1 97.31 186 ALA B CA 1
ATOM 3140 C C . ALA B 1 186 ? 7.047 2.684 -15.391 1 97.31 186 ALA B C 1
ATOM 3142 O O . ALA B 1 186 ? 7.543 3.754 -15.75 1 97.31 186 ALA B O 1
ATOM 3143 N N . LEU B 1 187 ? 7.008 1.632 -16.172 1 97.31 187 LEU B N 1
ATOM 3144 C CA . LEU B 1 187 ? 7.602 1.652 -17.5 1 97.31 187 LEU B CA 1
ATOM 3145 C C . LEU B 1 187 ? 6.844 2.604 -18.422 1 97.31 187 LEU B C 1
ATOM 3147 O O . LEU B 1 187 ? 7.445 3.266 -19.266 1 97.31 187 LEU B O 1
ATOM 3151 N N . SER B 1 188 ? 5.578 2.629 -18.266 1 95.94 188 SER B N 1
ATOM 3152 C CA . SER B 1 188 ? 4.77 3.564 -19.047 1 95.94 188 SER B CA 1
ATOM 3153 C C . SER B 1 188 ? 5.188 5.008 -18.766 1 95.94 188 SER B C 1
ATOM 3155 O O . SER B 1 188 ? 5.242 5.824 -19.703 1 95.94 188 SER B O 1
ATOM 3157 N N . ARG B 1 189 ? 5.441 5.355 -17.594 1 93.94 189 ARG B N 1
ATOM 3158 C CA . ARG B 1 189 ? 5.879 6.699 -17.219 1 93.94 189 ARG B CA 1
ATOM 3159 C C . ARG B 1 189 ? 7.238 7.02 -17.844 1 93.94 189 ARG B C 1
ATOM 3161 O O . ARG B 1 189 ? 7.48 8.148 -18.266 1 93.94 189 ARG B O 1
ATOM 3168 N N . LEU B 1 190 ? 8.086 6.074 -17.828 1 94.19 190 LEU B N 1
ATOM 3169 C CA . LEU B 1 190 ? 9.445 6.285 -18.328 1 94.19 190 LEU B CA 1
ATOM 3170 C C . LEU B 1 190 ? 9.445 6.398 -19.859 1 94.19 190 LEU B C 1
ATOM 3172 O O . LEU B 1 190 ? 10.195 7.191 -20.422 1 94.19 190 LEU B O 1
ATOM 3176 N N . GLY B 1 191 ? 8.656 5.594 -20.453 1 90.62 191 GLY B N 1
ATOM 3177 C CA . GLY B 1 191 ? 8.516 5.648 -21.906 1 90.62 191 GLY B CA 1
ATOM 3178 C C . GLY B 1 191 ? 9.781 5.266 -22.641 1 90.62 191 GLY B C 1
ATOM 3179 O O . GLY B 1 191 ? 10.734 4.773 -22.031 1 90.62 191 GLY B O 1
ATOM 3180 N N . GLY B 1 192 ? 9.648 5.367 -24.062 1 89.81 192 GLY B N 1
ATOM 3181 C CA . GLY B 1 192 ? 10.789 5.066 -24.906 1 89.81 192 GLY B CA 1
ATOM 3182 C C . GLY B 1 192 ? 10.648 3.752 -25.656 1 89.81 192 GLY B C 1
ATOM 3183 O O . GLY B 1 192 ? 9.82 2.914 -25.297 1 89.81 192 GLY B O 1
ATOM 3184 N N . GLU B 1 193 ? 11.414 3.605 -26.625 1 90.06 193 GLU B N 1
ATOM 3185 C CA . GLU B 1 193 ? 11.352 2.451 -27.516 1 90.06 193 GLU B CA 1
ATOM 3186 C C . GLU B 1 193 ? 11.773 1.174 -26.797 1 90.06 193 GLU B C 1
ATOM 3188 O O . GLU B 1 193 ? 11.219 0.103 -27.031 1 90.06 193 GLU B O 1
ATOM 3193 N N . GLU B 1 194 ? 12.664 1.357 -25.891 1 90.75 194 GLU B N 1
ATOM 3194 C CA . GLU B 1 194 ? 13.25 0.183 -25.25 1 90.75 194 GLU B CA 1
ATOM 3195 C C . GLU B 1 194 ? 12.25 -0.511 -24.344 1 90.75 194 GLU B C 1
ATOM 3197 O O . GLU B 1 194 ? 12.414 -1.687 -24 1 90.75 194 GLU B O 1
ATOM 3202 N N . VAL B 1 195 ? 11.234 0.251 -23.922 1 94.69 195 VAL B N 1
ATOM 3203 C CA . VAL B 1 195 ? 10.305 -0.381 -23 1 94.69 195 VAL B CA 1
ATOM 3204 C C . VAL B 1 195 ? 9.062 -0.865 -23.75 1 94.69 195 VAL B C 1
ATOM 3206 O O . VAL B 1 195 ? 8.273 -1.643 -23.219 1 94.69 195 VAL B O 1
ATOM 3209 N N . GLN B 1 196 ? 8.906 -0.469 -25 1 93.69 196 GLN B N 1
ATOM 3210 C CA . GLN B 1 196 ? 7.715 -0.778 -25.781 1 93.69 196 GLN B CA 1
ATOM 3211 C C . GLN B 1 196 ? 7.535 -2.285 -25.938 1 93.69 196 GLN B C 1
ATOM 3213 O O . GLN B 1 196 ? 6.418 -2.795 -25.875 1 93.69 196 GLN B O 1
ATOM 3218 N N . GLU B 1 197 ? 8.609 -2.922 -26.141 1 92.69 197 GLU B N 1
ATOM 3219 C CA . GLU B 1 197 ? 8.531 -4.371 -26.312 1 92.69 197 GLU B CA 1
ATOM 3220 C C . GLU B 1 197 ? 7.984 -5.043 -25.047 1 92.69 197 GLU B C 1
ATOM 3222 O O . GLU B 1 197 ? 7.141 -5.941 -25.141 1 92.69 197 GLU B O 1
ATOM 3227 N N . VAL B 1 198 ? 8.5 -4.586 -23.969 1 95 198 VAL B N 1
ATOM 3228 C CA . VAL B 1 198 ? 8.062 -5.172 -22.703 1 95 198 VAL B CA 1
ATOM 3229 C C . VAL B 1 198 ? 6.605 -4.809 -22.438 1 95 198 VAL B C 1
ATOM 3231 O O . VAL B 1 198 ? 5.82 -5.652 -22 1 95 198 VAL B O 1
ATOM 3234 N N . LEU B 1 199 ? 6.207 -3.598 -22.75 1 96.31 199 LEU B N 1
ATOM 3235 C CA . LEU B 1 199 ? 4.824 -3.172 -22.562 1 96.31 199 LEU B CA 1
ATOM 3236 C C . LEU B 1 199 ? 3.893 -3.959 -23.484 1 96.31 199 LEU B C 1
ATOM 3238 O O . LEU B 1 199 ? 2.762 -4.273 -23.094 1 96.31 199 LEU B O 1
ATOM 3242 N N . GLN B 1 200 ? 4.367 -4.285 -24.625 1 94.69 200 GLN B N 1
ATOM 3243 C CA . GLN B 1 200 ? 3.584 -5.113 -25.531 1 94.69 200 GLN B CA 1
ATOM 3244 C C . GLN B 1 200 ? 3.375 -6.512 -24.969 1 94.69 200 GLN B C 1
ATOM 3246 O O . GLN B 1 200 ? 2.287 -7.082 -25.078 1 94.69 200 GLN B O 1
ATOM 3251 N N . GLN B 1 201 ? 4.43 -7.016 -24.406 1 92.38 201 GLN B N 1
ATOM 3252 C CA . GLN B 1 201 ? 4.316 -8.312 -23.75 1 92.38 201 GLN B CA 1
ATOM 3253 C C . GLN B 1 201 ? 3.316 -8.273 -22.609 1 92.38 201 GLN B C 1
ATOM 3255 O O . GLN B 1 201 ? 2.463 -9.156 -22.484 1 92.38 201 GLN B O 1
ATOM 3260 N N . LEU B 1 202 ? 3.346 -7.215 -21.781 1 95.38 202 LEU B N 1
ATOM 3261 C CA . LEU B 1 202 ? 2.463 -7.07 -20.625 1 95.38 202 LEU B CA 1
ATOM 3262 C C . LEU B 1 202 ? 1.029 -6.801 -21.078 1 95.38 202 LEU B C 1
ATOM 3264 O O . LEU B 1 202 ? 0.082 -7.086 -20.344 1 95.38 202 LEU B O 1
ATOM 3268 N N . ALA B 1 203 ? 0.85 -6.301 -22.266 1 95.69 203 ALA B N 1
ATOM 3269 C CA . ALA B 1 203 ? -0.469 -5.98 -22.812 1 95.69 203 ALA B CA 1
ATOM 3270 C C . ALA B 1 203 ? -1.272 -7.246 -23.094 1 95.69 203 ALA B C 1
ATOM 3272 O O . ALA B 1 203 ? -2.49 -7.188 -23.281 1 95.69 203 ALA B O 1
ATOM 3273 N N . THR B 1 204 ? -0.576 -8.383 -23.094 1 92.06 204 THR B N 1
ATOM 3274 C CA . THR B 1 204 ? -1.229 -9.672 -23.312 1 92.06 204 THR B CA 1
ATOM 3275 C C . THR B 1 204 ? -1.217 -10.5 -22.031 1 92.06 204 THR B C 1
ATOM 3277 O O . THR B 1 204 ? -1.343 -11.727 -22.078 1 92.06 204 THR B O 1
ATOM 3280 N N . ASP B 1 205 ? -0.961 -9.859 -20.953 1 92.5 205 ASP B N 1
ATOM 3281 C CA . ASP B 1 205 ? -0.927 -10.547 -19.656 1 92.5 205 ASP B CA 1
ATOM 3282 C C . ASP B 1 205 ? -2.25 -11.258 -19.375 1 92.5 205 ASP B C 1
ATOM 3284 O O . ASP B 1 205 ? -3.314 -10.766 -19.75 1 92.5 205 ASP B O 1
ATOM 3288 N N . GLU B 1 206 ? -2.176 -12.328 -18.719 1 85.44 206 GLU B N 1
ATOM 3289 C CA . GLU B 1 206 ? -3.361 -13.117 -18.391 1 85.44 206 GLU B CA 1
ATOM 3290 C C . GLU B 1 206 ? -4.254 -12.375 -17.406 1 85.44 206 GLU B C 1
ATOM 3292 O O . GLU B 1 206 ? -5.449 -12.664 -17.312 1 85.44 206 GLU B O 1
ATOM 3297 N N . VAL B 1 207 ? -3.674 -11.531 -16.641 1 88.31 207 VAL B N 1
ATOM 3298 C CA . VAL B 1 207 ? -4.438 -10.727 -15.688 1 88.31 207 VAL B CA 1
ATOM 3299 C C . VAL B 1 207 ? -4.867 -9.414 -16.359 1 88.31 207 VAL B C 1
ATOM 3301 O O . VAL B 1 207 ? -4.027 -8.625 -16.781 1 88.31 207 VAL B O 1
ATOM 3304 N N . SER B 1 208 ? -6.125 -9.164 -16.422 1 90.81 208 SER B N 1
ATOM 3305 C CA . SER B 1 208 ? -6.703 -8.062 -17.188 1 90.81 208 SER B CA 1
ATOM 3306 C C . SER B 1 208 ? -6.188 -6.719 -16.703 1 90.81 208 SER B C 1
ATOM 3308 O O . SER B 1 208 ? -5.961 -5.805 -17.5 1 90.81 208 SER B O 1
ATOM 3310 N N . GLN B 1 209 ? -6.008 -6.57 -15.398 1 90.31 209 GLN B N 1
ATOM 3311 C CA . GLN B 1 209 ? -5.531 -5.309 -14.844 1 90.31 209 GLN B CA 1
ATOM 3312 C C . GLN B 1 209 ? -4.152 -4.953 -15.391 1 90.31 209 GLN B C 1
ATOM 3314 O O . GLN B 1 209 ? -3.877 -3.789 -15.688 1 90.31 209 GLN B O 1
ATOM 3319 N N . VAL B 1 210 ? -3.301 -5.965 -15.453 1 94.56 210 VAL B N 1
ATOM 3320 C CA . VAL B 1 210 ? -1.954 -5.766 -15.977 1 94.56 210 VAL B CA 1
ATOM 3321 C C . VAL B 1 210 ? -2.021 -5.422 -17.469 1 94.56 210 VAL B C 1
ATOM 3323 O O . VAL B 1 210 ? -1.418 -4.441 -17.906 1 94.56 210 VAL B O 1
ATOM 3326 N N . ALA B 1 211 ? -2.822 -6.145 -18.172 1 94.81 211 ALA B N 1
ATOM 3327 C CA . ALA B 1 211 ? -2.959 -5.949 -19.609 1 94.81 211 ALA B CA 1
ATOM 3328 C C . ALA B 1 211 ? -3.514 -4.562 -19.922 1 94.81 211 ALA B C 1
ATOM 3330 O O . ALA B 1 211 ? -3.004 -3.867 -20.797 1 94.81 211 ALA B O 1
ATOM 3331 N N . GLN B 1 212 ? -4.496 -4.148 -19.219 1 95.06 212 GLN B N 1
ATOM 3332 C CA . GLN B 1 212 ? -5.137 -2.859 -19.453 1 95.06 212 GLN B CA 1
ATOM 3333 C C . GLN B 1 212 ? -4.176 -1.708 -19.172 1 95.06 212 GLN B C 1
ATOM 3335 O O . GLN B 1 212 ? -4.129 -0.735 -19.922 1 95.06 212 GLN B O 1
ATOM 3340 N N . GLU B 1 213 ? -3.426 -1.9 -18.094 1 93.5 213 GLU B N 1
ATOM 3341 C CA . GLU B 1 213 ? -2.449 -0.862 -17.781 1 93.5 213 GLU B CA 1
ATOM 3342 C C . GLU B 1 213 ? -1.425 -0.715 -18.906 1 93.5 213 GLU B C 1
ATOM 3344 O O . GLU B 1 213 ? -1.108 0.401 -19.328 1 93.5 213 GLU B O 1
ATOM 3349 N N . ALA B 1 214 ? -0.981 -1.792 -19.359 1 94.81 214 ALA B N 1
ATOM 3350 C CA . ALA B 1 214 ? 0.043 -1.789 -20.406 1 94.81 214 ALA B CA 1
ATOM 3351 C C . ALA B 1 214 ? -0.52 -1.275 -21.719 1 94.81 214 ALA B C 1
ATOM 3353 O O . ALA B 1 214 ? 0.184 -0.61 -22.484 1 94.81 214 ALA B O 1
ATOM 3354 N N . GLN B 1 215 ? -1.787 -1.529 -21.984 1 91.88 215 GLN B N 1
ATOM 3355 C CA . GLN B 1 215 ? -2.432 -1.121 -23.234 1 91.88 215 GLN B CA 1
ATOM 3356 C C . GLN B 1 215 ? -2.734 0.375 -23.219 1 91.88 215 GLN B C 1
ATOM 3358 O O . GLN B 1 215 ? -2.695 1.023 -24.266 1 91.88 215 GLN B O 1
ATOM 3363 N N . SER B 1 216 ? -3.09 0.902 -22.125 1 84.5 216 SER B N 1
ATOM 3364 C CA . SER B 1 216 ? -3.418 2.32 -22.016 1 84.5 216 SER B CA 1
ATOM 3365 C C . SER B 1 216 ? -2.234 3.191 -22.438 1 84.5 216 SER B C 1
ATOM 3367 O O . SER B 1 216 ? -2.42 4.289 -22.969 1 84.5 216 SER B O 1
ATOM 3369 N N . THR B 1 217 ? -1.119 2.836 -22.25 1 73.31 217 THR B N 1
ATOM 3370 C CA . THR B 1 217 ? 0.095 3.588 -22.547 1 73.31 217 THR B CA 1
ATOM 3371 C C . THR B 1 217 ? 0.407 3.539 -24.047 1 73.31 217 THR B C 1
ATOM 3373 O O . THR B 1 217 ? 0.94 4.5 -24.594 1 73.31 217 THR B O 1
ATOM 3376 N N . GLN B 1 218 ? 0.088 2.338 -24.578 1 72.12 218 GLN B N 1
ATOM 3377 C CA . GLN B 1 218 ? 0.36 2.162 -26 1 72.12 218 GLN B CA 1
ATOM 3378 C C . GLN B 1 218 ? -0.542 3.057 -26.844 1 72.12 218 GLN B C 1
ATOM 3380 O O . GLN B 1 218 ? -0.162 3.473 -27.953 1 72.12 218 GLN B O 1
ATOM 3385 N N . ASN B 1 219 ? -1.724 3.426 -26.266 1 61.97 219 ASN B N 1
ATOM 3386 C CA . ASN B 1 219 ? -2.672 4.254 -27 1 61.97 219 ASN B CA 1
ATOM 3387 C C . ASN B 1 219 ? -2.438 5.738 -26.75 1 61.97 219 ASN B C 1
ATOM 3389 O O . ASN B 1 219 ? -3.107 6.59 -27.344 1 61.97 219 ASN B O 1
ATOM 3393 N N . SER B 1 220 ? -1.598 6.066 -25.781 1 55.59 220 SER B N 1
ATOM 3394 C CA . SER B 1 220 ? -1.364 7.488 -25.562 1 55.59 220 SER B CA 1
ATOM 3395 C C . SER B 1 220 ? -0.159 7.98 -26.344 1 55.59 220 SER B C 1
ATOM 3397 O O . SER B 1 220 ? 0.789 7.23 -26.578 1 55.59 220 SER B O 1
#

Nearest PDB structures (foldseek):
  4xl5-assembly1_C  TM=8.850E-01  e=1.670E-08  synthetic construct
  7q1f-assembly2_T  TM=8.116E-01  e=1.071E-08  synthetic construct
  3ltj-assembly1_A  TM=8.216E-01  e=6.692E-07  synthetic construct
  6veh-assembly1_A  TM=8.738E-01  e=5.174E-06  synthetic construct
  6hwp-assembly1_A  TM=6.983E-01  e=1.091E-06  synthetic construct

pLDDT: mean 94.3, std 5.86, range [55.25, 98.69]

Sequence (440 aa):
MTITPESIMQQLSSENLGDRLRAVNQIRQLEKNIGFQLLQTAIADRDTRVRYAAVSQMASLGHQDRDRSLTLLRDCLLNDPEADVQAAAADSIGALKLTEAFEDLHQVYHNTSEWLVQLSIIAALGELGDPRGFELLQDGLINGNELIQTVAISALGELGDRQAIPLLISRASDPDWQIRHRIAQALSRLGGEEVQEVLQQLATDEVSQVAQEAQSTQNSMTITPESIMQQLSSENLGDRLRAVNQIRQLEKNIGFQLLQTAIADRDTRVRYAAVSQMASLGHQDRDRSLTLLRDCLLNDPEADVQAAAADSIGALKLTEAFEDLHQVYHNTSEWLVQLSIIAALGELGDPRGFELLQDGLINGNELIQTVAISALGELGDRQAIPLLISRASDPDWQIRHRIAQALSRLGGEEVQEVLQQLATDEVSQVAQEAQSTQNS

Organism: NCBI:txid376219